Protein AF-A0A517L0E8-F1 (afdb_monomer_lite)

Sequence (664 aa):
MRLINTHTIELHEFDASRIPKYAILSHSWNENDREVSFKEFQPGQMNDKIKQFCAQARQDGLKFGWVDTICINSPKQGKESDEAVKKEHEEAINSMYEWFANAEVCYAYLEDIDIDPALDVDERRNAVQQALLASHWFTSGWTLIELIAPPRVEFYQANWTKFGTKNNMRGIVSKITGIPQDVLTGSKDRNQYTIWERMGWARHRMTKGVEDQAYCLMGLFEVTMKLDYNEKSNAFLRLREEIKRVHGASCLDQPAAPLRLLRIDSLTVESHPRSGGRIPDYAILSHTWDGEEITFQDIQSGGTLAERKRFLMGRKRLSYDKIIGCCELAEKNGFEYVWVDTCCIDRTSSSELQEAICSMWRWYKNAKVCYAYLVDYTAEQDDSLWACKWFGRGWTLQELIAPEIVEFYDVEWNKIGTKASLCKEIALITQIDTHILLGADPRKRSIAERMSWAASRATSRLEDVAYCLMGLFDVNMPMLYGEGTRAFIRLQEEIIRRTEDYTIFAWTADPLNNMPRGLFASFPADFKLSGRSFHAPDGFQKPKHGDAGSRYVRVNDQHEQPPSLTSRGLLINLPRMSMVKKTELGPDKYLAWICSIESDPTLSGVTEELMVCIKVQQLQDSKPEKFVRLRPRHLFIRPRKLFEEKFSPKTMYCLSAGKPENSQ

Foldseek 3Di:
DWWAFLVQRDIDDDDPVDDDAEEEEAEDDDPPDPQQALVNDDRPPDDVVVNLVSVVCVVVVGRIYDYCRNRQQADDPPDDDDPVSLVRNQVCLLCVLVVQQRHQEYEYEFAQDDQDPPDDPVRSVVSVLVSCLPTLLLQALLNLSNQQRHQWYWYAYNVRDTDDILLVCLVSSCLSQVDDSCSSNVVDDLVVDFPQSLLVSLQRHDYPAQLVSLSSCCSVLVFRDRDDSVFRPVSNVVSLVRSCVVVNVCSNPDPAQFFWWQFLVWRDTDGHHPPPDDDFAEEEEAEDDPDQAQALVLSPPDDGSVRSLVSCCVRRVLNSLSVNLRSVVCVVVPDRTYHYPRRNFDPSNLSRVQSCLLCVLVVLQRHQEYEYEFAQADPPDPCRPLPTLLLQALLSLSNQQSHQKYWYAYSVRDTPGILLVCVVVSCVNQLDDSVSSNPPQLVLDAPLQLLLSCQRHDYPAQLVLLSSCCSSLVFRDDRRGPPHLVSNVVSLVRSQVPDPRPCQQVFADDPVDADADDSGDSGSNRSNVVSDDDDDDDDDADDDDDDDDDDDPPPDPPDDDRWDQGPLGIDHDFDFDDDPDPPPDPPFKGKTKRWDDRDDPPDDGDDFTKIWIFIDGHDDDDDPPDDDPGDLVRIDIDGPVCSVDDDDDDHGDHDHDDDDPDDD

Structure (mmCIF, N/CA/C/O backbone):
data_AF-A0A517L0E8-F1
#
_entry.id   AF-A0A517L0E8-F1
#
loop_
_atom_site.group_PDB
_atom_site.id
_atom_site.type_symbol
_atom_site.label_atom_id
_atom_site.label_alt_id
_atom_site.label_comp_id
_atom_site.label_asym_id
_atom_site.label_entity_id
_atom_site.label_seq_id
_atom_site.pdbx_PDB_ins_code
_atom_site.Cartn_x
_atom_site.Cartn_y
_atom_site.Cartn_z
_atom_site.occupancy
_atom_site.B_iso_or_equiv
_atom_site.auth_seq_id
_atom_site.auth_comp_id
_atom_site.auth_asym_id
_atom_site.auth_atom_id
_atom_site.pdbx_PDB_model_num
ATOM 1 N N . MET A 1 1 ? -25.840 -4.552 29.096 1.00 90.25 1 MET A N 1
ATOM 2 C CA . MET A 1 1 ? -25.333 -3.203 28.732 1.00 90.25 1 MET A CA 1
ATOM 3 C C . MET A 1 1 ? -25.713 -2.229 29.835 1.00 90.25 1 MET A C 1
ATOM 5 O O . MET A 1 1 ? -26.844 -2.291 30.303 1.00 90.25 1 MET A O 1
ATOM 9 N N . ARG A 1 2 ? -24.805 -1.343 30.259 1.00 93.62 2 ARG A N 1
ATOM 10 C CA . ARG A 1 2 ? -25.109 -0.288 31.240 1.00 93.62 2 ARG A CA 1
ATOM 11 C C . ARG A 1 2 ? -25.316 1.051 30.538 1.00 93.62 2 ARG A C 1
ATOM 13 O O . ARG A 1 2 ? -24.565 1.367 29.624 1.00 93.62 2 ARG A O 1
ATOM 20 N N . LEU A 1 3 ? -26.326 1.810 30.953 1.00 95.19 3 LEU A N 1
ATOM 21 C CA . LEU A 1 3 ? -26.668 3.129 30.415 1.00 95.19 3 LEU A CA 1
ATOM 22 C C . LEU A 1 3 ? -26.856 4.130 31.552 1.00 95.19 3 LEU A C 1
ATOM 24 O O . LEU A 1 3 ? -27.415 3.789 32.592 1.00 95.19 3 LEU A O 1
ATOM 28 N N . ILE A 1 4 ? -26.460 5.380 31.335 1.00 94.50 4 ILE A N 1
ATOM 29 C CA . ILE A 1 4 ? -26.767 6.485 32.242 1.00 94.50 4 ILE A CA 1
ATOM 30 C C . ILE A 1 4 ? -28.159 7.045 31.941 1.00 94.50 4 ILE A C 1
ATOM 32 O O . ILE A 1 4 ? -28.501 7.315 30.791 1.00 94.50 4 ILE A O 1
ATOM 36 N N . ASN A 1 5 ? -28.975 7.243 32.971 1.00 95.00 5 ASN A N 1
ATOM 37 C CA . ASN A 1 5 ? -30.225 7.982 32.865 1.00 95.00 5 ASN A CA 1
ATOM 38 C C . ASN A 1 5 ? -29.916 9.482 32.807 1.00 95.00 5 ASN A C 1
ATOM 40 O O . ASN A 1 5 ? -29.371 10.055 33.745 1.00 95.00 5 ASN A O 1
ATOM 44 N N . THR A 1 6 ? -30.289 10.140 31.716 1.00 94.50 6 THR A N 1
ATOM 45 C CA . THR A 1 6 ? -29.926 11.538 31.438 1.00 94.50 6 THR A CA 1
ATOM 46 C C . THR A 1 6 ? -30.608 12.536 32.379 1.00 94.50 6 THR A C 1
ATOM 48 O O . THR A 1 6 ? -30.211 13.700 32.447 1.00 94.50 6 THR A O 1
ATOM 51 N N . HIS A 1 7 ? -31.630 12.107 33.128 1.00 91.50 7 HIS A N 1
ATOM 52 C CA . HIS A 1 7 ? -32.344 12.928 34.107 1.00 91.50 7 HIS A CA 1
ATOM 53 C C . HIS A 1 7 ? -31.821 12.706 35.524 1.00 91.50 7 HIS A C 1
ATOM 55 O O . HIS A 1 7 ? -31.516 13.679 36.209 1.00 91.50 7 HIS A O 1
ATOM 61 N N . THR A 1 8 ? -31.719 11.445 35.953 1.00 91.06 8 THR A N 1
ATOM 62 C CA . THR A 1 8 ? -31.324 11.101 37.330 1.00 91.06 8 THR A CA 1
ATOM 63 C C . THR A 1 8 ? -29.820 10.956 37.505 1.00 91.06 8 THR A C 1
ATOM 65 O O . THR A 1 8 ? -29.355 10.989 38.637 1.00 91.06 8 THR A O 1
ATOM 68 N N . ILE A 1 9 ? -29.062 10.826 36.408 1.00 89.19 9 ILE A N 1
ATOM 69 C CA . ILE A 1 9 ? -27.610 10.596 36.404 1.00 89.19 9 ILE A CA 1
ATOM 70 C C . ILE A 1 9 ? -27.219 9.221 36.989 1.00 89.19 9 ILE A C 1
ATOM 72 O O . ILE A 1 9 ? -26.052 8.912 37.204 1.00 89.19 9 ILE A O 1
ATOM 76 N N . GLU A 1 10 ? -28.187 8.330 37.177 1.00 90.12 10 GLU A N 1
ATOM 77 C CA . GLU A 1 10 ? -27.945 6.979 37.679 1.00 90.12 10 GLU A CA 1
ATOM 78 C C . GLU A 1 10 ? -27.632 6.006 36.538 1.00 90.12 10 GLU A C 1
ATOM 80 O O . GLU A 1 10 ? -28.173 6.123 35.434 1.00 90.12 10 GLU A O 1
ATOM 85 N N . LEU A 1 11 ? -26.766 5.027 36.808 1.00 91.94 11 LEU A N 1
ATOM 86 C CA . LEU A 1 11 ? -26.502 3.925 35.887 1.00 91.94 11 LEU A CA 1
ATOM 87 C C . LEU A 1 11 ? -27.574 2.844 36.044 1.00 91.94 11 LEU A C 1
ATOM 89 O O . LEU A 1 11 ? -27.876 2.407 37.151 1.00 91.94 11 LEU A O 1
ATOM 93 N N . HIS A 1 12 ? -28.104 2.380 34.919 1.00 93.12 12 HIS A N 1
ATOM 94 C CA . HIS A 1 12 ? -29.057 1.283 34.829 1.00 93.12 12 HIS A CA 1
ATOM 95 C C . HIS A 1 12 ? -28.493 0.178 33.942 1.00 93.12 12 HIS A C 1
ATOM 97 O O . HIS A 1 12 ? -27.868 0.453 32.917 1.00 93.12 12 HIS A O 1
ATOM 103 N N . GLU A 1 13 ? -28.740 -1.069 34.320 1.00 93.12 13 GLU A N 1
ATOM 104 C CA . GLU A 1 13 ? -28.339 -2.237 33.546 1.00 93.12 13 GLU A CA 1
ATOM 105 C C . GLU A 1 13 ? -29.526 -2.810 32.769 1.00 93.12 13 GLU A C 1
ATOM 107 O O . GLU A 1 13 ? -30.645 -2.891 33.279 1.00 93.12 13 GLU A O 1
ATOM 112 N N . PHE A 1 14 ? -29.267 -3.182 31.518 1.00 92.69 14 PHE A N 1
ATOM 113 C CA . PHE A 1 14 ? -30.254 -3.713 30.589 1.00 92.69 14 PHE A CA 1
ATOM 114 C C . PHE A 1 14 ? -29.744 -4.986 29.920 1.00 92.69 14 PHE A C 1
ATOM 116 O O . PHE A 1 14 ? -28.596 -5.048 29.457 1.00 92.69 14 PHE A O 1
ATOM 123 N N . ASP A 1 15 ? -30.639 -5.964 29.804 1.00 87.19 15 ASP A N 1
ATOM 124 C CA . ASP A 1 15 ? -30.453 -7.150 28.972 1.00 87.19 15 ASP A CA 1
ATOM 125 C C . ASP A 1 15 ? -30.511 -6.789 27.483 1.00 87.19 15 ASP A C 1
ATOM 127 O O . ASP A 1 15 ? -31.237 -5.875 27.082 1.00 87.19 15 ASP A O 1
ATOM 131 N N . ALA A 1 16 ? -29.825 -7.570 26.644 1.00 77.88 16 ALA A N 1
ATOM 132 C CA . ALA A 1 16 ? -29.758 -7.350 25.195 1.00 77.88 16 ALA A CA 1
ATOM 133 C C . ALA A 1 16 ? -31.139 -7.270 24.508 1.00 77.88 16 ALA A C 1
ATOM 135 O O . ALA A 1 16 ? -31.309 -6.545 23.536 1.00 77.88 16 ALA A O 1
ATOM 136 N N . SER A 1 17 ? -32.153 -7.964 25.039 1.00 81.56 17 SER A N 1
ATOM 137 C CA . SER A 1 17 ? -33.514 -7.975 24.478 1.00 81.56 17 SER A CA 1
ATOM 138 C C . SER A 1 17 ? -34.383 -6.773 24.876 1.00 81.56 17 SER A C 1
ATOM 140 O O . SER A 1 17 ? -35.511 -6.654 24.397 1.00 81.56 17 SER A O 1
ATOM 142 N N . ARG A 1 18 ? -33.909 -5.901 25.780 1.00 88.00 18 ARG A N 1
ATOM 143 C CA . ARG A 1 18 ? -34.705 -4.818 26.390 1.00 88.00 18 ARG A CA 1
ATOM 144 C C . ARG A 1 18 ? -33.949 -3.491 26.483 1.00 88.00 18 ARG A C 1
ATOM 146 O O . ARG A 1 18 ? -34.215 -2.692 27.381 1.00 88.00 18 ARG A O 1
ATOM 153 N N . ILE A 1 19 ? -33.013 -3.250 25.569 1.00 91.56 19 ILE A N 1
ATOM 154 C CA . ILE A 1 19 ? -32.256 -1.998 25.540 1.00 91.56 19 ILE A CA 1
ATOM 155 C C . ILE A 1 19 ? -33.194 -0.863 25.070 1.00 91.56 19 ILE A C 1
ATOM 157 O O . ILE A 1 19 ? -33.805 -0.981 24.006 1.00 91.56 19 ILE A O 1
ATOM 161 N N . PRO A 1 20 ? -33.376 0.217 25.858 1.00 95.19 20 PRO A N 1
ATOM 162 C CA . PRO A 1 20 ? -34.195 1.363 25.456 1.00 95.19 20 PRO A CA 1
ATOM 163 C C . PRO A 1 20 ? -33.505 2.166 24.346 1.00 95.19 20 PRO A C 1
ATOM 165 O O . PRO A 1 20 ? -32.361 1.905 24.019 1.00 95.19 20 PRO A O 1
ATOM 168 N N . LYS A 1 21 ? -34.151 3.198 23.796 1.00 96.25 21 LYS A N 1
ATOM 169 C CA . LYS A 1 21 ? -33.465 4.174 22.930 1.00 96.25 21 LYS A CA 1
ATOM 170 C C . LYS A 1 21 ? -32.419 4.965 23.730 1.00 96.25 21 LYS A C 1
ATOM 172 O O . LYS A 1 21 ? -32.733 5.444 24.824 1.00 96.25 21 LYS A O 1
ATOM 177 N N . TYR A 1 22 ? -31.216 5.142 23.181 1.00 97.62 22 TYR A N 1
ATOM 178 C CA . TYR A 1 22 ? -30.123 5.877 23.831 1.00 97.62 22 TYR A CA 1
ATOM 179 C C . TYR A 1 22 ? -29.258 6.683 22.852 1.00 97.62 22 TYR A C 1
ATOM 181 O O . TYR A 1 22 ? -29.219 6.404 21.651 1.00 97.62 22 TYR A O 1
ATOM 189 N N . ALA A 1 23 ? -28.557 7.680 23.397 1.00 97.62 23 ALA A N 1
ATOM 190 C CA . ALA A 1 23 ? -27.464 8.394 22.735 1.00 97.62 23 ALA A CA 1
ATOM 191 C C . ALA A 1 23 ? -26.100 7.822 23.143 1.00 97.62 23 ALA A C 1
ATOM 193 O O . ALA A 1 23 ? -25.962 7.274 24.235 1.00 97.62 23 ALA A O 1
ATOM 194 N N . ILE A 1 24 ? -25.074 8.022 22.322 1.00 97.44 24 ILE A N 1
ATOM 195 C CA . ILE A 1 24 ? -23.677 7.744 22.677 1.00 97.44 24 ILE A CA 1
ATOM 196 C C . ILE A 1 24 ? -22.878 9.044 22.729 1.00 97.44 24 ILE A C 1
ATOM 198 O O . ILE A 1 24 ? -23.026 9.893 21.850 1.00 97.44 24 ILE A O 1
ATOM 202 N N . LEU A 1 25 ? -22.015 9.177 23.738 1.00 95.06 25 LEU A N 1
ATOM 203 C CA . LEU A 1 25 ? -20.901 10.120 23.721 1.00 95.06 25 LEU A CA 1
ATOM 204 C C . LEU A 1 25 ? -19.658 9.429 23.158 1.00 95.06 25 LEU A C 1
ATOM 206 O O . LEU A 1 25 ? -19.232 8.402 23.679 1.00 95.06 25 LEU A O 1
ATOM 210 N N . SER A 1 26 ? -19.083 10.017 22.117 1.00 93.44 26 SER A N 1
ATOM 211 C CA . SER A 1 26 ? -17.795 9.635 21.547 1.00 93.44 26 SER A CA 1
ATOM 212 C C . SER A 1 26 ? -16.814 10.786 21.767 1.00 93.44 26 SER A C 1
ATOM 214 O O . SER A 1 26 ? -17.141 11.937 21.474 1.00 93.44 26 SER A O 1
ATOM 216 N N . HIS A 1 27 ? -15.627 10.504 22.300 1.00 86.94 27 HIS A N 1
ATOM 217 C CA . HIS A 1 27 ? -14.628 11.522 22.640 1.00 86.94 27 HIS A CA 1
ATOM 218 C C . HIS A 1 27 ? -13.200 10.972 22.538 1.00 86.94 27 HIS A C 1
ATOM 220 O O . HIS A 1 27 ? -12.972 9.763 22.563 1.00 86.94 27 HIS A O 1
ATOM 226 N N . SER A 1 28 ? -12.219 11.866 22.417 1.00 76.00 28 SER A N 1
ATOM 227 C CA . SER A 1 28 ? -10.796 11.525 22.500 1.00 76.00 28 SER A CA 1
ATOM 228 C C . SER A 1 28 ? -10.307 11.501 23.946 1.00 76.00 28 SER A C 1
ATOM 230 O O . SER A 1 28 ? -10.741 12.283 24.785 1.00 76.00 28 SER A O 1
ATOM 232 N N . TRP A 1 29 ? -9.370 10.601 24.238 1.00 64.31 29 TRP A N 1
ATOM 233 C CA . TRP A 1 29 ? -8.761 10.493 25.560 1.00 64.31 29 TRP A CA 1
ATOM 234 C C . TRP A 1 29 ? -7.497 11.362 25.660 1.00 64.31 29 TRP A C 1
ATOM 236 O O . TRP A 1 29 ? -6.399 10.858 25.386 1.00 64.31 29 TRP A O 1
ATOM 246 N N . ASN A 1 30 ? -7.622 12.613 26.099 1.00 57.53 30 ASN A N 1
ATOM 247 C CA . ASN A 1 30 ? -6.481 13.501 26.343 1.00 57.53 30 ASN A CA 1
ATOM 248 C C . ASN A 1 30 ? -5.818 13.284 27.717 1.00 57.53 30 ASN A C 1
ATOM 250 O O . ASN A 1 30 ? -6.486 13.038 28.715 1.00 57.53 30 ASN A O 1
ATOM 254 N N . GLU A 1 31 ? -4.486 13.420 27.792 1.00 49.47 31 GLU A N 1
ATOM 255 C CA . GLU A 1 31 ? -3.707 13.264 29.043 1.00 49.47 31 GLU A CA 1
ATOM 256 C C . GLU A 1 31 ? -4.048 14.316 30.113 1.00 49.47 31 GLU A C 1
ATOM 258 O O . GLU A 1 31 ? -3.841 14.087 31.305 1.00 49.47 31 GLU A O 1
ATOM 263 N N . ASN A 1 32 ? -4.597 15.456 29.688 1.00 50.09 32 ASN A N 1
ATOM 264 C CA . ASN A 1 32 ? -4.984 16.560 30.563 1.00 50.09 32 ASN A CA 1
ATOM 265 C C . ASN A 1 32 ? -6.427 16.452 31.076 1.00 50.09 32 ASN A C 1
ATOM 267 O O . ASN A 1 32 ? -6.794 17.196 31.989 1.00 50.09 32 ASN A O 1
ATOM 271 N N . ASP A 1 33 ? -7.242 15.554 30.513 1.00 56.47 33 ASP A N 1
ATOM 272 C CA . ASP A 1 33 ? -8.638 15.407 30.906 1.00 56.47 33 ASP A CA 1
ATOM 273 C C . ASP A 1 33 ? -8.769 14.349 32.008 1.00 56.47 33 ASP A C 1
ATOM 275 O O . ASP A 1 33 ? -8.415 13.179 31.847 1.00 56.47 33 ASP A O 1
ATOM 279 N N . ARG A 1 34 ? -9.263 14.767 33.177 1.00 61.94 34 ARG A N 1
ATOM 280 C CA . ARG A 1 34 ? -9.584 13.845 34.272 1.00 61.94 34 ARG A CA 1
ATOM 281 C C . ARG A 1 34 ? -10.927 13.195 33.967 1.00 61.94 34 ARG A C 1
ATOM 283 O O . ARG A 1 34 ? -11.965 13.608 34.486 1.00 61.94 34 ARG A O 1
ATOM 290 N N . GLU A 1 35 ? -10.899 12.188 33.105 1.00 73.31 35 GLU A N 1
ATOM 291 C CA . GLU A 1 35 ? -12.081 11.385 32.810 1.00 73.31 35 GLU A CA 1
ATOM 292 C C . GLU A 1 35 ? -12.542 10.641 34.067 1.00 73.31 35 GLU A C 1
ATOM 294 O O . GLU A 1 35 ? -11.733 10.099 34.823 1.00 73.31 35 GLU A O 1
ATOM 299 N N . VAL A 1 36 ? -13.854 10.624 34.304 1.00 77.31 36 VAL A N 1
ATOM 300 C CA . VAL A 1 36 ? -14.436 9.898 35.436 1.00 77.31 36 VAL A CA 1
ATOM 301 C C . VAL A 1 36 ? -14.537 8.431 35.042 1.00 77.31 36 VAL A C 1
ATOM 303 O O . VAL A 1 36 ? -15.312 8.087 34.155 1.00 77.31 36 VAL A O 1
ATOM 306 N N . SER A 1 37 ? -13.765 7.557 35.688 1.00 82.31 37 SER A N 1
ATOM 307 C CA . SER A 1 37 ? -13.899 6.116 35.457 1.00 82.31 37 SER A CA 1
ATOM 308 C C . SER A 1 37 ? -15.143 5.547 36.144 1.00 82.31 37 SER A C 1
ATOM 310 O O . SER A 1 37 ? -15.625 6.101 37.130 1.00 82.31 37 SER A O 1
ATOM 312 N N . PHE A 1 38 ? -15.615 4.377 35.707 1.00 82.69 38 PHE A N 1
ATOM 313 C CA . PHE A 1 38 ? -16.719 3.656 36.355 1.00 82.69 38 PHE A CA 1
ATOM 314 C C . PHE A 1 38 ? -16.567 3.530 37.882 1.00 82.69 38 PHE A C 1
ATOM 316 O O . PHE A 1 38 ? -17.546 3.650 38.609 1.00 82.69 38 PHE A O 1
ATOM 323 N N . LYS A 1 39 ? -15.340 3.333 38.389 1.00 80.25 39 LYS A N 1
ATOM 324 C CA . LYS A 1 39 ? -15.076 3.206 39.836 1.00 80.25 39 LYS A CA 1
ATOM 325 C C . LYS A 1 39 ? -15.108 4.538 40.586 1.00 80.25 39 LYS A C 1
ATOM 327 O O . LYS A 1 39 ? -15.320 4.548 41.793 1.00 80.25 39 LYS A O 1
ATOM 332 N N . GLU A 1 40 ? -14.835 5.635 39.891 1.00 79.81 40 GLU A N 1
ATOM 333 C CA . GLU A 1 40 ? -14.860 6.998 40.435 1.00 79.81 40 GLU A CA 1
ATOM 334 C C . GLU A 1 40 ? -16.233 7.656 40.247 1.00 79.81 40 GLU A C 1
ATOM 336 O O . GLU A 1 40 ? -16.513 8.689 40.851 1.00 79.81 40 GLU A O 1
ATOM 341 N N . PHE A 1 41 ? -17.103 7.051 39.437 1.00 80.94 41 PHE A N 1
ATOM 342 C CA . PHE A 1 41 ? -18.432 7.560 39.163 1.00 80.94 41 PHE A CA 1
ATOM 343 C C . PHE A 1 41 ? -19.320 7.498 40.411 1.00 80.94 41 PHE A C 1
ATOM 345 O O . PHE A 1 41 ? -19.710 6.425 40.871 1.00 80.94 41 PHE A O 1
ATOM 352 N N . GLN A 1 42 ? -19.681 8.671 40.931 1.00 73.75 42 GLN A N 1
ATOM 353 C CA . GLN A 1 42 ? -20.716 8.830 41.949 1.00 73.75 42 GLN A CA 1
ATOM 354 C C . GLN A 1 42 ? -21.792 9.811 41.463 1.00 73.75 42 GLN A C 1
ATOM 356 O O . GLN A 1 42 ? -21.440 10.839 40.868 1.00 73.75 42 GLN A O 1
ATOM 361 N N . PRO A 1 43 ? -23.087 9.555 41.744 1.00 64.94 43 PRO A N 1
ATOM 362 C CA . PRO A 1 43 ? -24.153 10.517 41.477 1.00 64.94 43 PRO A CA 1
ATOM 363 C C . PRO A 1 43 ? -23.828 11.872 42.131 1.00 64.94 43 PRO A C 1
ATOM 365 O O . PRO A 1 43 ? -23.805 11.992 43.353 1.00 64.94 43 PRO A O 1
ATOM 368 N N . GLY A 1 44 ? -23.513 12.886 41.313 1.00 60.72 44 GLY A N 1
ATOM 369 C CA . GLY A 1 44 ? -23.162 14.243 41.763 1.00 60.72 44 GLY A CA 1
ATOM 370 C C . GLY A 1 44 ? -21.697 14.681 41.578 1.00 60.72 44 GLY A C 1
ATOM 371 O O . GLY A 1 44 ? -21.436 15.880 41.636 1.00 60.72 44 GLY A O 1
ATOM 372 N N . GLN A 1 45 ? -20.753 13.777 41.281 1.00 64.94 45 GLN A N 1
ATOM 373 C CA . GLN A 1 45 ? -19.334 14.102 41.013 1.00 64.94 45 GLN A CA 1
ATOM 374 C C . GLN A 1 45 ? -18.967 13.969 39.524 1.00 64.94 45 GLN A C 1
ATOM 376 O O . GLN A 1 45 ? -17.978 13.343 39.153 1.00 64.94 45 GLN A O 1
ATOM 381 N N . MET A 1 46 ? -19.788 14.542 38.643 1.00 68.44 46 MET A N 1
ATOM 382 C CA . MET A 1 46 ? -19.553 14.478 37.198 1.00 68.44 46 MET A CA 1
ATOM 383 C C . MET A 1 46 ? -18.689 15.636 36.703 1.00 68.44 46 MET A C 1
ATOM 385 O O . MET A 1 46 ? -18.886 16.782 37.123 1.00 68.44 46 MET A O 1
ATOM 389 N N . ASN A 1 47 ? -17.822 15.355 35.729 1.00 77.50 47 ASN A N 1
ATOM 390 C CA . ASN A 1 47 ? -17.209 16.403 34.920 1.00 77.50 47 ASN A CA 1
ATOM 391 C C . ASN A 1 47 ? -18.270 17.094 34.038 1.00 77.50 47 ASN A C 1
ATOM 393 O O . ASN A 1 47 ? -19.355 16.560 33.780 1.00 77.50 47 ASN A O 1
ATOM 397 N N . ASP A 1 48 ? -17.977 18.313 33.590 1.00 83.81 48 ASP A N 1
ATOM 398 C CA . ASP A 1 48 ? -18.947 19.107 32.831 1.00 83.81 48 ASP A CA 1
ATOM 399 C C . ASP A 1 48 ? -19.260 18.496 31.459 1.00 83.81 48 ASP A C 1
ATOM 401 O O . ASP A 1 48 ? -20.388 18.619 30.983 1.00 83.81 48 ASP A O 1
ATOM 405 N N . LYS A 1 49 ? -18.323 17.729 30.885 1.00 87.19 49 LYS A N 1
ATOM 406 C CA . LYS A 1 49 ? -18.505 16.972 29.639 1.00 87.19 49 LYS A CA 1
ATOM 407 C C . LYS A 1 49 ? -19.731 16.053 29.698 1.00 87.19 49 LYS A C 1
ATOM 409 O O . LYS A 1 49 ? -20.610 16.149 28.845 1.00 87.19 49 LYS A O 1
ATOM 414 N N . ILE A 1 50 ? -19.839 15.198 30.722 1.00 88.69 50 ILE A N 1
ATOM 415 C CA . ILE A 1 50 ? -20.960 14.245 30.814 1.00 88.69 50 ILE A CA 1
ATOM 416 C C . ILE A 1 50 ? -22.275 14.968 31.164 1.00 88.69 50 ILE A C 1
ATOM 418 O O . ILE A 1 50 ? -23.344 14.565 30.698 1.00 88.69 50 ILE A O 1
ATOM 422 N N . LYS A 1 51 ? -22.227 16.068 31.932 1.00 89.56 51 LYS A N 1
ATOM 423 C CA . LYS A 1 51 ? -23.426 16.886 32.208 1.00 89.56 51 LYS A CA 1
ATOM 424 C C . LYS A 1 51 ? -23.999 17.490 30.928 1.00 89.56 51 LYS A C 1
ATOM 426 O O . LYS A 1 51 ? -25.209 17.415 30.717 1.00 89.56 51 LYS A O 1
ATOM 431 N N . GLN A 1 52 ? -23.139 18.060 30.084 1.00 92.81 52 GLN A N 1
ATOM 432 C CA . GLN A 1 52 ? -23.528 18.634 28.797 1.00 92.81 52 GLN A CA 1
ATOM 433 C C . GLN A 1 52 ? -24.048 17.555 27.842 1.00 92.81 52 GLN A C 1
ATOM 435 O O . GLN A 1 52 ? -25.111 17.730 27.251 1.00 92.81 52 GLN A O 1
ATOM 440 N N . PHE A 1 53 ? -23.399 16.387 27.800 1.00 94.94 53 PHE A N 1
ATOM 441 C CA . PHE A 1 53 ? -23.912 15.217 27.083 1.00 94.94 53 PHE A CA 1
ATOM 442 C C . PHE A 1 53 ? -25.333 14.838 27.517 1.00 94.94 53 PHE A C 1
ATOM 444 O O . PHE A 1 53 ? -26.223 14.702 26.678 1.00 94.94 53 PHE A O 1
ATOM 451 N N . CYS A 1 54 ? -25.581 14.714 28.825 1.00 94.69 54 CYS A N 1
ATOM 452 C CA . CYS A 1 54 ? -26.914 14.392 29.335 1.00 94.69 54 CYS A CA 1
ATOM 453 C C . CYS A 1 54 ? -27.928 15.495 29.001 1.00 94.69 54 CYS A C 1
ATOM 455 O O . CYS A 1 54 ? -29.075 15.194 28.680 1.00 94.69 54 CYS A O 1
ATOM 457 N N . ALA A 1 55 ? -27.524 16.768 29.053 1.00 94.81 55 ALA A N 1
ATOM 458 C CA . ALA A 1 55 ? -28.379 17.886 28.668 1.00 94.81 55 ALA A CA 1
ATOM 459 C C . ALA A 1 55 ? -28.764 17.832 27.181 1.00 94.81 55 ALA A C 1
ATOM 461 O O . ALA A 1 55 ? -29.951 17.940 26.873 1.00 94.81 55 ALA A O 1
ATOM 462 N N . GLN A 1 56 ? -27.800 17.582 26.290 1.00 96.62 56 GLN A N 1
ATOM 463 C CA . GLN A 1 56 ? -28.045 17.443 24.855 1.00 96.62 56 GLN A CA 1
ATOM 464 C C . GLN A 1 56 ? -28.933 16.231 24.545 1.00 96.62 56 GLN A C 1
ATOM 466 O O . GLN A 1 56 ? -29.911 16.354 23.811 1.00 96.62 56 GLN A O 1
ATOM 471 N N . ALA A 1 57 ? -28.669 15.078 25.164 1.00 96.44 57 ALA A N 1
ATOM 472 C CA . ALA A 1 57 ? -29.495 13.885 24.993 1.00 96.44 57 ALA A CA 1
ATOM 473 C C . ALA A 1 57 ? -30.950 14.117 25.447 1.00 96.44 57 ALA A C 1
ATOM 475 O O . ALA A 1 57 ? -31.884 13.678 24.777 1.00 96.44 57 ALA A O 1
ATOM 476 N N . ARG A 1 58 ? -31.169 14.859 26.545 1.00 96.31 58 ARG A N 1
ATOM 477 C CA . ARG A 1 58 ? -32.521 15.260 26.982 1.00 96.31 58 ARG A CA 1
ATOM 478 C C . ARG A 1 58 ? -33.211 16.170 25.975 1.00 96.31 58 ARG A C 1
ATOM 480 O O . ARG A 1 58 ? -34.407 16.001 25.749 1.00 96.31 58 ARG A O 1
ATOM 487 N N . GLN A 1 59 ? -32.479 17.113 25.384 1.00 95.88 59 GLN A N 1
ATOM 488 C CA . GLN A 1 59 ? -33.014 17.994 24.345 1.00 95.88 59 GLN A CA 1
ATOM 489 C C . GLN A 1 59 ? -33.495 17.195 23.126 1.00 95.88 59 GLN A C 1
ATOM 491 O O . GLN A 1 59 ? -34.540 17.510 22.561 1.00 95.88 59 GLN A O 1
ATOM 496 N N . ASP A 1 60 ? -32.791 16.115 22.791 1.00 95.69 60 ASP A N 1
ATOM 497 C CA . ASP A 1 60 ? -33.156 15.185 21.719 1.00 95.69 60 ASP A CA 1
ATOM 498 C C . ASP A 1 60 ? -34.225 14.151 22.138 1.00 95.69 60 ASP A C 1
ATOM 500 O O . ASP A 1 60 ? -34.584 13.273 21.353 1.00 95.69 60 ASP A O 1
ATOM 504 N N . GLY A 1 61 ? -34.758 14.233 23.364 1.00 96.38 61 GLY A N 1
ATOM 505 C CA . GLY A 1 61 ? -35.806 13.340 23.870 1.00 96.38 61 GLY A CA 1
ATOM 506 C C . GLY A 1 61 ? -35.311 11.960 24.320 1.00 96.38 61 GLY A C 1
ATOM 507 O O . GLY A 1 61 ? -36.115 11.044 24.505 1.00 96.38 61 GLY A O 1
ATOM 508 N N . LEU A 1 62 ? -34.002 11.788 24.517 1.00 97.25 62 LEU A N 1
ATOM 509 C CA . LEU A 1 62 ? -33.387 10.522 24.907 1.00 97.25 62 LEU A CA 1
ATOM 510 C C . LEU A 1 62 ? -33.201 10.453 26.428 1.00 97.25 62 LEU A C 1
ATOM 512 O O . LEU A 1 62 ? -32.449 11.212 27.046 1.00 97.25 62 LEU A O 1
ATOM 516 N N . LYS A 1 63 ? -33.905 9.500 27.050 1.00 97.06 63 LYS A N 1
ATOM 517 C CA . LYS A 1 63 ? -33.842 9.254 28.500 1.00 97.06 63 LYS A CA 1
ATOM 518 C C . LYS A 1 63 ? -32.533 8.589 28.930 1.00 97.06 63 LYS A C 1
ATOM 520 O O . LYS A 1 63 ? -32.143 8.726 30.087 1.00 97.06 63 LYS A O 1
ATOM 525 N N . PHE A 1 64 ? -31.874 7.872 28.027 1.00 97.88 64 PHE A N 1
ATOM 526 C CA . PHE A 1 64 ? -30.666 7.116 28.327 1.00 97.88 64 PHE A CA 1
ATOM 527 C C . PHE A 1 64 ? -29.506 7.520 27.419 1.00 97.88 64 PHE A C 1
ATOM 529 O O . PHE A 1 64 ? -29.702 7.926 26.273 1.00 97.88 64 PHE A O 1
ATOM 536 N N . GLY A 1 65 ? -28.296 7.398 27.950 1.00 96.56 65 GLY A N 1
ATOM 537 C CA . GLY A 1 65 ? -27.051 7.620 27.234 1.00 96.56 65 GLY A CA 1
ATOM 538 C C . GLY A 1 65 ? -26.023 6.541 27.554 1.00 96.56 65 GLY A C 1
ATOM 539 O O . GLY A 1 65 ? -26.123 5.857 28.572 1.00 96.56 65 GLY A O 1
ATOM 540 N N . TRP A 1 66 ? -25.021 6.401 26.699 1.00 96.19 66 TRP A N 1
ATOM 541 C CA . TRP A 1 66 ? -23.880 5.521 26.900 1.00 96.19 66 TRP A CA 1
ATOM 542 C C . TRP A 1 66 ? -22.582 6.306 26.731 1.00 96.19 66 TRP A C 1
ATOM 544 O O . TRP A 1 66 ? -22.442 7.107 25.807 1.00 96.19 66 TRP A O 1
ATOM 554 N N . VAL A 1 67 ? -21.652 6.076 27.652 1.00 92.38 67 VAL A N 1
ATOM 555 C CA . VAL A 1 67 ? -20.324 6.691 27.686 1.00 92.38 67 VAL A CA 1
ATOM 556 C C . VAL A 1 67 ? -19.354 5.617 28.170 1.00 92.38 67 VAL A C 1
ATOM 558 O O . VAL A 1 67 ? -19.539 5.087 29.267 1.00 92.38 67 VAL A O 1
ATOM 561 N N . ASP A 1 68 ? -18.351 5.279 27.366 1.00 88.75 68 ASP A N 1
ATOM 562 C CA . ASP A 1 68 ? -17.409 4.174 27.600 1.00 88.75 68 ASP A CA 1
ATOM 563 C C . ASP A 1 68 ? -16.754 4.213 28.995 1.00 88.75 68 ASP A C 1
ATOM 565 O O . ASP A 1 68 ? -16.778 3.218 29.721 1.00 88.75 68 ASP A O 1
ATOM 569 N N . THR A 1 69 ? -16.262 5.381 29.410 1.00 86.62 69 THR A N 1
ATOM 570 C CA . THR A 1 69 ? -15.533 5.621 30.669 1.00 86.62 69 THR A CA 1
ATOM 571 C C . THR A 1 69 ? -16.308 5.234 31.927 1.00 86.62 69 THR A C 1
ATOM 573 O O . THR A 1 69 ? -15.705 4.772 32.899 1.00 86.62 69 THR A O 1
ATOM 576 N N . ILE A 1 70 ? -17.638 5.382 31.911 1.00 88.88 70 ILE A N 1
ATOM 577 C CA . ILE A 1 70 ? -18.521 5.107 33.058 1.00 88.88 70 ILE A CA 1
ATOM 578 C C . ILE A 1 70 ? -19.431 3.892 32.836 1.00 88.88 70 ILE A C 1
ATOM 580 O O . ILE A 1 70 ? -19.876 3.272 33.800 1.00 88.88 70 ILE A O 1
ATOM 584 N N . CYS A 1 71 ? -19.714 3.512 31.590 1.00 90.31 71 CYS A N 1
ATOM 585 C CA . CYS A 1 71 ? -20.596 2.386 31.276 1.00 90.31 71 CYS A CA 1
ATOM 586 C C . CYS A 1 71 ? -19.840 1.058 31.137 1.00 90.31 71 CYS A C 1
ATOM 588 O O . CYS A 1 71 ? -20.482 0.010 31.168 1.00 90.31 71 CYS A O 1
ATOM 590 N N . ILE A 1 72 ? -18.505 1.081 31.038 1.00 87.69 72 ILE A N 1
ATOM 591 C CA . ILE A 1 72 ? -17.654 -0.114 31.027 1.00 87.69 72 ILE A CA 1
ATOM 592 C C . ILE A 1 72 ? -16.775 -0.118 32.279 1.00 87.69 72 ILE A C 1
ATOM 594 O O . ILE A 1 72 ? -16.135 0.869 32.636 1.00 87.69 72 ILE A O 1
ATOM 598 N N . ASN A 1 73 ? -16.728 -1.255 32.965 1.00 85.75 73 ASN A N 1
ATOM 599 C CA . ASN A 1 73 ? -15.790 -1.474 34.057 1.00 85.75 73 ASN A CA 1
ATOM 600 C C . ASN A 1 73 ? -14.473 -1.994 33.475 1.00 85.75 73 ASN A C 1
ATOM 602 O O . ASN A 1 73 ? -14.280 -3.194 33.312 1.00 85.75 73 ASN A O 1
ATOM 606 N N . SER A 1 74 ? -13.580 -1.077 33.113 1.00 76.69 74 SER A N 1
ATOM 607 C CA . SER A 1 74 ? -12.297 -1.427 32.498 1.00 76.69 74 SER A CA 1
ATOM 608 C C . SER A 1 74 ? -11.190 -1.611 33.552 1.00 76.69 74 SER A C 1
ATOM 610 O O . SER A 1 74 ? -11.148 -0.882 34.554 1.00 76.69 74 SER A O 1
ATOM 612 N N . PRO A 1 75 ? -10.251 -2.556 33.361 1.00 71.31 75 PRO A N 1
ATOM 613 C CA . PRO A 1 75 ? -9.101 -2.709 34.248 1.00 71.31 75 PRO A CA 1
ATOM 614 C C . PRO A 1 75 ? -8.167 -1.485 34.168 1.00 71.31 75 PRO A C 1
ATOM 616 O O . PRO A 1 75 ? -7.912 -0.953 33.090 1.00 71.31 75 PRO A O 1
ATOM 619 N N . LYS A 1 76 ? -7.615 -1.029 35.308 1.00 63.81 76 LYS A N 1
ATOM 620 C CA . LYS A 1 76 ? -6.582 0.028 35.303 1.00 63.81 76 LYS A CA 1
ATOM 621 C C . LYS A 1 76 ? -5.286 -0.557 34.723 1.00 63.81 76 LYS A C 1
ATOM 623 O O . LYS A 1 76 ? -4.809 -1.577 35.223 1.00 63.81 76 LYS A O 1
ATOM 628 N N . GLN A 1 77 ? -4.718 0.087 33.698 1.00 51.03 77 GLN A N 1
ATOM 629 C CA . GLN A 1 77 ? -3.464 -0.347 33.067 1.00 51.03 77 GLN A CA 1
ATOM 630 C C . GLN A 1 77 ? -2.360 -0.548 34.124 1.00 51.03 77 GLN A C 1
ATOM 632 O O . GLN A 1 77 ? -2.113 0.328 34.953 1.00 51.03 77 GLN A O 1
ATOM 637 N N . GLY A 1 78 ? -1.714 -1.719 34.108 1.00 46.66 78 GLY A N 1
ATOM 638 C CA . GLY A 1 78 ? -0.570 -2.032 34.973 1.00 46.66 78 GLY A CA 1
ATOM 639 C C . GLY A 1 78 ? -0.885 -2.513 36.398 1.00 46.66 78 GLY A C 1
ATOM 640 O O . GLY A 1 78 ? 0.041 -2.614 37.200 1.00 46.66 78 GLY A O 1
ATOM 641 N N . LYS A 1 79 ? -2.145 -2.827 36.742 1.00 53.09 79 LYS A N 1
ATOM 642 C CA . LYS A 1 79 ? -2.510 -3.457 38.029 1.00 53.09 79 LYS A CA 1
ATOM 643 C C . LYS A 1 79 ? -3.170 -4.821 37.823 1.00 53.09 79 LYS A C 1
ATOM 645 O O . LYS A 1 79 ? -3.911 -5.004 36.858 1.00 53.09 79 LYS A O 1
ATOM 650 N N . GLU A 1 80 ? -2.936 -5.758 38.748 1.00 51.31 80 GLU A N 1
ATOM 651 C CA . GLU A 1 80 ? -3.726 -6.993 38.829 1.00 51.31 80 GLU A CA 1
ATOM 652 C C . GLU A 1 80 ? -5.211 -6.624 38.905 1.00 51.31 80 GLU A C 1
ATOM 654 O O . GLU A 1 80 ? -5.652 -5.868 39.773 1.00 51.31 80 GLU A O 1
ATOM 659 N N . SER A 1 81 ? -5.962 -7.103 37.921 1.00 62.09 81 SER A N 1
ATOM 660 C CA . SER A 1 81 ? -7.399 -6.900 37.800 1.00 62.09 81 SER A CA 1
ATOM 661 C C . SER A 1 81 ? -8.098 -8.239 37.960 1.00 62.09 81 SER A C 1
ATOM 663 O O . SER A 1 81 ? -7.605 -9.262 37.482 1.00 62.09 81 SER A O 1
ATOM 665 N N . ASP A 1 82 ? -9.237 -8.204 38.647 1.00 74.81 82 ASP A N 1
ATOM 666 C CA . ASP A 1 82 ? -10.136 -9.341 38.812 1.00 74.81 82 ASP A CA 1
ATOM 667 C C . ASP A 1 82 ? -10.527 -9.910 37.437 1.00 74.81 82 ASP A C 1
ATOM 669 O O . ASP A 1 82 ? -10.801 -9.165 36.491 1.00 74.81 82 ASP A O 1
ATOM 673 N N . GLU A 1 83 ? -10.538 -11.235 37.327 1.00 78.88 83 GLU A N 1
ATOM 674 C CA . GLU A 1 83 ? -10.874 -11.957 36.103 1.00 78.88 83 GLU A CA 1
ATOM 675 C C . GLU A 1 83 ? -12.298 -11.631 35.623 1.00 78.88 83 GLU A C 1
ATOM 677 O O . GLU A 1 83 ? -12.541 -11.557 34.419 1.00 78.88 83 GLU A O 1
ATOM 682 N N . ALA A 1 84 ? -13.219 -11.328 36.547 1.00 81.69 84 ALA A N 1
ATOM 683 C CA . ALA A 1 84 ? -14.566 -10.868 36.211 1.00 81.69 84 ALA A CA 1
ATOM 684 C C . ALA A 1 84 ? -14.559 -9.520 35.463 1.00 81.69 84 ALA A C 1
ATOM 686 O O . ALA A 1 84 ? -15.294 -9.348 34.495 1.00 81.69 84 ALA A O 1
ATOM 687 N N . VAL A 1 85 ? -13.682 -8.589 35.859 1.00 83.50 85 VAL A N 1
ATOM 688 C CA . VAL A 1 85 ? -13.547 -7.261 35.230 1.00 83.50 85 VAL A CA 1
ATOM 689 C C . VAL A 1 85 ? -12.935 -7.381 33.836 1.00 83.50 85 VAL A C 1
ATOM 691 O O . VAL A 1 85 ? -13.367 -6.704 32.907 1.00 83.50 85 VAL A O 1
ATOM 694 N N . LYS A 1 86 ? -11.944 -8.264 33.660 1.00 82.50 86 LYS A N 1
ATOM 695 C CA . LYS A 1 86 ? -11.368 -8.531 32.332 1.00 82.50 86 LYS A CA 1
ATOM 696 C C . LYS A 1 86 ? -12.401 -9.131 31.385 1.00 82.50 86 LYS A C 1
ATOM 698 O O . LYS A 1 86 ? -12.472 -8.710 30.236 1.00 82.50 86 LYS A O 1
ATOM 703 N N . LYS A 1 87 ? -13.201 -10.081 31.877 1.00 86.31 87 LYS A N 1
ATOM 704 C CA . LYS A 1 87 ? -14.271 -10.712 31.103 1.00 86.31 87 LYS A CA 1
ATOM 705 C C . LYS A 1 87 ? -15.327 -9.692 30.675 1.00 86.31 87 LYS A C 1
ATOM 707 O O . LYS A 1 87 ? -15.682 -9.649 29.505 1.00 86.31 87 LYS A O 1
ATOM 712 N N . GLU A 1 88 ? -15.767 -8.836 31.593 1.00 87.62 88 GLU A N 1
ATOM 713 C CA . GLU A 1 88 ? -16.716 -7.764 31.284 1.00 87.62 88 GLU A CA 1
ATOM 714 C C . GLU A 1 88 ? -16.157 -6.786 30.235 1.00 87.62 88 GLU A C 1
ATOM 716 O O . GLU A 1 88 ? -16.853 -6.415 29.290 1.00 87.62 88 GLU A O 1
ATOM 721 N N . HIS A 1 89 ? -14.887 -6.392 30.367 1.00 88.00 89 HIS A N 1
ATOM 722 C CA . HIS A 1 89 ? -14.227 -5.525 29.394 1.00 88.00 89 HIS A CA 1
ATOM 723 C C . HIS A 1 89 ? -14.129 -6.186 28.008 1.00 88.00 89 HIS A C 1
ATOM 725 O O . HIS A 1 89 ? -14.440 -5.552 27.003 1.00 88.00 89 HIS A O 1
ATOM 731 N N . GLU A 1 90 ? -13.767 -7.469 27.942 1.00 89.75 90 GLU A N 1
ATOM 732 C CA . GLU A 1 90 ? -13.734 -8.245 26.696 1.00 89.75 90 GLU A CA 1
ATOM 733 C C . GLU A 1 90 ? -15.111 -8.347 26.027 1.00 89.75 90 GLU A C 1
ATOM 735 O O . GLU A 1 90 ? -15.227 -8.126 24.819 1.00 89.75 90 GLU A O 1
ATOM 740 N N . GLU A 1 91 ? -16.163 -8.638 26.793 1.00 89.00 91 GLU A N 1
ATOM 741 C CA . GLU A 1 91 ? -17.540 -8.681 26.289 1.00 89.00 91 GLU A CA 1
ATOM 742 C C . GLU A 1 91 ? -17.987 -7.310 25.761 1.00 89.00 91 GLU A C 1
ATOM 744 O O . GLU A 1 91 ? -18.623 -7.226 24.705 1.00 89.00 91 GLU A O 1
ATOM 749 N N . ALA A 1 92 ? -17.604 -6.227 26.444 1.00 89.25 92 ALA A N 1
ATOM 750 C CA . ALA A 1 92 ? -17.913 -4.868 26.020 1.00 89.25 92 ALA A CA 1
ATOM 751 C C . ALA A 1 92 ? -17.229 -4.495 24.698 1.00 89.25 92 ALA A C 1
ATOM 753 O O . ALA A 1 92 ? -17.887 -3.978 23.798 1.00 89.25 92 ALA A O 1
ATOM 754 N N . ILE A 1 93 ? -15.935 -4.792 24.545 1.00 88.44 93 ILE A N 1
ATOM 755 C CA . ILE A 1 93 ? -15.190 -4.509 23.309 1.00 88.44 93 ILE A CA 1
ATOM 756 C C . ILE A 1 93 ? -15.759 -5.309 22.129 1.00 88.44 93 ILE A C 1
ATOM 758 O O . ILE A 1 93 ? -15.961 -4.750 21.050 1.00 88.44 93 ILE A O 1
ATOM 762 N N . ASN A 1 94 ? -16.088 -6.588 22.333 1.00 90.44 94 ASN A N 1
ATOM 763 C CA . ASN A 1 94 ? -16.699 -7.421 21.292 1.00 90.44 94 ASN A CA 1
ATOM 764 C C . ASN A 1 94 ? -18.123 -6.965 20.909 1.00 90.44 94 ASN A C 1
ATOM 766 O O . ASN A 1 94 ? -18.536 -7.168 19.770 1.00 90.44 94 ASN A O 1
ATOM 770 N N . SER A 1 95 ? -18.853 -6.310 21.820 1.00 91.25 95 SER A N 1
ATOM 771 C CA . SER A 1 95 ? -20.221 -5.808 21.583 1.00 91.25 95 SER A CA 1
ATOM 772 C C . SER A 1 95 ? -20.275 -4.349 21.110 1.00 91.25 95 SER A C 1
ATOM 774 O O . SER A 1 95 ? -21.336 -3.854 20.728 1.00 91.25 95 SER A O 1
ATOM 776 N N . MET A 1 96 ? -19.145 -3.638 21.132 1.00 90.81 96 MET A N 1
ATOM 777 C CA . MET A 1 96 ? -19.098 -2.185 20.957 1.00 90.81 96 MET A CA 1
ATOM 778 C C . MET A 1 96 ? -19.712 -1.735 19.628 1.00 90.81 96 MET A C 1
ATOM 780 O O . MET A 1 96 ? -20.501 -0.796 19.599 1.00 90.81 96 MET A O 1
ATOM 784 N N . TYR A 1 97 ? -19.414 -2.434 18.530 1.00 92.62 97 TYR A N 1
ATOM 785 C CA . TYR A 1 97 ? -19.963 -2.094 17.214 1.00 92.62 97 TYR A CA 1
ATOM 786 C C . TYR A 1 97 ? -21.493 -2.141 17.185 1.00 92.62 97 TYR A C 1
ATOM 788 O O . TYR A 1 97 ? -22.128 -1.229 16.658 1.00 92.62 97 TYR A O 1
ATOM 796 N N . GLU A 1 98 ? -22.086 -3.180 17.774 1.00 91.56 98 GLU A N 1
ATOM 797 C CA . GLU A 1 98 ? -23.538 -3.333 17.859 1.00 91.56 98 GLU A CA 1
ATOM 798 C C . GLU A 1 98 ? -24.161 -2.223 18.713 1.00 91.56 98 GLU A C 1
ATOM 800 O O . GLU A 1 98 ? -25.195 -1.663 18.349 1.00 91.56 98 GLU A O 1
ATOM 805 N N . TRP A 1 99 ? -23.502 -1.833 19.807 1.00 93.75 99 TRP A N 1
ATOM 806 C CA . TRP A 1 99 ? -23.956 -0.712 20.628 1.00 93.75 99 TRP A CA 1
ATOM 807 C C . TRP A 1 99 ? -23.938 0.609 19.857 1.00 93.75 99 TRP A C 1
ATOM 809 O O . TRP A 1 99 ? -24.882 1.387 19.976 1.00 93.75 99 TRP A O 1
ATOM 819 N N . PHE A 1 100 ? -22.926 0.863 19.027 1.00 94.75 100 PHE A N 1
ATOM 820 C CA . PHE A 1 100 ? -22.928 2.038 18.152 1.00 94.75 100 PHE A CA 1
ATOM 821 C C . PHE A 1 100 ? -23.999 1.954 17.058 1.00 94.75 100 PHE A C 1
ATOM 823 O O . PHE A 1 100 ? -24.662 2.954 16.789 1.00 94.75 100 PHE A O 1
ATOM 830 N N . ALA A 1 101 ? -24.213 0.778 16.465 1.00 92.38 101 ALA A N 1
ATOM 831 C CA . ALA A 1 101 ? -25.208 0.575 15.411 1.00 92.38 101 ALA A CA 1
ATOM 832 C C . ALA A 1 101 ? -26.656 0.761 15.897 1.00 92.38 101 ALA A C 1
ATOM 834 O O . ALA A 1 101 ? -27.487 1.287 15.159 1.00 92.38 101 ALA A O 1
ATOM 835 N N . ASN A 1 102 ? -26.947 0.368 17.140 1.00 93.88 102 ASN A N 1
ATOM 836 C CA . ASN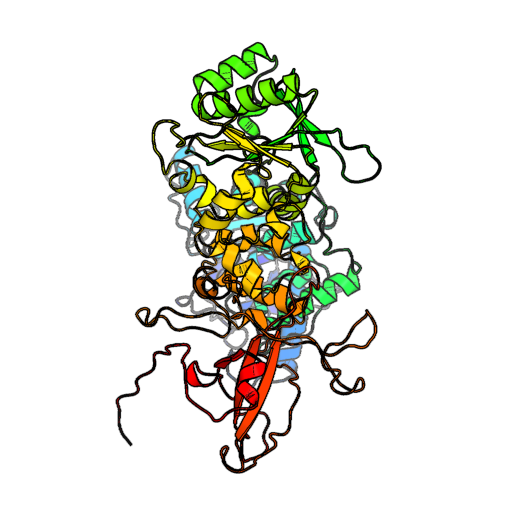 A 1 102 ? -28.283 0.459 17.740 1.00 93.88 102 ASN A CA 1
ATOM 837 C C . ASN A 1 102 ? -28.569 1.805 18.439 1.00 93.88 102 ASN A C 1
ATOM 839 O O . ASN A 1 102 ? -29.681 2.020 18.924 1.00 93.88 102 ASN A O 1
ATOM 843 N N . ALA A 1 103 ? -27.594 2.717 18.505 1.00 95.94 103 ALA A N 1
ATOM 844 C CA . ALA A 1 103 ? -27.799 4.044 19.075 1.00 95.94 103 ALA A CA 1
ATOM 845 C C . ALA A 1 103 ? -28.630 4.940 18.142 1.00 95.94 103 ALA A C 1
ATOM 847 O O . ALA A 1 103 ? -28.458 4.932 16.924 1.00 95.94 103 ALA A O 1
ATOM 848 N N . GLU A 1 104 ? -29.476 5.800 18.711 1.00 96.56 104 GLU A N 1
ATOM 849 C CA . GLU A 1 104 ? -30.243 6.782 17.923 1.00 96.56 104 GLU A CA 1
ATOM 850 C C . GLU A 1 104 ? -29.337 7.898 17.380 1.00 96.56 104 GLU A C 1
ATOM 852 O O . GLU A 1 104 ? -29.587 8.479 16.320 1.00 96.56 104 GLU A O 1
ATOM 857 N N . VAL A 1 105 ? -28.274 8.223 18.122 1.00 96.94 105 VAL A N 1
ATOM 858 C CA . VAL A 1 105 ? -27.297 9.248 17.759 1.00 96.94 105 VAL A CA 1
ATOM 859 C C . VAL A 1 105 ? -25.979 9.040 18.495 1.00 96.94 105 VAL A C 1
ATOM 861 O O . VAL A 1 105 ? -25.960 8.699 19.677 1.00 96.94 105 VAL A O 1
ATOM 864 N N . CYS A 1 106 ? -24.879 9.292 17.795 1.00 97.56 106 CYS A N 1
ATOM 865 C CA . CYS A 1 106 ? -23.553 9.442 18.373 1.00 97.56 106 CYS A CA 1
ATOM 866 C C . CYS A 1 106 ? -23.160 10.924 18.355 1.00 97.56 106 CYS A C 1
ATOM 868 O O . CYS A 1 106 ? -23.044 11.531 17.286 1.00 97.56 106 CYS A O 1
ATOM 870 N N . TYR A 1 107 ? -22.955 11.509 19.531 1.00 97.56 107 TYR A N 1
ATOM 871 C CA . TYR A 1 107 ? -22.392 12.846 19.677 1.00 97.56 107 TYR A CA 1
ATOM 872 C C . TYR A 1 107 ? -20.870 12.722 19.744 1.00 97.56 107 TYR A C 1
ATOM 874 O O . TYR A 1 107 ? -20.324 12.275 20.752 1.00 97.56 107 TYR A O 1
ATOM 882 N N . ALA A 1 108 ? -20.195 13.085 18.656 1.00 95.12 108 ALA A N 1
ATOM 883 C CA . ALA A 1 108 ? -18.744 13.162 18.600 1.00 95.12 108 ALA A CA 1
ATOM 884 C C . ALA A 1 108 ? -18.307 14.506 19.196 1.00 95.12 108 ALA A C 1
ATOM 886 O O . ALA A 1 108 ? -18.531 15.563 18.600 1.00 95.12 108 ALA A O 1
ATOM 887 N N . TYR A 1 109 ? -17.718 14.456 20.385 1.00 93.25 109 TYR A N 1
ATOM 888 C CA . TYR A 1 109 ? -17.185 15.599 21.113 1.00 93.25 109 TYR A CA 1
ATOM 889 C C . TYR A 1 109 ? -15.688 15.753 20.823 1.00 93.25 109 TYR A C 1
ATOM 891 O O . TYR A 1 109 ? -14.874 14.917 21.220 1.00 93.25 109 TYR A O 1
ATOM 899 N N . LEU A 1 110 ? -15.342 16.821 20.102 1.00 91.25 110 LEU A N 1
ATOM 900 C CA . LEU A 1 110 ? -13.994 17.138 19.644 1.00 91.25 110 LEU A CA 1
ATOM 901 C C . LEU A 1 110 ? -13.463 18.317 20.458 1.00 91.25 110 LEU A C 1
ATOM 903 O O . LEU A 1 110 ? -13.721 19.483 20.162 1.00 91.25 110 LEU A O 1
ATOM 907 N N . GLU A 1 111 ? -12.746 17.986 21.526 1.00 86.38 111 GLU A N 1
ATOM 908 C CA . GLU A 1 111 ? -12.167 18.945 22.473 1.00 86.38 111 GLU A CA 1
ATOM 909 C C . GLU A 1 111 ? -11.048 19.809 21.873 1.00 86.38 111 GLU A C 1
ATOM 911 O O . GLU A 1 111 ? -10.752 20.883 22.386 1.00 86.38 111 GLU A O 1
ATOM 916 N N . ASP A 1 112 ? -10.427 19.338 20.794 1.00 86.50 112 ASP A N 1
ATOM 917 C CA . ASP A 1 112 ? -9.318 19.983 20.093 1.00 86.50 112 ASP A CA 1
ATOM 918 C C . ASP A 1 112 ? -9.777 20.918 18.965 1.00 86.50 112 ASP A C 1
ATOM 920 O O . ASP A 1 112 ? -8.956 21.489 18.247 1.00 86.50 112 ASP A O 1
ATOM 924 N N . ILE A 1 113 ? -11.091 21.096 18.823 1.00 87.94 113 ILE A N 1
ATOM 925 C CA . ILE A 1 113 ? -11.696 22.004 17.858 1.00 87.94 113 ILE A CA 1
ATOM 926 C C . ILE A 1 113 ? -12.279 23.215 18.585 1.00 87.94 113 ILE A C 1
ATOM 928 O O . ILE A 1 113 ? -13.051 23.082 19.536 1.00 87.94 113 ILE A O 1
ATOM 932 N N . ASP A 1 114 ? -11.948 24.395 18.067 1.00 86.81 114 ASP A N 1
ATOM 933 C CA . ASP A 1 114 ? -12.553 25.674 18.429 1.00 86.81 114 ASP A CA 1
ATOM 934 C C . ASP A 1 114 ? -12.728 26.511 17.155 1.00 86.81 114 ASP A C 1
ATOM 936 O O . ASP A 1 114 ? -11.779 27.098 16.634 1.00 86.81 114 ASP A O 1
ATOM 940 N N . ILE A 1 115 ? -13.930 26.469 16.575 1.00 87.31 115 ILE A N 1
ATOM 941 C CA . ILE A 1 115 ? -14.262 27.211 15.357 1.00 87.31 115 ILE A CA 1
ATOM 942 C C . ILE A 1 115 ? -15.054 28.448 15.758 1.00 87.31 115 ILE A C 1
ATOM 944 O O . ILE A 1 115 ? -16.128 28.340 16.359 1.00 87.31 115 ILE A O 1
ATOM 948 N N . ASP A 1 116 ? -14.556 29.616 15.352 1.00 83.31 116 ASP A N 1
ATOM 949 C CA . ASP A 1 116 ? -15.236 30.884 15.582 1.00 83.31 116 ASP A CA 1
ATOM 950 C C . ASP A 1 116 ? -16.584 30.916 14.824 1.00 83.31 116 ASP A C 1
ATOM 952 O O . ASP A 1 116 ? -16.618 30.801 13.591 1.00 83.31 116 ASP A O 1
ATOM 956 N N . PRO A 1 117 ? -17.722 31.043 15.535 1.00 78.06 117 PRO A N 1
ATOM 957 C CA . PRO A 1 117 ? -19.038 31.099 14.911 1.00 78.06 117 PRO A CA 1
ATOM 958 C C . PRO A 1 117 ? -19.282 32.380 14.098 1.00 78.06 117 PRO A C 1
ATOM 960 O O . PRO A 1 117 ? -20.250 32.403 13.337 1.00 78.06 117 PRO A O 1
ATOM 963 N N . ALA A 1 118 ? -18.457 33.422 14.257 1.00 83.06 118 ALA A N 1
ATOM 964 C CA . ALA A 1 118 ? -18.573 34.694 13.546 1.00 83.06 118 ALA A CA 1
ATOM 965 C C . ALA A 1 118 ? -17.941 34.689 12.141 1.00 83.06 118 ALA A C 1
ATOM 967 O O . ALA A 1 118 ? -18.161 35.639 11.389 1.00 83.06 118 ALA A O 1
ATOM 968 N N . LEU A 1 119 ? -17.191 33.639 11.781 1.00 85.56 119 LEU A N 1
ATOM 969 C CA . LEU A 1 119 ? -16.607 33.482 10.445 1.00 85.56 119 LEU A CA 1
ATOM 970 C C . LEU A 1 119 ? -17.686 33.411 9.361 1.00 85.56 119 LEU A C 1
ATOM 972 O O . LEU A 1 119 ? -18.766 32.843 9.571 1.00 85.56 119 LEU A O 1
ATOM 976 N N . ASP A 1 120 ? -17.366 33.930 8.174 1.00 89.38 120 ASP A N 1
ATOM 977 C CA . ASP A 1 120 ? -18.241 33.776 7.016 1.00 89.38 120 ASP A CA 1
ATOM 978 C C . ASP A 1 120 ? -18.320 32.311 6.540 1.00 89.38 120 ASP A C 1
ATOM 980 O O . ASP A 1 120 ? -17.627 31.419 7.034 1.00 89.38 120 ASP A O 1
ATOM 984 N N . VAL A 1 121 ? -19.213 32.025 5.589 1.00 81.25 121 VAL A N 1
ATOM 985 C CA . VAL A 1 121 ? -19.505 30.648 5.157 1.00 81.25 121 VAL A CA 1
ATOM 986 C C . VAL A 1 121 ? -18.279 29.940 4.563 1.00 81.25 121 VAL A C 1
ATOM 988 O O . VAL A 1 121 ? -18.079 28.750 4.836 1.00 81.25 121 VAL A O 1
ATOM 991 N N . ASP A 1 122 ? -17.465 30.636 3.771 1.00 79.81 122 ASP A N 1
ATOM 992 C CA . ASP A 1 122 ? -16.320 30.043 3.076 1.00 79.81 122 ASP A CA 1
ATOM 993 C C . ASP A 1 122 ? -15.111 29.922 4.012 1.00 79.81 122 ASP A C 1
ATOM 995 O O . ASP A 1 122 ? -14.456 28.873 4.056 1.00 79.81 122 ASP A O 1
ATOM 999 N N . GLU A 1 123 ? -14.863 30.943 4.833 1.00 82.56 123 GLU A N 1
ATOM 1000 C CA . GLU A 1 123 ? -13.852 30.919 5.890 1.00 82.56 123 GLU A CA 1
ATOM 1001 C C . GLU A 1 123 ? -14.136 29.808 6.899 1.00 82.56 123 GLU A C 1
ATOM 1003 O O . GLU A 1 123 ? -13.255 29.004 7.218 1.00 82.56 123 GLU A O 1
ATOM 1008 N N . ARG A 1 124 ? -15.395 29.680 7.333 1.00 81.44 124 ARG A N 1
ATOM 1009 C CA . ARG A 1 124 ? -15.822 28.633 8.260 1.00 81.44 124 ARG A CA 1
ATOM 1010 C C . ARG A 1 124 ? -15.669 27.245 7.655 1.00 81.44 124 ARG A C 1
ATOM 1012 O O . ARG A 1 124 ? -15.238 26.325 8.348 1.00 81.44 124 ARG A O 1
ATOM 1019 N N . ARG A 1 125 ? -15.982 27.063 6.367 1.00 79.88 125 ARG A N 1
ATOM 1020 C CA . ARG A 1 125 ? -15.791 25.776 5.677 1.00 79.88 125 ARG A CA 1
ATOM 1021 C C . ARG A 1 125 ? -14.318 25.364 5.649 1.00 79.88 125 ARG A C 1
ATOM 1023 O O . ARG A 1 125 ? -14.010 24.197 5.899 1.00 79.88 125 ARG A O 1
ATOM 1030 N N . ASN A 1 126 ? -13.421 26.309 5.376 1.00 80.44 126 ASN A N 1
ATOM 1031 C CA . ASN A 1 126 ? -11.980 26.069 5.400 1.00 80.44 126 ASN A CA 1
ATOM 1032 C C . ASN A 1 126 ? -11.477 25.780 6.820 1.00 80.44 126 ASN A C 1
ATOM 1034 O O . ASN A 1 126 ? -10.735 24.816 7.009 1.00 80.44 126 ASN A O 1
ATOM 1038 N N . ALA A 1 127 ? -11.928 26.547 7.816 1.00 83.38 127 ALA A N 1
ATOM 1039 C CA . ALA A 1 127 ? -11.589 26.336 9.221 1.00 83.38 127 ALA A CA 1
ATOM 1040 C C . ALA A 1 127 ? -12.024 24.946 9.708 1.00 83.38 127 ALA A C 1
ATOM 1042 O O . ALA A 1 127 ? -11.215 24.222 10.282 1.00 83.38 127 ALA A O 1
ATOM 1043 N N . VAL A 1 128 ? -13.254 24.521 9.389 1.00 83.31 128 VAL A N 1
ATOM 1044 C CA . VAL A 1 128 ? -13.749 23.163 9.675 1.00 83.31 128 VAL A CA 1
ATOM 1045 C C . VAL A 1 128 ? -12.839 22.117 9.038 1.00 83.31 128 VAL A C 1
ATOM 1047 O O . VAL A 1 128 ? -12.417 21.183 9.710 1.00 83.31 128 VAL A O 1
ATOM 1050 N N . GLN A 1 129 ? -12.502 22.256 7.754 1.00 81.88 129 GLN A N 1
ATOM 1051 C CA . GLN A 1 129 ? -11.651 21.274 7.081 1.00 81.88 129 GLN A CA 1
ATOM 1052 C C . GLN A 1 129 ? -10.268 21.154 7.742 1.00 81.88 129 GLN A C 1
ATOM 1054 O O . GLN A 1 129 ? -9.782 20.037 7.913 1.00 81.88 129 GLN A O 1
ATOM 1059 N N . GLN A 1 130 ? -9.644 22.273 8.119 1.00 80.25 130 GLN A N 1
ATOM 1060 C CA . GLN A 1 130 ? -8.348 22.266 8.807 1.00 80.25 130 GLN A CA 1
ATOM 1061 C C . GLN A 1 130 ? -8.451 21.678 10.217 1.00 80.25 130 GLN A C 1
ATOM 1063 O O . GLN A 1 130 ? -7.618 20.859 10.598 1.00 80.25 130 GLN A O 1
ATOM 1068 N N . ALA A 1 131 ? -9.503 22.023 10.961 1.00 84.12 131 ALA A N 1
ATOM 1069 C CA . ALA A 1 131 ? -9.736 21.507 12.304 1.00 84.12 131 ALA A CA 1
ATOM 1070 C C . ALA A 1 131 ? -9.942 19.984 12.307 1.00 84.12 131 ALA A C 1
ATOM 1072 O O . ALA A 1 131 ? -9.330 19.275 13.100 1.00 84.12 131 ALA A O 1
ATOM 1073 N N . LEU A 1 132 ? -10.733 19.451 11.368 1.00 84.75 132 LEU A N 1
ATOM 1074 C CA . LEU A 1 132 ? -10.941 18.004 11.248 1.00 84.75 132 LEU A CA 1
ATOM 1075 C C . LEU A 1 132 ? -9.660 17.259 10.840 1.00 84.75 132 LEU A C 1
ATOM 1077 O O . LEU A 1 132 ? -9.463 16.126 11.266 1.00 84.75 132 LEU A O 1
ATOM 1081 N N . LEU A 1 133 ? -8.792 17.877 10.027 1.00 79.75 133 LEU A N 1
ATOM 1082 C CA . LEU A 1 133 ? -7.489 17.308 9.658 1.00 79.75 133 LEU A CA 1
ATOM 1083 C C . LEU A 1 133 ? -6.512 17.267 10.839 1.00 79.75 133 LEU A C 1
ATOM 1085 O O . LEU A 1 133 ? -5.713 16.337 10.929 1.00 79.75 133 LEU A O 1
ATOM 1089 N N . ALA A 1 134 ? -6.562 18.272 11.713 1.00 81.06 134 ALA A N 1
ATOM 1090 C CA . ALA A 1 134 ? -5.711 18.357 12.895 1.00 81.06 134 ALA A CA 1
ATOM 1091 C C . ALA A 1 134 ? -6.234 17.521 14.075 1.00 81.06 134 ALA A C 1
ATOM 1093 O O . ALA A 1 134 ? -5.456 17.198 14.970 1.00 81.06 134 ALA A O 1
ATOM 1094 N N . SER A 1 135 ? -7.524 17.168 14.078 1.00 86.31 135 SER A N 1
ATOM 1095 C CA . SER A 1 135 ? -8.155 16.550 15.240 1.00 86.31 135 SER A CA 1
ATOM 1096 C C . SER A 1 135 ? -7.686 15.114 15.497 1.00 86.31 135 SER A C 1
ATOM 1098 O O . SER A 1 135 ? -7.702 14.238 14.622 1.00 86.31 135 SER A O 1
ATOM 1100 N N . HIS A 1 136 ? -7.350 14.837 16.754 1.00 83.94 136 HIS A N 1
ATOM 1101 C CA . HIS A 1 136 ? -6.997 13.515 17.257 1.00 83.94 136 HIS A CA 1
ATOM 1102 C C . HIS A 1 136 ? -8.138 12.510 17.100 1.00 83.94 136 HIS A C 1
ATOM 1104 O O . HIS A 1 136 ? -7.891 11.324 16.874 1.00 83.94 136 HIS A O 1
ATOM 1110 N N . TRP A 1 137 ? -9.389 12.970 17.143 1.00 89.44 137 TRP A N 1
ATOM 1111 C CA . TRP A 1 137 ? -10.546 12.106 16.940 1.00 89.44 137 TRP A CA 1
ATOM 1112 C C . TRP A 1 137 ? -10.502 11.435 15.558 1.00 89.44 137 TRP A C 1
ATOM 1114 O O . TRP A 1 137 ? -10.640 10.218 15.440 1.00 89.44 137 TRP A O 1
ATOM 1124 N N . PHE A 1 138 ? -10.187 12.184 14.498 1.00 86.06 138 PHE A N 1
ATOM 1125 C CA . PHE A 1 138 ? -10.108 11.637 13.137 1.00 86.06 138 PHE A CA 1
ATOM 1126 C C . PHE A 1 138 ? -8.903 10.726 12.894 1.00 86.06 138 PHE A C 1
ATOM 1128 O O . PHE A 1 138 ? -8.915 9.943 11.941 1.00 86.06 138 PHE A O 1
ATOM 1135 N N . THR A 1 139 ? -7.896 10.782 13.765 1.00 80.62 139 THR A N 1
ATOM 1136 C CA . THR A 1 139 ? -6.714 9.916 13.697 1.00 80.62 139 THR A CA 1
ATOM 1137 C C . THR A 1 139 ? -6.800 8.711 14.629 1.00 80.62 139 THR A C 1
ATOM 1139 O O . THR A 1 139 ? -5.943 7.845 14.548 1.00 80.62 139 THR A O 1
ATOM 1142 N N . SER A 1 140 ? -7.823 8.586 15.477 1.00 85.44 140 SER A N 1
ATOM 1143 C CA . SER A 1 140 ? -7.982 7.439 16.381 1.00 85.44 140 SER A CA 1
ATOM 1144 C C . SER A 1 140 ? -8.512 6.180 15.668 1.00 85.44 140 SER A C 1
ATOM 1146 O O . SER A 1 140 ? -9.317 6.247 14.734 1.00 85.44 140 SER A O 1
ATOM 1148 N N . GLY A 1 141 ? -8.053 5.000 16.103 1.00 82.94 141 GLY A N 1
ATOM 1149 C CA . GLY A 1 141 ? -8.513 3.689 15.619 1.00 82.94 141 GLY A CA 1
ATOM 1150 C C . GLY A 1 141 ? -9.982 3.424 15.923 1.00 82.94 141 GLY A C 1
ATOM 1151 O O . GLY A 1 141 ? -10.739 3.039 15.033 1.00 82.94 141 GLY A O 1
ATOM 1152 N N . TRP A 1 142 ? -10.396 3.708 17.158 1.00 85.94 142 TRP A N 1
ATOM 1153 C CA . TRP A 1 142 ? -11.753 3.450 17.643 1.00 85.94 142 TRP A CA 1
ATOM 1154 C C . TRP A 1 142 ? -12.808 4.290 16.918 1.00 85.94 142 TRP A C 1
ATOM 1156 O O . TRP A 1 142 ? -13.881 3.787 16.598 1.00 85.94 142 TRP A O 1
ATOM 1166 N N . THR A 1 143 ? -12.460 5.499 16.476 1.00 85.75 143 THR A N 1
ATOM 1167 C CA . THR A 1 143 ? -13.418 6.397 15.810 1.00 85.75 143 THR A CA 1
ATOM 1168 C C . THR A 1 143 ? -13.889 5.893 14.448 1.00 85.75 143 THR A C 1
ATOM 1170 O O . THR A 1 143 ? -14.873 6.394 13.906 1.00 85.75 143 THR A O 1
ATOM 1173 N N . LEU A 1 144 ? -13.239 4.866 13.885 1.00 87.25 144 LEU A N 1
ATOM 1174 C CA . LEU A 1 144 ? -13.705 4.203 12.669 1.00 87.25 144 LEU A CA 1
ATOM 1175 C C . LEU A 1 144 ? -15.102 3.604 12.865 1.00 87.25 144 LEU A C 1
ATOM 1177 O O . LEU A 1 144 ? -16.000 3.853 12.059 1.00 87.25 144 LEU A O 1
ATOM 1181 N N . ILE A 1 145 ? -15.293 2.839 13.941 1.00 89.81 145 ILE A N 1
ATOM 1182 C CA . ILE A 1 145 ? -16.583 2.207 14.233 1.00 89.81 145 ILE A CA 1
ATOM 1183 C C . ILE A 1 145 ? -17.596 3.234 14.741 1.00 89.81 145 ILE A C 1
ATOM 1185 O O . ILE A 1 145 ? -18.760 3.163 14.363 1.00 89.81 145 ILE A O 1
ATOM 1189 N N . GLU A 1 146 ? -17.141 4.245 15.482 1.00 92.31 146 GLU A N 1
ATOM 1190 C CA . GLU A 1 146 ? -17.973 5.338 16.009 1.00 92.31 146 GLU A CA 1
ATOM 1191 C C . GLU A 1 146 ? -18.538 6.227 14.891 1.00 92.31 146 GLU A C 1
ATOM 1193 O O . GLU A 1 146 ? -19.595 6.837 15.034 1.00 92.31 146 GLU A O 1
ATOM 1198 N N . LEU A 1 147 ? -17.855 6.277 13.744 1.00 92.06 147 LEU A N 1
ATOM 1199 C CA . LEU A 1 147 ? -18.304 7.005 12.564 1.00 92.06 147 LEU A CA 1
ATOM 1200 C C . LEU A 1 147 ? -19.189 6.152 11.641 1.00 92.06 147 LEU A C 1
ATOM 1202 O O . LEU A 1 147 ? -20.187 6.651 11.107 1.00 92.06 147 LEU A O 1
ATOM 1206 N N . ILE A 1 148 ? -18.813 4.888 11.416 1.00 92.06 148 ILE A N 1
ATOM 1207 C CA . ILE A 1 148 ? -19.486 3.997 10.457 1.00 92.06 148 ILE A CA 1
ATOM 1208 C C . ILE A 1 148 ? -20.771 3.412 11.041 1.00 92.06 148 ILE A C 1
ATOM 1210 O O . ILE A 1 148 ? -21.788 3.423 10.353 1.00 92.06 148 ILE A O 1
ATOM 1214 N N . ALA A 1 149 ? -20.728 2.886 12.266 1.00 92.94 149 ALA A N 1
ATOM 1215 C CA . ALA A 1 149 ? -21.821 2.088 12.814 1.00 92.94 149 ALA A CA 1
ATOM 1216 C C . ALA A 1 149 ? -23.093 2.906 13.107 1.00 92.94 149 ALA A C 1
ATOM 1218 O O . ALA A 1 149 ? -24.164 2.455 12.701 1.00 92.94 149 ALA A O 1
ATOM 1219 N N . PRO A 1 150 ? -23.035 4.103 13.731 1.00 93.81 150 PRO A N 1
ATOM 1220 C CA . PRO A 1 150 ? -24.252 4.831 14.071 1.00 93.81 150 PRO A CA 1
ATOM 1221 C C . PRO A 1 150 ? -24.986 5.364 12.839 1.00 93.81 150 PRO A C 1
ATOM 1223 O O . PRO A 1 150 ? -24.352 5.933 11.937 1.00 93.81 150 PRO A O 1
ATOM 1226 N N . PRO A 1 151 ? -26.329 5.322 12.826 1.00 90.25 151 PRO A N 1
ATOM 1227 C CA . PRO A 1 151 ? -27.121 5.908 11.746 1.00 90.25 151 PRO A CA 1
ATOM 1228 C C . PRO A 1 151 ? -26.962 7.436 11.684 1.00 90.25 151 PRO A C 1
ATOM 1230 O O . PRO A 1 151 ? -27.002 8.031 10.606 1.00 90.25 151 PRO A O 1
ATOM 1233 N N . ARG A 1 152 ? -26.727 8.085 12.833 1.00 94.56 152 ARG A N 1
ATOM 1234 C CA . ARG A 1 152 ? -26.564 9.537 12.953 1.00 94.56 152 ARG A CA 1
ATOM 1235 C C . ARG A 1 152 ? -25.343 9.873 13.802 1.00 94.56 152 ARG A C 1
ATOM 1237 O O . ARG A 1 152 ? -25.233 9.419 14.935 1.00 94.56 152 ARG A O 1
ATOM 1244 N N . VAL A 1 153 ? -24.458 10.708 13.257 1.00 96.56 153 VAL A N 1
ATOM 1245 C CA . VAL A 1 153 ? -23.300 11.260 13.976 1.00 96.56 153 VAL A CA 1
ATOM 1246 C C . VAL A 1 153 ? -23.332 12.778 13.869 1.00 96.56 153 VAL A C 1
ATOM 1248 O O . VAL A 1 153 ? -23.469 13.331 12.768 1.00 96.56 153 VAL A O 1
ATOM 1251 N N . GLU A 1 154 ? -23.213 13.438 15.012 1.00 96.50 154 GLU A N 1
ATOM 1252 C CA . GLU A 1 154 ? -23.213 14.892 15.138 1.00 96.50 154 GLU A CA 1
ATOM 1253 C C . GLU A 1 154 ? -21.921 15.353 15.795 1.00 96.50 154 GLU A C 1
ATOM 1255 O O . GLU A 1 154 ? -21.480 14.750 16.770 1.00 96.50 154 GLU A O 1
ATOM 1260 N N . PHE A 1 155 ? -21.315 16.407 15.253 1.00 95.00 155 PHE A N 1
ATOM 1261 C CA . PHE A 1 155 ? -20.010 16.875 15.696 1.00 95.00 155 PHE A CA 1
ATOM 1262 C C . PHE A 1 155 ? -20.143 18.149 16.524 1.00 95.00 155 PHE A C 1
ATOM 1264 O O . PHE A 1 155 ? -20.749 19.136 16.085 1.00 95.00 155 PHE A O 1
ATOM 1271 N N . TYR A 1 156 ? -19.548 18.100 17.709 1.00 93.62 156 TYR A N 1
ATOM 1272 C CA . TYR A 1 156 ? -19.542 19.146 18.717 1.00 93.62 156 TYR A CA 1
ATOM 1273 C C . TYR A 1 156 ? -18.103 19.541 19.019 1.00 93.62 156 TYR A C 1
ATOM 1275 O O . TYR A 1 156 ? -17.236 18.679 19.134 1.00 93.62 156 TYR A O 1
ATOM 1283 N N . GLN A 1 157 ? -17.855 20.839 19.135 1.00 91.81 157 GLN A N 1
ATOM 1284 C CA . GLN A 1 157 ? -16.554 21.370 19.543 1.00 91.81 157 GLN A CA 1
ATOM 1285 C C . GLN A 1 157 ? -16.469 21.487 21.078 1.00 91.81 157 GLN A C 1
ATOM 1287 O O . GLN A 1 157 ? -17.460 21.221 21.767 1.00 91.81 157 GLN A O 1
ATOM 1292 N N . ALA A 1 158 ? -15.331 21.918 21.632 1.00 88.06 158 ALA A N 1
ATOM 1293 C CA . ALA A 1 158 ? -15.085 21.927 23.083 1.00 88.06 158 ALA A CA 1
ATOM 1294 C C . ALA A 1 158 ? -16.172 22.643 23.918 1.00 88.06 158 ALA A C 1
ATOM 1296 O O . ALA A 1 158 ? -16.503 22.233 25.030 1.00 88.06 158 ALA A O 1
ATOM 1297 N N . ASN A 1 159 ? -16.787 23.693 23.369 1.00 89.06 159 ASN A N 1
ATOM 1298 C CA . ASN A 1 159 ? -17.848 24.453 24.036 1.00 89.06 159 ASN A CA 1
ATOM 1299 C C . ASN A 1 159 ? -19.268 23.872 23.849 1.00 89.06 159 ASN A C 1
ATOM 1301 O O . ASN A 1 159 ? -20.244 24.572 24.112 1.00 89.06 159 ASN A O 1
ATOM 1305 N N . TRP A 1 160 ? -19.401 22.629 23.368 1.00 91.69 160 TRP A N 1
ATOM 1306 C CA . TRP A 1 160 ? -20.681 21.975 23.058 1.00 91.69 160 TRP A CA 1
ATOM 1307 C C . TRP A 1 160 ? -21.534 22.689 21.996 1.00 91.69 160 TRP A C 1
ATOM 1309 O O . TRP A 1 160 ? -22.735 22.449 21.874 1.00 91.69 160 TRP A O 1
ATOM 1319 N N . THR A 1 161 ? -20.913 23.506 21.142 1.00 91.25 161 THR A N 1
ATOM 1320 C CA . THR A 1 161 ? -21.574 24.021 19.938 1.00 91.25 161 THR A CA 1
ATOM 1321 C C . THR A 1 161 ? -21.496 22.991 18.816 1.00 91.25 161 THR A C 1
ATOM 1323 O O . THR A 1 161 ? -20.413 22.549 18.424 1.00 91.25 161 THR A O 1
ATOM 1326 N N . LYS A 1 162 ? -22.655 22.632 18.258 1.00 92.44 162 LYS A N 1
ATOM 1327 C CA . LYS A 1 162 ? -22.747 21.776 17.072 1.00 92.44 162 LYS A CA 1
ATOM 1328 C C . LYS A 1 162 ? -22.259 22.528 15.837 1.00 92.44 162 LYS A C 1
ATOM 1330 O O . LYS A 1 162 ? -22.798 23.583 15.502 1.00 92.44 162 LYS A O 1
ATOM 1335 N N . PHE A 1 163 ? -21.295 21.960 15.118 1.00 90.94 163 PHE A N 1
ATOM 1336 C CA . PHE A 1 163 ? -20.762 22.563 13.889 1.00 90.94 163 PHE A CA 1
ATOM 1337 C C . PHE A 1 163 ? -21.039 21.738 12.625 1.00 90.94 163 PHE A C 1
ATOM 1339 O O . PHE A 1 163 ? -20.868 22.242 11.517 1.00 90.94 163 PHE A O 1
ATOM 1346 N N . GLY A 1 164 ? -21.523 20.498 12.754 1.00 91.12 164 GLY A N 1
ATOM 1347 C CA . GLY A 1 164 ? -21.913 19.707 11.591 1.00 91.12 164 GLY A CA 1
ATOM 1348 C C . GLY A 1 164 ? -22.450 18.315 11.909 1.00 91.12 164 GLY A C 1
ATOM 1349 O O . GLY A 1 164 ? -22.557 17.902 13.061 1.00 91.12 164 GLY A O 1
ATOM 1350 N N . THR A 1 165 ? -22.795 17.576 10.854 1.00 93.75 165 THR A N 1
ATOM 1351 C CA . THR A 1 165 ? -23.233 16.171 10.919 1.00 93.75 165 THR A CA 1
ATOM 1352 C C . THR A 1 165 ? -22.476 15.335 9.894 1.00 93.75 165 THR A C 1
ATOM 1354 O O . THR A 1 165 ? -21.986 15.873 8.894 1.00 93.75 165 THR A O 1
ATOM 1357 N N . LYS A 1 166 ? -22.418 14.011 10.096 1.00 93.31 166 LYS A N 1
ATOM 1358 C CA . LYS A 1 166 ? -21.799 13.072 9.139 1.00 93.31 166 LYS A CA 1
ATOM 1359 C C . LYS A 1 166 ? -22.361 13.230 7.726 1.00 93.31 166 LYS A C 1
ATOM 1361 O O . LYS A 1 166 ? -21.594 13.280 6.770 1.00 93.31 166 LYS A O 1
ATOM 1366 N N . ASN A 1 167 ? -23.676 13.407 7.591 1.00 91.19 167 ASN A N 1
ATOM 1367 C CA . ASN A 1 167 ? -24.325 13.548 6.284 1.00 91.19 167 ASN A CA 1
ATOM 1368 C C . ASN A 1 167 ? -24.005 14.879 5.592 1.00 91.19 167 ASN A C 1
ATOM 1370 O O . ASN A 1 167 ? -23.745 14.889 4.384 1.00 91.19 167 ASN A O 1
ATOM 1374 N N . ASN A 1 168 ? -23.986 15.986 6.341 1.00 90.75 168 ASN A N 1
ATOM 1375 C CA . ASN A 1 168 ? -23.691 17.310 5.785 1.00 90.75 168 ASN A CA 1
ATOM 1376 C C . ASN A 1 168 ? -22.208 17.451 5.421 1.00 90.75 168 ASN A C 1
ATOM 1378 O O . ASN A 1 168 ? -21.873 18.144 4.466 1.00 90.75 168 ASN A O 1
ATOM 1382 N N . MET A 1 169 ? -21.324 16.757 6.143 1.00 90.69 169 MET A N 1
ATOM 1383 C CA . MET A 1 169 ? -19.872 16.834 5.957 1.00 90.69 169 MET A CA 1
ATOM 1384 C C . MET A 1 169 ? -19.270 15.620 5.240 1.00 90.69 169 MET A C 1
ATOM 1386 O O . MET A 1 169 ? -18.049 15.512 5.161 1.00 90.69 169 MET A O 1
ATOM 1390 N N . ARG A 1 170 ? -20.093 14.731 4.664 1.00 89.94 170 ARG A N 1
ATOM 1391 C CA . ARG A 1 170 ? -19.662 13.455 4.057 1.00 89.94 170 ARG A CA 1
ATOM 1392 C C . ARG A 1 170 ? -18.483 13.578 3.092 1.00 89.94 170 ARG A C 1
ATOM 1394 O O . ARG A 1 170 ? -17.610 12.723 3.106 1.00 89.94 170 ARG A O 1
ATOM 1401 N N . GLY A 1 171 ? -18.419 14.645 2.291 1.00 83.06 171 GLY A N 1
ATOM 1402 C CA . GLY A 1 171 ? -17.320 14.863 1.346 1.00 83.06 171 GLY A CA 1
ATOM 1403 C C . GLY A 1 171 ? -15.985 15.140 2.044 1.00 83.06 171 GLY A C 1
ATOM 1404 O O . GLY A 1 171 ? -14.972 14.544 1.690 1.00 83.06 171 GLY A O 1
ATOM 1405 N N . ILE A 1 172 ? -15.991 15.999 3.069 1.00 84.12 172 ILE A N 1
ATOM 1406 C CA . ILE A 1 172 ? -14.792 16.324 3.856 1.00 84.12 172 ILE A CA 1
ATOM 1407 C C . ILE A 1 172 ? -14.396 15.116 4.712 1.00 84.12 172 ILE A C 1
ATOM 1409 O O . ILE A 1 172 ? -13.244 14.699 4.684 1.00 84.12 172 ILE A O 1
ATOM 1413 N N . VAL A 1 173 ? -15.362 14.500 5.398 1.00 88.38 173 VAL A N 1
ATOM 1414 C CA . VAL A 1 173 ? -15.137 13.311 6.232 1.00 88.38 173 VAL A CA 1
ATOM 1415 C C . VAL A 1 173 ? -14.580 12.150 5.403 1.00 88.38 173 VAL A C 1
ATOM 1417 O O . VAL A 1 173 ? -13.610 11.523 5.819 1.00 88.38 173 VAL A O 1
ATOM 1420 N N . SER A 1 174 ? -15.126 11.891 4.212 1.00 86.81 174 SER A N 1
ATOM 1421 C CA . SER A 1 174 ? -14.624 10.862 3.291 1.00 86.81 174 SER A CA 1
ATOM 1422 C C . SER A 1 174 ? -13.188 11.147 2.850 1.00 86.81 174 SER A C 1
ATOM 1424 O O . SER A 1 174 ? -12.342 10.260 2.905 1.00 86.81 174 SER A O 1
ATOM 1426 N N . LYS A 1 175 ? -12.877 12.404 2.507 1.00 78.88 175 LYS A N 1
ATOM 1427 C CA . LYS A 1 175 ? -11.526 12.820 2.107 1.00 78.88 175 LYS A CA 1
ATOM 1428 C C . LYS A 1 175 ? -10.491 12.656 3.225 1.00 78.88 175 LYS A C 1
ATOM 1430 O O . LYS A 1 175 ? -9.355 12.299 2.939 1.00 78.88 175 LYS A O 1
ATOM 1435 N N . ILE A 1 176 ? -10.873 12.922 4.475 1.00 78.25 176 ILE A N 1
ATOM 1436 C CA . ILE A 1 176 ? -9.986 12.800 5.643 1.00 78.25 176 ILE A CA 1
ATOM 1437 C C . ILE A 1 176 ? -9.797 11.332 6.037 1.00 78.25 176 ILE A C 1
ATOM 1439 O O . ILE A 1 176 ? -8.682 10.895 6.300 1.00 78.25 176 ILE A O 1
ATOM 1443 N N . THR A 1 177 ? -10.885 10.562 6.074 1.00 81.06 177 THR A N 1
ATOM 1444 C CA . THR A 1 177 ? -10.879 9.195 6.624 1.00 81.06 177 THR A CA 1
ATOM 1445 C C . THR A 1 177 ? -10.580 8.107 5.596 1.00 81.06 177 THR A C 1
ATOM 1447 O O . THR A 1 177 ? -10.272 6.981 5.979 1.00 81.06 177 THR A O 1
ATOM 1450 N N . GLY A 1 178 ? -10.719 8.403 4.301 1.00 79.50 178 GLY A N 1
ATOM 1451 C CA . GLY A 1 178 ? -10.675 7.413 3.225 1.00 79.50 178 GLY A CA 1
ATOM 1452 C C . GLY A 1 178 ? -11.910 6.507 3.147 1.00 79.50 178 GLY A C 1
ATOM 1453 O O . GLY A 1 178 ? -11.926 5.583 2.338 1.00 79.50 178 GLY A O 1
ATOM 1454 N N . ILE A 1 179 ? -12.943 6.744 3.967 1.00 85.31 179 ILE A N 1
ATOM 1455 C CA . ILE A 1 179 ? -14.181 5.955 3.950 1.00 85.31 179 ILE A CA 1
ATOM 1456 C C . ILE A 1 179 ? -15.082 6.460 2.810 1.00 85.31 179 ILE A C 1
ATOM 1458 O O . ILE A 1 179 ? -15.305 7.672 2.714 1.00 85.31 179 ILE A O 1
ATOM 1462 N N . PRO A 1 180 ? -15.641 5.580 1.962 1.00 84.94 180 PRO A N 1
ATOM 1463 C CA . PRO A 1 180 ? -16.565 5.971 0.898 1.00 84.94 180 PRO A CA 1
ATOM 1464 C C . PRO A 1 180 ? -17.804 6.730 1.408 1.00 84.94 180 PRO A C 1
ATOM 1466 O O . PRO A 1 180 ? -18.355 6.431 2.469 1.00 84.94 180 PRO A O 1
ATOM 1469 N N . GLN A 1 181 ? -18.264 7.735 0.653 1.00 87.75 181 GLN A N 1
ATOM 1470 C CA . GLN A 1 181 ? -19.410 8.570 1.055 1.00 87.75 181 GLN A CA 1
ATOM 1471 C C . GLN A 1 181 ? -20.720 7.779 1.166 1.00 87.75 181 GLN A C 1
ATOM 1473 O O . GLN A 1 181 ? -21.576 8.102 1.990 1.00 87.75 181 GLN A O 1
ATOM 1478 N N . ASP A 1 182 ? -20.891 6.756 0.340 1.00 86.81 182 ASP A N 1
ATOM 1479 C CA . ASP A 1 182 ? -22.044 5.860 0.348 1.00 86.81 182 ASP A CA 1
ATOM 1480 C C . ASP A 1 182 ? -22.084 4.965 1.596 1.00 86.81 182 ASP A C 1
ATOM 1482 O O . ASP A 1 182 ? -23.158 4.764 2.164 1.00 86.81 182 ASP A O 1
ATOM 1486 N N . VAL A 1 183 ? -20.920 4.554 2.110 1.00 90.38 183 VAL A N 1
ATOM 1487 C CA . VAL A 1 183 ? -20.795 3.906 3.429 1.00 90.38 183 VAL A CA 1
ATOM 1488 C C . VAL A 1 183 ? -21.132 4.889 4.552 1.00 90.38 183 VAL A C 1
ATOM 1490 O O . VAL A 1 183 ? -21.922 4.570 5.437 1.00 90.38 183 VAL A O 1
ATOM 1493 N N . LEU A 1 184 ? -20.590 6.114 4.515 1.00 89.19 184 LEU A N 1
ATOM 1494 C CA . LEU A 1 184 ? -20.848 7.127 5.553 1.00 89.19 184 LEU A CA 1
ATOM 1495 C C . LEU A 1 184 ? -22.329 7.517 5.652 1.00 89.19 184 LEU A C 1
ATOM 1497 O O . LEU A 1 184 ? -22.821 7.794 6.745 1.00 89.19 184 LEU A O 1
ATOM 1501 N N . THR A 1 185 ? -23.026 7.552 4.517 1.00 86.50 185 THR A N 1
ATOM 1502 C CA . THR A 1 185 ? -24.456 7.894 4.436 1.00 86.50 185 THR A CA 1
ATOM 1503 C C . THR A 1 185 ? -25.381 6.703 4.685 1.00 86.50 185 THR A C 1
ATOM 1505 O O . THR A 1 185 ? -26.590 6.900 4.776 1.00 86.50 185 THR A O 1
ATOM 1508 N N . GLY A 1 186 ? -24.840 5.483 4.777 1.00 83.81 186 GLY A N 1
ATOM 1509 C CA . GLY A 1 186 ? -25.625 4.252 4.878 1.00 83.81 186 GLY A CA 1
ATOM 1510 C C . GLY A 1 186 ? -26.390 3.892 3.599 1.00 83.81 186 GLY A C 1
ATOM 1511 O O . GLY A 1 186 ? -27.272 3.041 3.641 1.00 83.81 186 GLY A O 1
ATOM 1512 N N . SER A 1 187 ? -26.082 4.532 2.463 1.00 82.81 187 SER A N 1
ATOM 1513 C CA . SER A 1 187 ? -26.721 4.225 1.171 1.00 82.81 187 SER A CA 1
ATOM 1514 C C . SER A 1 187 ? -26.200 2.929 0.550 1.00 82.81 187 SER A C 1
ATOM 1516 O O . SER A 1 187 ? -26.910 2.294 -0.230 1.00 82.81 187 SER A O 1
ATOM 1518 N N . LYS A 1 188 ? -24.989 2.508 0.928 1.00 82.94 188 LYS A N 1
ATOM 1519 C CA . LYS A 1 188 ? -24.412 1.214 0.576 1.00 82.94 188 LYS A CA 1
ATOM 1520 C C . LYS A 1 188 ? -23.944 0.494 1.835 1.00 82.94 188 LYS A C 1
ATOM 1522 O O . LYS A 1 188 ? -23.292 1.087 2.692 1.00 82.94 188 LYS A O 1
ATOM 1527 N N . ASP A 1 189 ? -24.264 -0.793 1.932 1.00 83.88 189 ASP A N 1
ATOM 1528 C CA . ASP A 1 189 ? -23.818 -1.625 3.049 1.00 83.88 189 ASP A CA 1
ATOM 1529 C C . ASP A 1 189 ? -22.297 -1.849 2.974 1.00 83.88 189 ASP A C 1
ATOM 1531 O O . ASP A 1 189 ? -21.749 -2.120 1.900 1.00 83.88 189 ASP A O 1
ATOM 1535 N N . ARG A 1 190 ? -21.603 -1.759 4.116 1.00 85.31 190 ARG A N 1
ATOM 1536 C CA . ARG A 1 190 ? -20.145 -1.957 4.204 1.00 85.31 190 ARG A CA 1
ATOM 1537 C C . ARG A 1 190 ? -19.695 -3.326 3.684 1.00 85.31 190 ARG A C 1
ATOM 1539 O O . ARG A 1 190 ? -18.590 -3.437 3.166 1.00 85.31 190 ARG A O 1
ATOM 1546 N N . ASN A 1 191 ? -20.528 -4.357 3.806 1.00 85.12 191 ASN A N 1
ATOM 1547 C CA . ASN A 1 191 ? -20.233 -5.722 3.376 1.00 85.12 191 ASN A CA 1
ATOM 1548 C C . ASN A 1 191 ? -20.240 -5.867 1.848 1.00 85.12 191 ASN A C 1
ATOM 1550 O O . ASN A 1 191 ? -19.756 -6.868 1.329 1.00 85.12 191 ASN A O 1
ATOM 1554 N N . GLN A 1 192 ? -20.716 -4.853 1.118 1.00 81.31 192 GLN A N 1
ATOM 1555 C CA . GLN A 1 192 ? -20.553 -4.767 -0.334 1.00 81.31 192 GLN A CA 1
ATOM 1556 C C . GLN A 1 192 ? -19.140 -4.330 -0.755 1.00 81.31 192 GLN A C 1
ATOM 1558 O O . GLN A 1 192 ? -18.846 -4.307 -1.949 1.00 81.31 192 GLN A O 1
ATOM 1563 N N . TYR A 1 193 ? -18.283 -3.965 0.203 1.00 80.88 193 TYR A N 1
ATOM 1564 C CA . TYR A 1 193 ? -16.852 -3.771 0.001 1.00 80.88 193 TYR A CA 1
ATOM 1565 C C . TYR A 1 193 ? -16.101 -5.021 0.430 1.00 80.88 193 TYR A C 1
ATOM 1567 O O . TYR A 1 193 ? -16.426 -5.673 1.434 1.00 80.88 193 TYR A O 1
ATOM 1575 N N . THR A 1 194 ? -15.046 -5.329 -0.312 1.00 79.31 194 THR A N 1
ATOM 1576 C CA . THR A 1 194 ? -14.148 -6.423 0.035 1.00 79.31 194 THR A CA 1
ATOM 1577 C C . THR A 1 194 ? -13.536 -6.192 1.417 1.00 79.31 194 THR A C 1
ATOM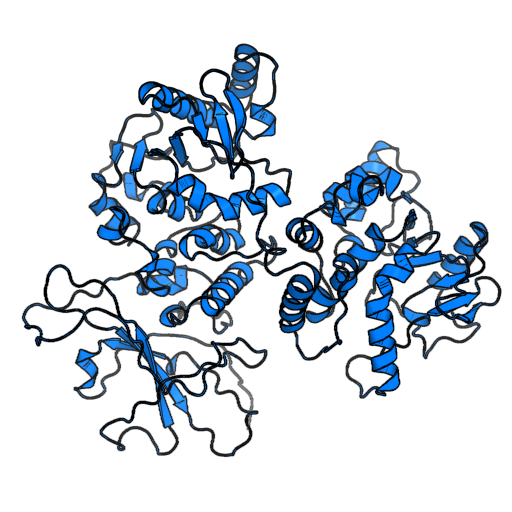 1579 O O . THR A 1 194 ? -13.395 -5.063 1.898 1.00 79.31 194 THR A O 1
ATOM 1582 N N . ILE A 1 195 ? -13.154 -7.281 2.085 1.00 81.94 195 ILE A N 1
ATOM 1583 C CA . ILE A 1 195 ? -12.438 -7.199 3.365 1.00 81.94 195 ILE A CA 1
ATOM 1584 C C . ILE A 1 195 ? -11.163 -6.357 3.204 1.00 81.94 195 ILE A C 1
ATOM 1586 O O . ILE A 1 195 ? -10.831 -5.571 4.088 1.00 81.94 195 ILE A O 1
ATOM 1590 N N . TRP A 1 196 ? -10.488 -6.474 2.057 1.00 69.75 196 TRP A N 1
ATOM 1591 C CA . TRP A 1 196 ? -9.301 -5.691 1.726 1.00 69.75 196 TRP A CA 1
ATOM 1592 C C . TRP A 1 196 ? -9.567 -4.178 1.693 1.00 69.75 196 TRP A C 1
ATOM 1594 O O . TRP A 1 196 ? -8.857 -3.421 2.356 1.00 69.75 196 TRP A O 1
ATOM 1604 N N . GLU A 1 197 ? -10.611 -3.729 0.989 1.00 74.69 197 GLU A N 1
ATOM 1605 C CA . GLU A 1 197 ? -10.995 -2.308 0.947 1.00 74.69 197 GLU A CA 1
ATOM 1606 C C . GLU A 1 197 ? -11.335 -1.776 2.342 1.00 74.69 197 GLU A C 1
ATOM 1608 O O . GLU A 1 197 ? -10.865 -0.707 2.732 1.00 74.69 197 GLU A O 1
ATOM 1613 N N . ARG A 1 198 ? -12.084 -2.559 3.130 1.00 85.56 198 ARG A N 1
ATOM 1614 C CA . ARG A 1 198 ? -12.435 -2.218 4.515 1.00 85.56 198 ARG A CA 1
ATOM 1615 C C . ARG A 1 198 ? -11.216 -2.120 5.431 1.00 85.56 198 ARG A C 1
ATOM 1617 O O . ARG A 1 198 ? -11.160 -1.220 6.265 1.00 85.56 198 ARG A O 1
ATOM 1624 N N . MET A 1 199 ? -10.213 -2.987 5.260 1.00 78.12 199 MET A N 1
ATOM 1625 C CA . MET A 1 199 ? -8.933 -2.873 5.979 1.00 78.12 199 MET A CA 1
ATOM 1626 C C . MET A 1 199 ? -8.211 -1.562 5.647 1.00 78.12 199 MET A C 1
ATOM 1628 O O . MET A 1 199 ? -7.561 -0.979 6.516 1.00 78.12 199 MET A O 1
ATOM 1632 N N . GLY A 1 200 ? -8.360 -1.061 4.418 1.00 72.62 200 GLY A N 1
ATOM 1633 C CA . GLY A 1 200 ? -7.826 0.232 3.997 1.00 72.62 200 GLY A CA 1
ATOM 1634 C C . GLY A 1 200 ? -8.366 1.421 4.802 1.00 72.62 200 GLY A C 1
ATOM 1635 O O . GLY A 1 200 ? -7.637 2.388 5.013 1.00 72.62 200 GLY A O 1
ATOM 1636 N N . TRP A 1 201 ? -9.592 1.349 5.331 1.00 83.75 201 TRP A N 1
ATOM 1637 C CA . TRP A 1 201 ? -10.205 2.436 6.118 1.00 83.75 201 TRP A CA 1
ATOM 1638 C C . TRP A 1 201 ? -9.541 2.654 7.490 1.00 83.75 201 TRP A C 1
ATOM 1640 O O . TRP A 1 201 ? -9.730 3.694 8.128 1.00 83.75 201 TRP A O 1
ATOM 1650 N N . ALA A 1 202 ? -8.746 1.682 7.947 1.00 78.75 202 ALA A N 1
ATOM 1651 C CA . ALA A 1 202 ? -8.009 1.729 9.208 1.00 78.75 202 ALA A CA 1
ATOM 1652 C C . ALA A 1 202 ? -6.564 2.255 9.070 1.00 78.75 202 ALA A C 1
ATOM 1654 O O . ALA A 1 202 ? -5.887 2.492 10.067 1.00 78.75 202 ALA A O 1
ATOM 1655 N N . ARG A 1 203 ? -6.087 2.451 7.834 1.00 61.31 203 ARG A N 1
ATOM 1656 C CA . ARG A 1 203 ? -4.672 2.603 7.445 1.00 61.31 203 ARG A CA 1
ATOM 1657 C C . ARG A 1 203 ? -3.910 3.772 8.086 1.00 61.31 203 ARG A C 1
ATOM 1659 O O . ARG A 1 203 ? -2.695 3.686 8.232 1.00 61.31 203 ARG A O 1
ATOM 1666 N N . HIS A 1 204 ? -4.594 4.853 8.449 1.00 64.81 204 HIS A N 1
ATOM 1667 C CA . HIS A 1 204 ? -3.978 6.068 9.008 1.00 64.81 204 HIS A CA 1
ATOM 1668 C C . HIS A 1 204 ? -4.371 6.324 10.461 1.00 64.81 204 HIS A C 1
ATOM 1670 O O . HIS A 1 204 ? -4.235 7.440 10.959 1.00 64.81 204 HIS A O 1
ATOM 1676 N N . ARG A 1 205 ? -4.886 5.291 11.132 1.00 76.00 205 ARG A N 1
ATOM 1677 C CA . ARG A 1 205 ? -5.420 5.417 12.477 1.00 76.00 205 ARG A CA 1
ATOM 1678 C C . ARG A 1 205 ? -4.427 4.921 13.520 1.00 76.00 205 ARG A C 1
ATOM 1680 O O . ARG A 1 205 ? -3.725 3.933 13.322 1.00 76.00 205 ARG A O 1
ATOM 1687 N N . MET A 1 206 ? -4.384 5.625 14.638 1.00 74.62 206 MET A N 1
ATOM 1688 C CA . MET A 1 206 ? -3.516 5.396 15.778 1.00 74.62 206 MET A CA 1
ATOM 1689 C C . MET A 1 206 ? -4.339 4.940 16.977 1.00 74.62 206 MET A C 1
ATOM 1691 O O . MET A 1 206 ? -5.475 5.360 17.185 1.00 74.62 206 MET A O 1
ATOM 1695 N N . THR A 1 207 ? -3.745 4.095 17.802 1.00 79.25 207 THR A N 1
ATOM 1696 C CA . THR A 1 207 ? -4.330 3.616 19.054 1.00 79.25 207 THR A CA 1
ATOM 1697 C C . THR A 1 207 ? -3.290 3.720 20.161 1.00 79.25 207 THR A C 1
ATOM 1699 O O . THR A 1 207 ? -2.089 3.728 19.888 1.00 79.25 207 THR A O 1
ATOM 1702 N N . LYS A 1 208 ? -3.741 3.813 21.418 1.00 73.25 208 LYS A N 1
ATOM 1703 C CA . LYS A 1 208 ? -2.834 3.880 22.576 1.00 73.25 208 LYS A CA 1
ATOM 1704 C C . LYS A 1 208 ? -2.056 2.571 22.757 1.00 73.25 208 LYS A C 1
ATOM 1706 O O . LYS A 1 208 ? -0.848 2.612 22.973 1.00 73.25 208 LYS A O 1
ATOM 1711 N N . GLY A 1 209 ? -2.734 1.424 22.650 1.00 69.44 209 GLY A N 1
ATOM 1712 C CA . GLY A 1 209 ? -2.114 0.097 22.601 1.00 69.44 209 GLY A CA 1
ATOM 1713 C C . GLY A 1 209 ? -1.883 -0.372 21.166 1.00 69.44 209 GLY A C 1
ATOM 1714 O O . GLY A 1 209 ? -2.668 -0.057 20.273 1.00 69.44 209 GLY A O 1
ATOM 1715 N N . VAL A 1 210 ? -0.826 -1.150 20.926 1.00 65.06 210 VAL A N 1
ATOM 1716 C CA . VAL A 1 210 ? -0.577 -1.744 19.597 1.00 65.06 210 VAL A CA 1
ATOM 1717 C C . VAL A 1 210 ? -1.586 -2.853 19.281 1.00 65.06 210 VAL A C 1
ATOM 1719 O O . VAL A 1 210 ? -1.917 -3.074 18.123 1.00 65.06 210 VAL A O 1
ATOM 1722 N N . GLU A 1 211 ? -2.111 -3.513 20.311 1.00 80.00 211 GLU A N 1
ATOM 1723 C CA . GLU A 1 211 ? -3.143 -4.543 20.230 1.00 80.00 211 GLU A CA 1
ATOM 1724 C C . GLU A 1 211 ? -4.491 -3.956 19.788 1.00 80.00 211 GLU A C 1
ATOM 1726 O O . GLU A 1 211 ? -5.204 -4.552 18.980 1.00 80.00 211 GLU A O 1
ATOM 1731 N N . ASP A 1 212 ? -4.803 -2.738 20.242 1.00 82.00 212 ASP A N 1
ATOM 1732 C CA . ASP A 1 212 ? -6.041 -2.034 19.899 1.00 82.00 212 ASP A CA 1
ATOM 1733 C C . ASP A 1 212 ? -6.142 -1.714 18.403 1.00 82.00 212 ASP A C 1
ATOM 1735 O O . ASP A 1 212 ? -7.250 -1.524 17.908 1.00 82.00 212 ASP A O 1
ATOM 1739 N N . GLN A 1 213 ? -5.029 -1.724 17.654 1.00 79.94 213 GLN A N 1
ATOM 1740 C CA . GLN A 1 213 ? -5.053 -1.639 16.185 1.00 79.94 213 GLN A CA 1
ATOM 1741 C C . GLN A 1 213 ? -5.835 -2.799 15.559 1.00 79.94 213 GLN A C 1
ATOM 1743 O O . GLN A 1 213 ? -6.379 -2.660 14.467 1.00 79.94 213 GLN A O 1
ATOM 1748 N N . ALA A 1 214 ? -5.874 -3.949 16.236 1.00 82.25 214 ALA A N 1
ATOM 1749 C CA . ALA A 1 214 ? -6.657 -5.102 15.831 1.00 82.25 214 ALA A CA 1
ATOM 1750 C C . ALA A 1 214 ? -8.061 -5.068 16.447 1.00 82.25 214 ALA A C 1
ATOM 1752 O O . ALA A 1 214 ? -9.054 -5.256 15.742 1.00 82.25 214 ALA A O 1
ATOM 1753 N N . TYR A 1 215 ? -8.159 -4.795 17.751 1.00 88.44 215 TYR A N 1
ATOM 1754 C CA . TYR A 1 215 ? -9.431 -4.879 18.471 1.00 88.44 215 TYR A CA 1
ATOM 1755 C C . TYR A 1 215 ? -10.468 -3.862 17.987 1.00 88.44 215 TYR A C 1
ATOM 1757 O O . TYR A 1 215 ? -11.640 -4.215 17.863 1.00 88.44 215 TYR A O 1
ATOM 1765 N N . CYS A 1 216 ? -10.048 -2.652 17.594 1.00 88.44 216 CYS A N 1
ATOM 1766 C CA . CYS A 1 216 ? -10.970 -1.651 17.047 1.00 88.44 216 CYS A CA 1
ATOM 1767 C C . CYS A 1 216 ? -11.598 -2.056 15.698 1.00 88.44 216 CYS A C 1
ATOM 1769 O O . CYS A 1 216 ? -12.591 -1.464 15.275 1.00 88.44 216 CYS A O 1
ATOM 1771 N N . LEU A 1 217 ? -11.060 -3.081 15.026 1.00 90.19 217 LEU A N 1
ATOM 1772 C CA . LEU A 1 217 ? -11.540 -3.560 13.729 1.00 90.19 217 LEU A CA 1
ATOM 1773 C C . LEU A 1 217 ? -12.466 -4.771 13.822 1.00 90.19 217 LEU A C 1
ATOM 1775 O O . LEU A 1 217 ? -13.111 -5.107 12.830 1.00 90.19 217 LEU A O 1
ATOM 1779 N N . MET A 1 218 ? -12.563 -5.422 14.983 1.00 91.00 218 MET A N 1
ATOM 1780 C CA . MET A 1 218 ? -13.318 -6.671 15.133 1.00 91.00 218 MET A CA 1
ATOM 1781 C C . MET A 1 218 ? -14.773 -6.532 14.676 1.00 91.00 218 MET A C 1
ATOM 1783 O O . MET A 1 218 ? -15.244 -7.295 13.834 1.00 91.00 218 MET A O 1
ATOM 1787 N N . GLY A 1 219 ? -15.451 -5.481 15.140 1.00 87.31 219 GLY A N 1
ATOM 1788 C CA . GLY A 1 219 ? -16.836 -5.215 14.760 1.00 87.31 219 GLY A CA 1
ATOM 1789 C C . GLY A 1 219 ? -17.029 -4.846 13.287 1.00 87.31 219 GLY A C 1
ATOM 1790 O O . GLY A 1 219 ? -18.044 -5.200 12.696 1.00 87.31 219 GLY A O 1
ATOM 1791 N N . LEU A 1 220 ? -16.037 -4.206 12.653 1.00 89.31 220 LEU A N 1
ATOM 1792 C CA . LEU A 1 220 ? -16.090 -3.881 11.221 1.00 89.31 220 LEU A CA 1
ATOM 1793 C C . LEU A 1 220 ? -16.132 -5.144 10.344 1.00 89.31 220 LEU A C 1
ATOM 1795 O O . LEU A 1 220 ? -16.709 -5.123 9.249 1.00 89.31 220 LEU A O 1
ATOM 1799 N N . PHE A 1 221 ? -15.515 -6.222 10.833 1.00 90.44 221 PHE A N 1
ATOM 1800 C CA . PHE A 1 221 ? -15.392 -7.507 10.154 1.00 90.44 221 PHE A CA 1
ATOM 1801 C C . PHE A 1 221 ? -16.254 -8.614 10.761 1.00 90.44 221 PHE A C 1
ATOM 1803 O O . PHE A 1 221 ? -16.119 -9.754 10.333 1.00 90.44 221 PHE A O 1
ATOM 1810 N N . GLU A 1 222 ? -17.136 -8.310 11.717 1.00 90.38 222 GLU A N 1
ATOM 1811 C CA . GLU A 1 222 ? -18.034 -9.302 12.334 1.00 90.38 222 GLU A CA 1
ATOM 1812 C C . GLU A 1 222 ? -17.270 -10.504 12.921 1.00 90.38 222 GLU A C 1
ATOM 1814 O O . GLU A 1 222 ? -17.687 -11.658 12.818 1.00 90.38 222 GLU A O 1
ATOM 1819 N N . VAL A 1 223 ? -16.112 -10.227 13.525 1.00 91.00 223 VAL A N 1
ATOM 1820 C CA . VAL A 1 223 ? -15.285 -11.226 14.210 1.00 91.00 223 VAL A CA 1
ATOM 1821 C C . VAL A 1 223 ? -15.267 -10.966 15.710 1.00 91.00 223 VAL A C 1
ATOM 1823 O O . VAL A 1 223 ? -15.381 -9.830 16.161 1.00 91.00 223 VAL A O 1
ATOM 1826 N N . THR A 1 224 ? -15.089 -12.030 16.485 1.00 89.75 224 THR A N 1
ATOM 1827 C CA . THR A 1 224 ? -14.990 -11.983 17.947 1.00 89.75 224 THR A CA 1
ATOM 1828 C C . THR A 1 224 ? -13.688 -12.646 18.355 1.00 89.75 224 THR A C 1
ATOM 1830 O O . THR A 1 224 ? -13.359 -13.728 17.864 1.00 89.75 224 THR A O 1
ATOM 1833 N N . MET A 1 225 ? -12.937 -12.007 19.249 1.00 89.75 225 MET A N 1
ATOM 1834 C CA . MET A 1 225 ? -11.654 -12.519 19.722 1.00 89.75 225 MET A CA 1
ATOM 1835 C C . MET A 1 225 ? -11.514 -12.334 21.229 1.00 89.75 225 MET A C 1
ATOM 1837 O O . MET A 1 225 ? -11.992 -11.355 21.798 1.00 89.75 225 MET A O 1
ATOM 1841 N N . LYS A 1 226 ? -10.776 -13.255 21.856 1.00 89.75 226 LYS A N 1
ATOM 1842 C CA . LYS A 1 226 ? -10.283 -13.080 23.223 1.00 89.75 226 LYS A CA 1
ATOM 1843 C C . LYS A 1 226 ? -9.223 -11.977 23.264 1.00 89.75 226 LYS A C 1
ATOM 1845 O O . LYS A 1 226 ? -8.286 -12.053 22.462 1.00 89.75 226 LYS A O 1
ATOM 1850 N N . LEU A 1 227 ? -9.326 -11.028 24.190 1.00 86.38 227 LEU A N 1
ATOM 1851 C CA . LEU A 1 227 ? -8.359 -9.944 24.347 1.00 86.38 227 LEU A CA 1
ATOM 1852 C C . LEU A 1 227 ? -7.124 -10.433 25.115 1.00 86.38 227 LEU A C 1
ATOM 1854 O O . LEU A 1 227 ? -7.222 -10.959 26.224 1.00 86.38 227 LEU A O 1
ATOM 1858 N N . ASP A 1 228 ? -5.943 -10.222 24.540 1.00 82.88 228 ASP A N 1
ATOM 1859 C CA . ASP A 1 228 ? -4.657 -10.395 25.214 1.00 82.88 228 ASP A CA 1
ATOM 1860 C C . ASP A 1 228 ? -3.789 -9.144 25.022 1.00 82.88 228 ASP A C 1
ATOM 1862 O O . ASP A 1 228 ? -3.120 -8.964 24.012 1.00 82.88 228 ASP A O 1
ATOM 1866 N N . TYR A 1 229 ? -3.774 -8.257 26.016 1.00 80.56 229 TYR A N 1
ATOM 1867 C CA . TYR A 1 229 ? -2.963 -7.032 25.991 1.00 80.56 229 TYR A CA 1
ATOM 1868 C C . TYR A 1 229 ? -1.456 -7.263 26.230 1.00 80.56 229 TYR A C 1
ATOM 1870 O O . TYR A 1 229 ? -0.705 -6.308 26.407 1.00 80.56 229 TYR A O 1
ATOM 1878 N N . ASN A 1 230 ? -0.993 -8.519 26.263 1.00 75.06 230 ASN A N 1
ATOM 1879 C CA . ASN A 1 230 ? 0.433 -8.855 26.295 1.00 75.06 230 ASN A CA 1
ATOM 1880 C C . ASN A 1 230 ? 0.957 -9.336 24.933 1.00 75.06 230 ASN A C 1
ATOM 1882 O O . ASN A 1 230 ? 2.169 -9.533 24.774 1.00 75.06 230 ASN A O 1
ATOM 1886 N N . GLU A 1 231 ? 0.070 -9.545 23.954 1.00 63.59 231 GLU A N 1
ATOM 1887 C CA . GLU A 1 231 ? 0.415 -10.190 22.688 1.00 63.59 231 GLU A CA 1
ATOM 1888 C C . GLU A 1 231 ? 0.982 -9.228 21.630 1.00 63.59 231 GLU A C 1
ATOM 1890 O O . GLU A 1 231 ? 1.618 -9.664 20.664 1.00 63.59 231 GLU A O 1
ATOM 1895 N N . LYS A 1 232 ? 0.843 -7.913 21.832 1.00 73.12 232 LYS A N 1
ATOM 1896 C CA . LYS A 1 232 ? 1.352 -6.865 20.941 1.00 73.12 232 LYS A CA 1
ATOM 1897 C C . LYS A 1 232 ? 0.857 -7.042 19.501 1.00 73.12 232 LYS A C 1
ATOM 1899 O O . LYS A 1 232 ? -0.328 -7.230 19.249 1.00 73.12 232 LYS A O 1
ATOM 1904 N N . SER A 1 233 ? 1.771 -7.018 18.530 1.00 61.31 233 SER A N 1
ATOM 1905 C CA . SER A 1 233 ? 1.456 -7.158 17.105 1.00 61.31 233 SER A CA 1
ATOM 1906 C C . SER A 1 233 ? 0.786 -8.492 16.737 1.00 61.31 233 SER A C 1
ATOM 1908 O O . SER A 1 233 ? 0.221 -8.596 15.648 1.00 61.31 233 SER A O 1
ATOM 1910 N N . ASN A 1 234 ? 0.825 -9.508 17.611 1.00 63.06 234 ASN A N 1
ATOM 1911 C CA . ASN A 1 234 ? 0.161 -10.790 17.358 1.00 63.06 234 ASN A CA 1
ATOM 1912 C C . ASN A 1 234 ? -1.369 -10.666 17.332 1.00 63.06 234 ASN A C 1
ATOM 1914 O O . ASN A 1 234 ? -2.012 -11.432 16.613 1.00 63.06 234 ASN A O 1
ATOM 1918 N N . ALA A 1 235 ? -1.939 -9.660 18.004 1.00 65.75 235 ALA A N 1
ATOM 1919 C CA . ALA A 1 235 ? -3.376 -9.398 17.986 1.00 65.75 235 ALA A CA 1
ATOM 1920 C C . ALA A 1 235 ? -3.871 -9.184 16.547 1.00 65.75 235 ALA A C 1
ATOM 1922 O O . ALA A 1 235 ? -4.887 -9.737 16.131 1.00 65.75 235 ALA A O 1
ATOM 1923 N N . PHE A 1 236 ? -3.094 -8.461 15.733 1.00 70.31 236 PHE A N 1
ATOM 1924 C CA . PHE A 1 236 ? -3.435 -8.212 14.332 1.00 70.31 236 PHE A CA 1
ATOM 1925 C C . PHE A 1 236 ? -3.310 -9.471 13.463 1.00 70.31 236 PHE A C 1
ATOM 1927 O O . PHE A 1 236 ? -4.083 -9.661 12.525 1.00 70.31 236 PHE A O 1
ATOM 1934 N N . LEU A 1 237 ? -2.367 -10.366 13.775 1.00 61.41 237 LEU A N 1
ATOM 1935 C CA . LEU A 1 237 ? -2.264 -11.663 13.097 1.00 61.41 237 LEU A CA 1
ATOM 1936 C C . LEU A 1 237 ? -3.485 -12.532 13.398 1.00 61.41 237 LEU A C 1
ATOM 1938 O O . LEU A 1 237 ? -4.088 -13.071 12.472 1.00 61.41 237 LEU A O 1
ATOM 1942 N N . ARG A 1 238 ? -3.895 -12.609 14.667 1.00 80.31 238 ARG A N 1
ATOM 1943 C CA . ARG A 1 238 ? -5.107 -13.335 15.052 1.00 80.31 238 ARG A CA 1
ATOM 1944 C C . ARG A 1 238 ? -6.359 -12.751 14.417 1.00 80.31 238 ARG A C 1
ATOM 1946 O O . ARG A 1 238 ? -7.188 -13.516 13.946 1.00 80.31 238 ARG A O 1
ATOM 1953 N N . LEU A 1 239 ? -6.464 -11.425 14.342 1.00 82.12 239 LEU A N 1
ATOM 1954 C CA . LEU A 1 239 ? -7.560 -10.768 13.634 1.00 82.12 239 LEU A CA 1
ATOM 1955 C C . LEU A 1 239 ? -7.641 -11.246 12.185 1.00 82.12 239 LEU A C 1
ATOM 1957 O O . LEU A 1 239 ? -8.715 -11.604 11.716 1.00 82.12 239 LEU A O 1
ATOM 1961 N N . ARG A 1 240 ? -6.509 -11.307 11.477 1.00 75.00 240 ARG A N 1
ATOM 1962 C CA . ARG A 1 240 ? -6.482 -11.803 10.095 1.00 75.00 240 ARG A CA 1
ATOM 1963 C C . ARG A 1 240 ? -6.920 -13.259 9.991 1.00 75.00 240 ARG A C 1
ATOM 1965 O O . ARG A 1 240 ? -7.655 -13.585 9.064 1.00 75.00 240 ARG A O 1
ATOM 1972 N N . GLU A 1 241 ? -6.479 -14.118 10.902 1.00 74.88 241 GLU A N 1
ATOM 1973 C CA . GLU A 1 241 ? -6.889 -15.526 10.906 1.00 74.88 241 GLU A CA 1
ATOM 1974 C C . GLU A 1 241 ? -8.378 -15.690 11.225 1.00 74.88 241 GLU A C 1
ATOM 1976 O O . GLU A 1 241 ? -9.062 -16.459 10.555 1.00 74.88 241 GLU A O 1
ATOM 1981 N N . GLU A 1 242 ? -8.922 -14.907 12.156 1.00 84.31 242 GLU A N 1
ATOM 1982 C CA . GLU A 1 242 ? -10.356 -14.928 12.448 1.00 84.31 242 GLU A CA 1
ATOM 1983 C C . GLU A 1 242 ? -11.203 -14.403 11.293 1.00 84.31 242 GLU A C 1
ATOM 1985 O O . GLU A 1 242 ? -12.229 -14.990 10.951 1.00 84.31 242 GLU A O 1
ATOM 1990 N N . ILE A 1 243 ? -10.734 -13.358 10.613 1.00 83.50 243 ILE A N 1
ATOM 1991 C CA . ILE A 1 243 ? -11.369 -12.855 9.397 1.00 83.50 243 ILE A CA 1
ATOM 1992 C C . ILE A 1 243 ? -11.389 -13.939 8.315 1.00 83.50 243 ILE A C 1
ATOM 1994 O O . ILE A 1 243 ? -12.438 -14.174 7.723 1.00 83.50 243 ILE A O 1
ATOM 1998 N N . LYS A 1 244 ? -10.278 -14.652 8.092 1.00 79.50 244 LYS A N 1
ATOM 1999 C CA . LYS A 1 244 ? -10.241 -15.791 7.157 1.00 79.50 244 LYS A CA 1
ATOM 2000 C C . LYS A 1 244 ? -11.166 -16.926 7.589 1.00 79.50 244 LYS A C 1
ATOM 2002 O O . LYS A 1 244 ? -11.750 -17.587 6.735 1.00 79.50 244 LYS A O 1
ATOM 2007 N N . ARG A 1 245 ? -11.294 -17.180 8.894 1.00 85.69 245 ARG A N 1
ATOM 2008 C CA . ARG A 1 245 ? -12.184 -18.223 9.416 1.00 85.69 245 ARG A CA 1
ATOM 2009 C C . ARG A 1 245 ? -13.652 -17.888 9.153 1.00 85.69 245 ARG A C 1
ATOM 2011 O O . ARG A 1 245 ? -14.403 -18.782 8.777 1.00 85.69 245 ARG A O 1
ATOM 2018 N N . VAL A 1 246 ? -14.053 -16.630 9.347 1.00 87.25 246 VAL A N 1
ATOM 2019 C CA . VAL A 1 246 ? -15.443 -16.175 9.168 1.00 87.25 246 VAL A CA 1
ATOM 2020 C C . VAL A 1 246 ? -15.790 -15.942 7.694 1.00 87.25 246 VAL A C 1
ATOM 2022 O O . VAL A 1 246 ? -16.851 -16.366 7.246 1.00 87.25 246 VAL A O 1
ATOM 2025 N N . HIS A 1 247 ? -14.895 -15.317 6.925 1.00 81.38 247 HIS A N 1
ATOM 2026 C CA . HIS A 1 247 ? -15.160 -14.861 5.549 1.00 81.38 247 HIS A CA 1
ATOM 2027 C C . HIS A 1 247 ? -14.510 -15.731 4.460 1.00 81.38 247 HIS A C 1
ATOM 2029 O O . HIS A 1 247 ? -14.688 -15.470 3.272 1.00 81.38 247 HIS A O 1
ATOM 2035 N N . GLY A 1 248 ? -13.773 -16.777 4.844 1.00 75.75 248 GLY A N 1
ATOM 2036 C CA . GLY A 1 248 ? -13.057 -17.684 3.943 1.00 75.75 248 GLY A CA 1
ATOM 2037 C C . GLY A 1 248 ? -11.606 -17.262 3.674 1.00 75.75 248 GLY A C 1
ATOM 2038 O O . GLY A 1 248 ? -11.263 -16.085 3.689 1.00 75.75 248 GLY A O 1
ATOM 2039 N N . ALA A 1 249 ? -10.726 -18.229 3.389 1.00 67.19 249 ALA A N 1
ATOM 2040 C CA . ALA A 1 249 ? -9.283 -17.988 3.248 1.00 67.19 249 ALA A CA 1
ATOM 2041 C C . ALA A 1 249 ? -8.922 -16.945 2.173 1.00 67.19 249 ALA A C 1
ATOM 2043 O O . ALA A 1 249 ? -7.949 -16.210 2.344 1.00 67.19 249 ALA A O 1
ATOM 2044 N N . SER A 1 250 ? -9.731 -16.850 1.112 1.00 65.06 250 SER A N 1
ATOM 2045 C CA . SER A 1 250 ? -9.531 -15.915 0.005 1.00 65.06 250 SER A CA 1
ATOM 2046 C C . SER A 1 250 ? -10.093 -14.516 0.252 1.00 65.06 250 SER A C 1
ATOM 2048 O O . SER A 1 250 ? -10.003 -13.658 -0.616 1.00 65.06 250 SER A O 1
ATOM 2050 N N . CYS A 1 251 ? -10.704 -14.240 1.408 1.00 61.84 251 CYS A N 1
ATOM 2051 C CA . CYS A 1 251 ? -11.308 -12.932 1.671 1.00 61.84 251 CYS A CA 1
ATOM 2052 C C . CYS A 1 251 ? -10.259 -11.817 1.817 1.00 61.84 251 CYS A C 1
ATOM 2054 O O . CYS A 1 251 ? -10.552 -10.648 1.586 1.00 61.84 251 CYS A O 1
ATOM 2056 N N . LEU A 1 252 ? -9.036 -12.187 2.207 1.00 61.34 252 LEU A N 1
ATOM 2057 C CA . LEU A 1 252 ? -7.865 -11.311 2.236 1.00 61.34 252 LEU A CA 1
ATOM 2058 C C . LEU A 1 252 ? -7.053 -11.379 0.940 1.00 61.34 252 LEU A C 1
ATOM 2060 O O . LEU A 1 252 ? -6.057 -10.659 0.825 1.00 61.34 252 LEU A O 1
ATOM 2064 N N . ASP A 1 253 ? -7.454 -12.231 -0.009 1.00 55.22 253 ASP A N 1
ATOM 2065 C CA . ASP A 1 253 ? -6.897 -12.185 -1.351 1.00 55.22 253 ASP A CA 1
ATOM 2066 C C . ASP A 1 253 ? -7.383 -10.896 -2.000 1.00 55.22 253 ASP A C 1
ATOM 2068 O O . ASP A 1 253 ? -8.544 -10.498 -1.884 1.00 55.22 253 ASP A O 1
ATOM 2072 N N . GLN A 1 254 ? -6.470 -10.206 -2.667 1.00 52.56 254 GLN A N 1
ATOM 2073 C CA . GLN A 1 254 ? -6.796 -8.927 -3.270 1.00 52.56 254 GLN A CA 1
ATOM 2074 C C . GLN A 1 254 ? -7.857 -9.103 -4.368 1.00 52.56 254 GLN A C 1
ATOM 2076 O O . GLN A 1 254 ? -7.676 -9.956 -5.251 1.00 52.56 254 GLN A O 1
ATOM 2081 N N . PRO A 1 255 ? -8.898 -8.248 -4.425 1.00 52.28 255 PRO A N 1
ATOM 2082 C CA . PRO A 1 255 ? -9.444 -7.887 -5.721 1.00 52.28 255 PRO A CA 1
ATOM 2083 C C . PRO A 1 255 ? -8.287 -7.269 -6.514 1.00 52.28 255 PRO A C 1
ATOM 2085 O O . PRO A 1 255 ? -7.603 -6.353 -6.071 1.00 52.28 255 PRO A O 1
ATOM 2088 N N . ALA A 1 256 ? -7.970 -7.862 -7.655 1.00 54.16 256 ALA A N 1
ATOM 2089 C CA . ALA A 1 256 ? -6.954 -7.292 -8.516 1.00 54.16 256 ALA A CA 1
ATOM 2090 C C . ALA A 1 256 ? -7.535 -6.051 -9.191 1.00 54.16 256 ALA A C 1
ATOM 2092 O O . ALA A 1 256 ? -8.568 -6.181 -9.856 1.00 54.16 256 ALA A O 1
ATOM 2093 N N . ALA A 1 257 ? -6.847 -4.913 -9.076 1.00 60.47 257 ALA A N 1
ATOM 2094 C CA . ALA A 1 257 ? -7.200 -3.708 -9.815 1.00 60.47 257 ALA A CA 1
ATOM 2095 C C . ALA A 1 257 ? -7.465 -4.055 -11.291 1.00 60.47 257 ALA A C 1
ATOM 2097 O O . ALA A 1 257 ? -6.686 -4.820 -11.889 1.00 60.47 257 ALA A O 1
ATOM 2098 N N . PRO A 1 258 ? -8.540 -3.519 -11.897 1.00 71.38 258 PRO A N 1
ATOM 2099 C CA . PRO A 1 258 ? -8.722 -3.625 -13.335 1.00 71.38 258 PRO A CA 1
ATOM 2100 C C . PRO A 1 258 ? -7.504 -3.002 -14.023 1.00 71.38 258 PRO A C 1
ATOM 2102 O O . PRO A 1 258 ? -7.075 -1.902 -13.674 1.00 71.38 258 PRO A O 1
ATOM 2105 N N . LEU A 1 259 ? -6.924 -3.715 -14.991 1.00 86.25 259 LEU A N 1
ATOM 2106 C CA . LEU A 1 259 ? -5.827 -3.169 -15.782 1.00 86.25 259 LEU A CA 1
ATOM 2107 C C . LEU A 1 259 ? -6.415 -2.099 -16.698 1.00 86.25 259 LEU A C 1
ATOM 2109 O O . LEU A 1 259 ? -7.213 -2.411 -17.579 1.00 86.25 259 LEU A O 1
ATOM 2113 N N . ARG A 1 260 ? -6.032 -0.846 -16.476 1.00 91.69 260 ARG A N 1
ATOM 2114 C CA . ARG A 1 260 ? -6.407 0.271 -17.335 1.00 91.69 260 ARG A CA 1
ATOM 2115 C C . ARG A 1 260 ? -5.327 0.519 -18.374 1.00 91.69 260 ARG A C 1
ATOM 2117 O O . ARG A 1 260 ? -4.161 0.618 -18.010 1.00 91.69 260 ARG A O 1
ATOM 2124 N N . LEU A 1 261 ? -5.715 0.611 -19.638 1.00 94.62 261 LEU A N 1
ATOM 2125 C CA . LEU A 1 261 ? -4.811 0.859 -20.757 1.00 94.62 261 LEU A CA 1
ATOM 2126 C C . LEU A 1 261 ? -5.241 2.121 -21.498 1.00 94.62 261 LEU A C 1
ATOM 2128 O O . LEU A 1 261 ? -6.431 2.371 -21.672 1.00 94.62 261 LEU A O 1
ATOM 2132 N N . LEU A 1 262 ? -4.272 2.916 -21.933 1.00 96.19 262 LEU A N 1
ATOM 2133 C CA . LEU A 1 262 ? -4.487 4.072 -22.788 1.00 96.19 262 LEU A CA 1
ATOM 2134 C C . LEU A 1 262 ? -4.544 3.605 -24.243 1.00 96.19 262 LEU A C 1
ATOM 2136 O O . LEU A 1 262 ? -3.564 3.070 -24.764 1.00 96.19 262 LEU A O 1
ATOM 2140 N N . ARG A 1 263 ? -5.683 3.819 -24.899 1.00 95.19 263 ARG A N 1
ATOM 2141 C CA . ARG A 1 263 ? -5.848 3.557 -26.329 1.00 95.19 263 ARG A CA 1
ATOM 2142 C C . ARG A 1 263 ? -5.202 4.686 -27.136 1.00 95.19 263 ARG A C 1
ATOM 2144 O O . ARG A 1 263 ? -5.481 5.860 -26.886 1.00 95.19 263 ARG A O 1
ATOM 2151 N N . ILE A 1 264 ? -4.314 4.334 -28.065 1.00 94.69 264 ILE A N 1
ATOM 2152 C CA . ILE A 1 264 ? -3.394 5.283 -28.720 1.00 94.69 264 ILE A CA 1
ATOM 2153 C C . ILE A 1 264 ? -4.124 6.293 -29.620 1.00 94.69 264 ILE A C 1
ATOM 2155 O O . ILE A 1 264 ? -3.830 7.489 -29.578 1.00 94.69 264 ILE A O 1
ATOM 2159 N N . ASP A 1 265 ? -5.105 5.841 -30.401 1.00 91.12 265 ASP A N 1
ATOM 2160 C CA . ASP A 1 265 ? -5.806 6.669 -31.393 1.00 91.12 265 ASP A CA 1
ATOM 2161 C C . ASP A 1 265 ? -6.728 7.731 -30.762 1.00 91.12 265 ASP A C 1
ATOM 2163 O O . ASP A 1 265 ? -6.906 8.816 -31.314 1.00 91.12 265 ASP A O 1
ATOM 2167 N N . SER A 1 266 ? -7.303 7.443 -29.594 1.00 90.69 266 SER A N 1
ATOM 2168 C CA . SER A 1 266 ? -8.299 8.278 -28.913 1.00 90.69 266 SER A CA 1
ATOM 2169 C C . SER A 1 266 ? -7.781 8.951 -27.640 1.00 90.69 266 SER A C 1
ATOM 2171 O O . SER A 1 266 ? -8.441 9.861 -27.118 1.00 90.69 266 SER A O 1
ATOM 2173 N N . LEU A 1 267 ? -6.624 8.514 -27.127 1.00 91.75 267 LEU A N 1
ATOM 2174 C CA . LEU A 1 267 ? -6.101 8.870 -25.804 1.00 91.75 267 LEU A CA 1
ATOM 2175 C C . LEU A 1 267 ? -7.155 8.674 -24.703 1.00 91.75 267 LEU A C 1
ATOM 2177 O O . LEU A 1 267 ? -7.297 9.499 -23.800 1.00 91.75 267 LEU A O 1
ATOM 2181 N N . THR A 1 268 ? -7.944 7.602 -24.809 1.00 92.44 268 THR A N 1
ATOM 2182 C CA . THR A 1 268 ? -8.931 7.210 -23.794 1.00 92.44 268 THR A CA 1
ATOM 2183 C C . THR A 1 268 ? -8.400 6.065 -22.956 1.00 92.44 268 THR A C 1
ATOM 2185 O O . THR A 1 268 ? -7.800 5.132 -23.480 1.00 92.44 268 THR A O 1
ATOM 2188 N N . VAL A 1 269 ? -8.654 6.120 -21.651 1.00 92.94 269 VAL A N 1
ATOM 2189 C CA . VAL A 1 269 ? -8.294 5.038 -20.734 1.00 92.94 269 VAL A CA 1
ATOM 2190 C C . VAL A 1 269 ? -9.432 4.023 -20.670 1.00 92.94 269 VAL A C 1
ATOM 2192 O O . VAL A 1 269 ? -10.550 4.361 -20.280 1.00 92.94 269 VAL A O 1
ATOM 2195 N N . GLU A 1 270 ? -9.141 2.777 -21.026 1.00 91.06 270 GLU A N 1
ATOM 2196 C CA . GLU A 1 270 ? -10.080 1.656 -21.054 1.00 91.06 270 GLU A CA 1
ATOM 2197 C C . GLU A 1 270 ? -9.751 0.657 -19.948 1.00 91.06 270 GLU A C 1
ATOM 2199 O O . GLU A 1 270 ? -8.590 0.344 -19.701 1.00 91.06 270 GLU A O 1
ATOM 2204 N N . SER A 1 271 ? -10.775 0.163 -19.246 1.00 87.19 271 SER A N 1
ATOM 2205 C CA . SER A 1 271 ? -10.602 -0.827 -18.177 1.00 87.19 271 SER A CA 1
ATOM 2206 C C . SER A 1 271 ? -10.766 -2.241 -18.725 1.00 87.19 271 SER A C 1
ATOM 2208 O O . SER A 1 271 ? -11.813 -2.571 -19.279 1.00 87.19 271 SER A O 1
ATOM 2210 N N . HIS A 1 272 ? -9.773 -3.097 -18.499 1.00 81.69 272 HIS A N 1
ATOM 2211 C CA . HIS A 1 272 ? -9.794 -4.499 -18.904 1.00 81.69 272 HIS A CA 1
ATOM 2212 C C . HIS A 1 272 ? -9.905 -5.421 -17.674 1.00 81.69 272 HIS A C 1
ATOM 2214 O O . HIS A 1 272 ? -9.114 -5.301 -16.728 1.00 81.69 272 HIS A O 1
ATOM 2220 N N . PRO A 1 273 ? -10.881 -6.352 -17.650 1.00 66.69 273 PRO A N 1
ATOM 2221 C CA . PRO A 1 273 ? -11.061 -7.277 -16.537 1.00 66.69 273 PRO A CA 1
ATOM 2222 C C . PRO A 1 273 ? -9.944 -8.329 -16.487 1.00 66.69 273 PRO A C 1
ATOM 2224 O O . PRO A 1 273 ? -9.440 -8.782 -17.512 1.00 66.69 273 PRO A O 1
ATOM 2227 N N . ARG A 1 274 ? -9.588 -8.771 -15.273 1.00 58.34 274 ARG A N 1
ATOM 2228 C CA . ARG A 1 274 ? -8.524 -9.768 -15.044 1.00 58.34 274 ARG A CA 1
ATOM 2229 C C . ARG A 1 274 ? -8.887 -11.188 -15.489 1.00 58.34 274 ARG A C 1
ATOM 2231 O O . ARG A 1 274 ? -8.000 -11.978 -15.798 1.00 58.34 274 ARG A O 1
ATOM 2238 N N . SER A 1 275 ? -10.163 -11.550 -15.402 1.00 45.72 275 SER A N 1
ATOM 2239 C CA . SER A 1 275 ? -10.630 -12.936 -15.477 1.00 45.72 275 SER A CA 1
ATOM 2240 C C . SER A 1 275 ? -11.708 -13.072 -16.542 1.00 45.72 275 SER A C 1
ATOM 2242 O O . SER A 1 275 ? -12.640 -12.273 -16.571 1.00 45.72 275 SER A O 1
ATOM 2244 N N . GLY A 1 276 ? -11.575 -14.075 -17.412 1.00 42.84 276 GLY A N 1
ATOM 2245 C CA . GLY A 1 276 ? -12.572 -14.411 -18.434 1.00 42.84 276 GLY A CA 1
ATOM 2246 C C . GLY A 1 276 ? -12.551 -13.548 -19.703 1.00 42.84 276 GLY A C 1
ATOM 2247 O O . GLY A 1 276 ? -13.287 -13.858 -20.634 1.00 42.84 276 GLY A O 1
ATOM 2248 N N . GLY A 1 277 ? -11.703 -12.513 -19.774 1.00 54.81 277 GLY A N 1
ATOM 2249 C CA . GLY A 1 277 ? -11.490 -11.679 -20.964 1.00 54.81 277 GLY A CA 1
ATOM 2250 C C . GLY A 1 277 ? -10.043 -11.733 -21.465 1.00 54.81 277 GLY A C 1
ATOM 2251 O O . GLY A 1 277 ? -9.112 -11.917 -20.681 1.00 54.81 277 GLY A O 1
ATOM 2252 N N . ARG A 1 278 ? -9.840 -11.577 -22.779 1.00 65.31 278 ARG A N 1
ATOM 2253 C CA . ARG A 1 278 ? -8.506 -11.439 -23.385 1.00 65.31 278 ARG A CA 1
ATOM 2254 C C . ARG A 1 278 ? -7.995 -10.017 -23.126 1.00 65.31 278 ARG A C 1
ATOM 2256 O O . ARG A 1 278 ? -8.592 -9.066 -23.618 1.00 65.31 278 ARG A O 1
ATOM 2263 N N . ILE A 1 279 ? -6.914 -9.879 -22.357 1.00 82.56 279 ILE A N 1
ATOM 2264 C CA . ILE A 1 279 ? -6.180 -8.609 -22.234 1.00 82.56 279 ILE A CA 1
ATOM 2265 C C . ILE A 1 279 ? -5.487 -8.356 -23.587 1.00 82.56 279 ILE A C 1
ATOM 2267 O O . ILE A 1 279 ? -4.861 -9.292 -24.097 1.00 82.56 279 ILE A O 1
ATOM 2271 N N . PRO A 1 280 ? -5.633 -7.167 -24.203 1.00 90.25 280 PRO A N 1
ATOM 2272 C CA . PRO A 1 280 ? -4.947 -6.857 -25.454 1.00 90.25 280 PRO A CA 1
ATOM 2273 C C . PRO A 1 280 ? -3.433 -6.788 -25.233 1.00 90.25 280 PRO A C 1
ATOM 2275 O O . PRO A 1 280 ? -2.971 -6.557 -24.118 1.00 90.25 280 PRO A O 1
ATOM 2278 N N . ASP A 1 281 ? -2.655 -6.983 -26.293 1.00 94.25 281 ASP A N 1
ATOM 2279 C CA . ASP A 1 281 ? -1.214 -6.750 -26.225 1.00 94.25 281 ASP A CA 1
ATOM 2280 C C . ASP A 1 281 ? -0.954 -5.242 -26.073 1.00 94.25 281 ASP A C 1
ATOM 2282 O O . ASP A 1 281 ? -1.569 -4.426 -26.761 1.00 94.25 281 ASP A O 1
ATOM 2286 N N . TYR A 1 282 ? -0.055 -4.870 -25.161 1.00 96.88 282 TYR A N 1
ATOM 2287 C CA . TYR A 1 282 ? 0.262 -3.473 -24.866 1.00 96.88 282 TYR A CA 1
ATOM 2288 C C . TYR A 1 282 ? 1.762 -3.262 -24.652 1.00 96.88 282 TYR A C 1
ATOM 2290 O O . TYR A 1 282 ? 2.481 -4.163 -24.195 1.00 96.88 282 TYR A O 1
ATOM 2298 N N . ALA A 1 283 ? 2.212 -2.045 -24.954 1.00 98.06 283 ALA A N 1
ATOM 2299 C CA . ALA A 1 283 ? 3.510 -1.528 -24.532 1.00 98.06 283 ALA A CA 1
ATOM 2300 C C . ALA A 1 283 ? 3.381 -0.803 -23.182 1.00 98.06 283 ALA A C 1
ATOM 2302 O O . ALA A 1 283 ? 2.305 -0.328 -22.819 1.00 98.06 283 ALA A O 1
ATOM 2303 N N . ILE A 1 284 ? 4.463 -0.715 -22.415 1.00 98.12 284 ILE A N 1
ATOM 2304 C CA . ILE A 1 284 ? 4.470 -0.042 -21.111 1.00 98.12 284 ILE A CA 1
ATOM 2305 C C . ILE A 1 284 ? 5.544 1.042 -21.065 1.00 98.12 284 ILE A C 1
ATOM 2307 O O . ILE A 1 284 ? 6.666 0.818 -21.513 1.00 98.12 284 ILE A O 1
ATOM 2311 N N . LEU A 1 285 ? 5.207 2.218 -20.531 1.00 98.00 285 LEU A N 1
ATOM 2312 C CA . LEU A 1 285 ? 6.156 3.314 -20.346 1.00 98.00 285 LEU A CA 1
ATOM 2313 C C . LEU A 1 285 ? 6.816 3.227 -18.968 1.00 98.00 285 LEU A C 1
ATOM 2315 O O . LEU A 1 285 ? 6.142 3.167 -17.941 1.00 98.00 285 LEU A O 1
ATOM 2319 N N . SER A 1 286 ? 8.140 3.293 -18.952 1.00 97.12 286 SER A N 1
ATOM 2320 C CA . SER A 1 286 ? 8.966 3.473 -17.764 1.00 97.12 286 SER A CA 1
ATOM 2321 C C . SER A 1 286 ? 9.683 4.816 -17.869 1.00 97.12 286 SER A C 1
ATOM 2323 O O . SER A 1 286 ? 10.388 5.075 -18.842 1.00 97.12 286 SER A O 1
ATOM 2325 N N . HIS A 1 287 ? 9.491 5.701 -16.893 1.00 93.94 287 HIS A N 1
ATOM 2326 C CA . HIS A 1 287 ? 10.052 7.051 -16.940 1.00 93.94 287 HIS A CA 1
ATOM 2327 C C . HIS A 1 287 ? 10.283 7.620 -15.539 1.00 93.94 287 HIS A C 1
ATOM 2329 O O . HIS A 1 287 ? 9.745 7.144 -14.538 1.00 93.94 287 HIS A O 1
ATOM 2335 N N . THR A 1 288 ? 11.087 8.678 -15.454 1.00 90.56 288 THR A N 1
ATOM 2336 C CA . THR A 1 288 ? 11.252 9.446 -14.218 1.00 90.56 288 THR A CA 1
ATOM 2337 C C . THR A 1 288 ? 10.308 10.639 -14.196 1.00 90.56 288 THR A C 1
ATOM 2339 O O . THR A 1 288 ? 10.275 11.416 -15.153 1.00 90.56 288 THR A O 1
ATOM 2342 N N . TRP A 1 289 ? 9.586 10.813 -13.090 1.00 83.75 289 TRP A N 1
ATOM 2343 C CA . TRP A 1 289 ? 8.688 11.954 -12.925 1.00 83.75 289 TRP A CA 1
ATOM 2344 C C . TRP A 1 289 ? 9.480 13.250 -12.739 1.00 83.75 289 TRP A C 1
ATOM 2346 O O . TRP A 1 289 ? 10.419 13.288 -11.938 1.00 83.75 289 TRP A O 1
ATOM 2356 N N . ASP A 1 290 ? 9.067 14.312 -13.425 1.00 73.44 290 ASP A N 1
ATOM 2357 C CA . ASP A 1 290 ? 9.676 15.652 -13.366 1.00 73.44 290 ASP A CA 1
ATOM 2358 C C . ASP A 1 290 ? 8.761 16.717 -12.729 1.00 73.44 290 ASP A C 1
ATOM 2360 O O . ASP A 1 290 ? 9.040 17.911 -12.795 1.00 73.44 290 ASP A O 1
ATOM 2364 N N . GLY A 1 291 ? 7.707 16.279 -12.032 1.00 73.12 291 GLY A N 1
ATOM 2365 C CA . GLY A 1 291 ? 6.828 17.116 -11.210 1.00 73.12 291 GLY A CA 1
ATOM 2366 C C . GLY A 1 291 ? 5.434 17.286 -11.807 1.00 73.12 291 GLY A C 1
ATOM 2367 O O . GLY A 1 291 ? 4.451 16.894 -11.176 1.00 73.12 291 GLY A O 1
ATOM 2368 N N . GLU A 1 292 ? 5.333 17.818 -13.024 1.00 82.19 292 GLU A N 1
ATOM 2369 C CA . GLU A 1 292 ? 4.051 18.090 -13.690 1.00 82.19 292 GLU A CA 1
ATOM 2370 C C . GLU A 1 292 ? 3.630 16.959 -14.638 1.00 82.19 292 GLU A C 1
ATOM 2372 O O . GLU A 1 292 ? 3.583 17.112 -15.857 1.00 82.19 292 GLU A O 1
ATOM 2377 N N . GLU A 1 293 ? 3.269 15.812 -14.063 1.00 89.81 293 GLU A N 1
ATOM 2378 C CA . GLU A 1 293 ? 2.820 14.646 -14.832 1.00 89.81 293 GLU A CA 1
ATOM 2379 C C . GLU A 1 293 ? 1.313 14.681 -15.130 1.00 89.81 293 GLU A C 1
ATOM 2381 O O . GLU A 1 293 ? 0.510 15.064 -14.272 1.00 89.81 293 GLU A O 1
ATOM 2386 N N . ILE A 1 294 ? 0.910 14.283 -16.340 1.00 91.50 294 ILE A N 1
ATOM 2387 C CA . ILE A 1 294 ? -0.496 14.109 -16.734 1.00 91.50 294 ILE A CA 1
ATOM 2388 C C . ILE A 1 294 ? -1.120 13.027 -15.857 1.00 91.50 294 ILE A C 1
ATOM 2390 O O . ILE A 1 294 ? -0.641 11.896 -15.817 1.00 91.50 294 ILE A O 1
ATOM 2394 N N . THR A 1 295 ? -2.198 13.372 -15.153 1.00 91.75 295 THR A N 1
ATOM 2395 C CA . THR A 1 295 ? -2.899 12.429 -14.277 1.00 91.75 295 THR A CA 1
ATOM 2396 C C . THR A 1 295 ? -4.011 11.682 -15.010 1.00 91.75 295 THR A C 1
ATOM 2398 O O . THR A 1 295 ? -4.409 12.037 -16.123 1.00 91.75 295 THR A O 1
ATOM 2401 N N . PHE A 1 296 ? -4.580 10.674 -14.347 1.00 90.56 296 PHE A N 1
ATOM 2402 C CA . PHE A 1 296 ? -5.803 10.006 -14.795 1.00 90.56 296 PHE A CA 1
ATOM 2403 C C . PHE A 1 296 ? -6.969 10.993 -15.022 1.00 90.56 296 PHE A C 1
ATOM 2405 O O . PHE A 1 296 ? -7.715 10.873 -15.987 1.00 90.56 296 PHE A O 1
ATOM 2412 N N . GLN A 1 297 ? -7.105 12.024 -14.186 1.00 90.25 297 GLN A N 1
ATOM 2413 C CA . GLN A 1 297 ? -8.148 13.046 -14.344 1.00 90.25 297 GLN A CA 1
ATOM 2414 C C . GLN A 1 297 ? -7.878 13.960 -15.547 1.00 90.25 297 GLN A C 1
ATOM 2416 O O . GLN A 1 297 ? -8.802 14.333 -16.275 1.00 90.25 297 GLN A O 1
ATOM 2421 N N . ASP A 1 298 ? -6.611 14.311 -15.778 1.00 89.56 298 ASP A N 1
ATOM 2422 C CA . ASP A 1 298 ? -6.226 15.161 -16.903 1.00 89.56 298 ASP A CA 1
ATOM 2423 C C . ASP A 1 298 ? -6.492 14.461 -18.237 1.00 89.56 298 ASP A C 1
ATOM 2425 O O . ASP A 1 298 ? -7.096 15.056 -19.129 1.00 89.56 298 ASP A O 1
ATOM 2429 N N . ILE A 1 299 ? -6.095 13.187 -18.367 1.00 88.88 299 ILE A N 1
ATOM 2430 C CA . ILE A 1 299 ? -6.272 12.425 -19.613 1.00 88.88 299 ILE A CA 1
ATOM 2431 C C . ILE A 1 299 ? -7.755 12.179 -19.930 1.00 88.88 299 ILE A C 1
ATOM 2433 O O . ILE A 1 299 ? -8.133 12.071 -21.091 1.00 88.88 299 ILE A O 1
ATOM 2437 N N . GLN A 1 300 ? -8.629 12.155 -18.920 1.00 86.69 300 GLN A N 1
ATOM 2438 C CA . GLN A 1 300 ? -10.076 12.033 -19.119 1.00 86.69 300 GLN A CA 1
ATOM 2439 C C . GLN A 1 300 ? -10.765 13.350 -19.514 1.00 86.69 300 GLN A C 1
ATOM 2441 O O . GLN A 1 300 ? -11.927 13.335 -19.924 1.00 86.69 300 GLN A O 1
ATOM 2446 N N . SER A 1 301 ? -10.072 14.488 -19.435 1.00 82.81 301 SER A N 1
ATOM 2447 C CA . SER A 1 301 ? -10.649 15.801 -19.732 1.00 82.81 301 SER A CA 1
ATOM 2448 C C . SER A 1 301 ? -10.817 16.032 -21.243 1.00 82.81 301 SER A C 1
ATOM 2450 O O . SER A 1 301 ? -9.935 15.718 -22.037 1.00 82.81 301 SER A O 1
ATOM 2452 N N . GLY A 1 302 ? -11.948 16.614 -21.656 1.00 68.62 302 GLY A N 1
ATOM 2453 C CA . GLY A 1 302 ? -12.270 16.894 -23.065 1.00 68.62 302 GLY A CA 1
ATOM 2454 C C . GLY A 1 302 ? -13.096 15.791 -23.739 1.00 68.62 302 GLY A C 1
ATOM 2455 O O . GLY A 1 302 ? -12.969 14.614 -23.402 1.00 68.62 302 GLY A O 1
ATOM 2456 N N . GLY A 1 303 ? -13.980 16.180 -24.665 1.00 73.00 303 GLY A N 1
ATOM 2457 C CA . GLY A 1 303 ? -14.886 15.256 -25.355 1.00 73.00 303 GLY A CA 1
ATOM 2458 C C . GLY A 1 303 ? -14.248 14.612 -26.584 1.00 73.00 303 GLY A C 1
ATOM 2459 O O . GLY A 1 303 ? -14.335 13.400 -26.769 1.00 73.00 303 GLY A O 1
ATOM 2460 N N . THR A 1 304 ? -13.567 15.414 -27.404 1.00 84.25 304 THR A N 1
ATOM 2461 C CA . THR A 1 304 ? -12.890 14.962 -28.631 1.00 84.25 304 THR A CA 1
ATOM 2462 C C . THR A 1 304 ? -11.373 14.835 -28.449 1.00 84.25 304 THR A C 1
ATOM 2464 O O . THR A 1 304 ? -10.775 15.496 -27.598 1.00 84.25 304 THR A O 1
ATOM 2467 N N . LEU A 1 305 ? -10.712 14.035 -29.299 1.00 84.94 305 LEU A N 1
ATOM 2468 C CA . LEU A 1 305 ? -9.246 13.896 -29.307 1.00 84.94 305 LEU A CA 1
ATOM 2469 C C . LEU A 1 305 ? -8.531 15.248 -29.469 1.00 84.94 305 LEU A C 1
ATOM 2471 O O . LEU A 1 305 ? -7.539 15.508 -28.793 1.00 84.94 305 LEU A O 1
ATOM 2475 N N . ALA A 1 306 ? -9.028 16.117 -30.354 1.00 85.12 306 ALA A N 1
ATOM 2476 C CA . ALA A 1 306 ? -8.416 17.417 -30.628 1.00 85.12 306 ALA A CA 1
ATOM 2477 C C . ALA A 1 306 ? -8.480 18.358 -29.413 1.00 85.12 306 ALA A C 1
ATOM 2479 O O . ALA A 1 306 ? -7.506 19.048 -29.108 1.00 85.12 306 ALA A O 1
ATOM 2480 N N . GLU A 1 307 ? -9.607 18.364 -28.697 1.00 84.56 307 GLU A N 1
ATOM 2481 C CA . GLU A 1 307 ? -9.763 19.120 -27.450 1.00 84.56 307 GLU A CA 1
ATOM 2482 C C . GLU A 1 307 ? -8.855 18.573 -26.353 1.00 84.56 307 GLU A C 1
ATOM 2484 O O . GLU A 1 307 ? -8.175 19.347 -25.681 1.00 84.56 307 GLU A O 1
ATOM 2489 N N . ARG A 1 308 ? -8.796 17.244 -26.218 1.00 86.44 308 ARG A N 1
ATOM 2490 C CA . ARG A 1 308 ? -7.965 16.553 -25.231 1.00 86.44 308 ARG A CA 1
ATOM 2491 C C . ARG A 1 308 ? -6.477 16.835 -25.471 1.00 86.44 308 ARG A C 1
ATOM 2493 O O . ARG A 1 308 ? -5.794 17.297 -24.562 1.00 86.44 308 ARG A O 1
ATOM 2500 N N . LYS A 1 309 ? -5.987 16.708 -26.712 1.00 86.62 309 LYS A N 1
ATOM 2501 C CA . LYS A 1 309 ? -4.607 17.083 -27.088 1.00 86.62 309 LYS A CA 1
ATOM 2502 C C . LYS A 1 309 ? -4.299 18.551 -26.774 1.00 86.62 309 LYS A C 1
ATOM 2504 O O . LYS A 1 309 ? -3.271 18.843 -26.170 1.00 86.62 309 LYS A O 1
ATOM 2509 N N . ARG A 1 310 ? -5.199 19.478 -27.131 1.00 86.12 310 ARG A N 1
ATOM 2510 C CA . ARG A 1 310 ? -5.027 20.917 -26.853 1.00 86.12 310 ARG A CA 1
ATOM 2511 C C . ARG A 1 310 ? -4.961 21.207 -25.351 1.00 86.12 310 ARG A C 1
ATOM 2513 O O . ARG A 1 310 ? -4.126 21.999 -24.922 1.00 86.12 310 ARG A O 1
ATOM 2520 N N . PHE A 1 311 ? -5.829 20.571 -24.567 1.00 84.50 311 PHE A N 1
ATOM 2521 C CA . PHE A 1 311 ? -5.876 20.721 -23.115 1.00 84.50 311 PHE A CA 1
ATOM 2522 C C . PHE A 1 311 ? -4.583 20.238 -22.446 1.00 84.50 311 PHE A C 1
ATOM 2524 O O . PHE A 1 311 ? -4.004 20.965 -21.640 1.00 84.50 311 PHE A O 1
ATOM 2531 N N . LEU A 1 312 ? -4.107 19.044 -22.812 1.00 85.00 312 LEU A N 1
ATOM 2532 C CA . LEU A 1 312 ? -2.908 18.444 -22.223 1.00 85.00 312 LEU A CA 1
ATOM 2533 C C . LEU A 1 312 ? -1.641 19.231 -22.590 1.00 85.00 312 LEU A C 1
ATOM 2535 O O . LEU A 1 312 ? -0.849 19.575 -21.711 1.00 85.00 312 LEU A O 1
ATOM 2539 N N . MET A 1 313 ? -1.499 19.598 -23.869 1.00 84.88 313 MET A N 1
ATOM 2540 C CA . MET A 1 313 ? -0.360 20.370 -24.375 1.00 84.88 313 MET A CA 1
ATOM 2541 C C . MET A 1 313 ? -0.244 21.751 -23.710 1.00 84.88 313 MET A C 1
ATOM 2543 O O . MET A 1 313 ? 0.862 22.218 -23.453 1.00 84.88 313 MET A O 1
ATOM 2547 N N . GLY A 1 314 ? -1.373 22.401 -23.407 1.00 79.50 314 GLY A N 1
ATOM 2548 C CA . GLY A 1 314 ? -1.397 23.733 -22.796 1.00 79.50 314 GLY A CA 1
ATOM 2549 C C . GLY A 1 314 ? -1.043 23.776 -21.305 1.00 79.50 314 GLY A C 1
ATOM 2550 O O . GLY A 1 314 ? -0.797 24.863 -20.788 1.00 79.50 314 GLY A O 1
ATOM 2551 N N . ARG A 1 315 ? -1.029 22.631 -20.606 1.00 76.69 315 ARG A N 1
ATOM 2552 C CA . ARG A 1 315 ? -0.785 22.557 -19.152 1.00 76.69 315 ARG A CA 1
ATOM 2553 C C . ARG A 1 315 ? 0.474 21.797 -18.760 1.00 76.69 315 ARG A C 1
ATOM 2555 O O . ARG A 1 315 ? 1.136 22.227 -17.831 1.00 76.69 315 ARG A O 1
ATOM 2562 N N . LYS A 1 316 ? 0.769 20.666 -19.410 1.00 82.75 316 LYS A N 1
ATOM 2563 C CA . LYS A 1 316 ? 1.800 19.709 -18.963 1.00 82.75 316 LYS A CA 1
ATOM 2564 C C . LYS A 1 316 ? 2.617 19.189 -20.138 1.00 82.75 316 LYS A C 1
ATOM 2566 O O . LYS A 1 316 ? 2.625 17.997 -20.433 1.00 82.75 316 LYS A O 1
ATOM 2571 N N . ARG A 1 317 ? 3.271 20.109 -20.851 1.00 84.75 317 ARG A N 1
ATOM 2572 C CA . ARG A 1 317 ? 3.916 19.830 -22.142 1.00 84.75 317 ARG A CA 1
ATOM 2573 C C . ARG A 1 317 ? 4.945 18.696 -22.085 1.00 84.75 317 ARG A C 1
ATOM 2575 O O . ARG A 1 317 ? 4.880 17.807 -22.917 1.00 84.75 317 ARG A O 1
ATOM 2582 N N . LEU A 1 318 ? 5.835 18.680 -21.092 1.00 87.06 318 LEU A N 1
ATOM 2583 C CA . LEU A 1 318 ? 6.876 17.646 -20.998 1.00 87.06 318 LEU A CA 1
ATOM 2584 C C . LEU A 1 318 ? 6.283 16.245 -20.796 1.00 87.06 318 LEU A C 1
ATOM 2586 O O . LEU A 1 318 ? 6.665 15.303 -21.482 1.00 87.06 318 LEU A O 1
ATOM 2590 N N . SER A 1 319 ? 5.309 16.109 -19.894 1.00 90.06 319 SER A N 1
ATOM 2591 C CA . SER A 1 319 ? 4.593 14.846 -19.686 1.00 90.06 319 SER A CA 1
ATOM 2592 C C . SER A 1 319 ? 3.772 14.441 -20.916 1.00 90.06 319 SER A C 1
ATOM 2594 O O . SER A 1 319 ? 3.741 13.269 -21.287 1.00 90.06 319 SER A O 1
ATOM 2596 N N . TYR A 1 320 ? 3.162 15.414 -21.602 1.00 91.25 320 TYR A N 1
ATOM 2597 C CA . TYR A 1 320 ? 2.469 15.188 -22.870 1.00 91.25 320 TYR A CA 1
ATOM 2598 C C . TYR A 1 320 ? 3.413 14.615 -23.930 1.00 91.25 320 TYR A C 1
ATOM 2600 O O . TYR A 1 320 ? 3.097 13.583 -24.515 1.00 91.25 320 TYR A O 1
ATOM 2608 N N . ASP A 1 321 ? 4.583 15.224 -24.124 1.00 91.00 321 ASP A N 1
ATOM 2609 C CA . ASP A 1 321 ? 5.564 14.797 -25.124 1.00 91.00 321 ASP A CA 1
ATOM 2610 C C . ASP A 1 321 ? 6.071 13.363 -24.839 1.00 91.00 321 ASP A C 1
ATOM 2612 O O . ASP A 1 321 ? 6.190 12.557 -25.763 1.00 91.00 321 ASP A O 1
ATOM 2616 N N . LYS A 1 322 ? 6.249 12.981 -23.560 1.00 93.81 322 LYS A N 1
ATOM 2617 C CA . LYS A 1 322 ? 6.549 11.588 -23.156 1.00 93.81 322 LYS A CA 1
ATOM 2618 C C . LYS A 1 322 ? 5.429 10.619 -23.547 1.00 93.81 322 LYS A C 1
ATOM 2620 O O . LYS A 1 322 ? 5.682 9.571 -24.137 1.00 93.81 322 LYS A O 1
ATOM 2625 N N . ILE A 1 323 ? 4.182 10.933 -23.195 1.00 94.75 323 ILE A N 1
ATOM 2626 C CA . ILE A 1 323 ? 3.048 10.032 -23.450 1.00 94.75 323 ILE A CA 1
ATOM 2627 C C . ILE A 1 323 ? 2.813 9.882 -24.953 1.00 94.75 323 ILE A C 1
ATOM 2629 O O . ILE A 1 323 ? 2.606 8.765 -25.425 1.00 94.75 323 ILE A O 1
ATOM 2633 N N . ILE A 1 324 ? 2.869 10.979 -25.709 1.00 94.62 324 ILE A N 1
ATOM 2634 C CA . ILE A 1 324 ? 2.655 10.952 -27.156 1.00 94.62 324 ILE A CA 1
ATOM 2635 C C . ILE A 1 324 ? 3.784 10.225 -27.873 1.00 94.62 324 ILE A C 1
ATOM 2637 O O . ILE A 1 324 ? 3.482 9.348 -28.674 1.00 94.62 324 ILE A O 1
ATOM 2641 N N . GLY A 1 325 ? 5.052 10.495 -27.551 1.00 95.69 325 GLY A N 1
ATOM 2642 C CA . GLY A 1 325 ? 6.158 9.762 -28.171 1.00 95.69 325 GLY A CA 1
ATOM 2643 C C . GLY A 1 325 ? 6.102 8.258 -27.877 1.00 95.69 325 GLY A C 1
ATOM 2644 O O . GLY A 1 325 ? 6.319 7.444 -28.773 1.00 95.69 325 GLY A O 1
ATOM 2645 N N . CYS A 1 326 ? 5.680 7.869 -26.666 1.00 97.19 326 CYS A N 1
ATOM 2646 C CA . CYS A 1 326 ? 5.399 6.470 -26.334 1.00 97.19 326 CYS A CA 1
ATOM 2647 C C . CYS A 1 326 ? 4.274 5.887 -27.206 1.00 97.19 326 CYS A C 1
ATOM 2649 O O . CYS A 1 326 ? 4.411 4.781 -27.727 1.00 97.19 326 CYS A O 1
ATOM 2651 N N . CYS A 1 327 ? 3.177 6.629 -27.393 1.00 97.06 327 CYS A N 1
ATOM 2652 C CA . CYS A 1 327 ? 2.054 6.216 -28.235 1.00 97.06 327 CYS A CA 1
ATOM 2653 C C . CYS A 1 327 ? 2.463 6.052 -29.707 1.00 97.06 327 CYS A C 1
ATOM 2655 O O . CYS A 1 327 ? 2.142 5.034 -30.311 1.00 97.06 327 CYS A O 1
ATOM 2657 N N . GLU A 1 328 ? 3.197 7.012 -30.271 1.00 96.56 328 GLU A N 1
ATOM 2658 C CA . GLU A 1 328 ? 3.678 6.979 -31.660 1.00 96.56 328 GLU A CA 1
ATOM 2659 C C . GLU A 1 328 ? 4.644 5.808 -31.893 1.00 96.56 328 GLU A C 1
ATOM 2661 O O . GLU A 1 328 ? 4.558 5.091 -32.895 1.00 96.56 328 GLU A O 1
ATOM 2666 N N . LEU A 1 329 ? 5.545 5.561 -30.938 1.00 97.19 329 LEU A N 1
ATOM 2667 C CA . LEU A 1 329 ? 6.451 4.419 -30.986 1.00 97.19 329 LEU A CA 1
ATOM 2668 C C . LEU A 1 329 ? 5.697 3.086 -30.871 1.00 97.19 329 LEU A C 1
ATOM 2670 O O . LEU A 1 329 ? 6.011 2.134 -31.591 1.00 97.19 329 LEU A O 1
ATOM 2674 N N . ALA A 1 330 ? 4.711 3.007 -29.979 1.00 97.25 330 ALA A N 1
ATOM 2675 C CA . ALA A 1 330 ? 3.878 1.825 -29.801 1.00 97.25 330 ALA A CA 1
ATOM 2676 C C . ALA A 1 330 ? 3.050 1.526 -31.065 1.00 97.25 330 ALA A C 1
ATOM 2678 O O . ALA A 1 330 ? 3.032 0.384 -31.522 1.00 97.25 330 ALA A O 1
ATOM 2679 N N . GLU A 1 331 ? 2.454 2.551 -31.681 1.00 97.00 331 GLU A N 1
ATOM 2680 C CA . GLU A 1 331 ? 1.707 2.446 -32.941 1.00 97.00 331 GLU A CA 1
ATOM 2681 C C . GLU A 1 331 ? 2.596 1.915 -34.071 1.00 97.00 331 GLU A C 1
ATOM 2683 O O . GLU A 1 331 ? 2.235 0.955 -34.755 1.00 97.00 331 GLU A O 1
ATOM 2688 N N . LYS A 1 332 ? 3.812 2.460 -34.218 1.00 96.31 332 LYS A N 1
ATOM 2689 C CA . LYS A 1 332 ? 4.797 1.984 -35.205 1.00 96.31 332 LYS A CA 1
ATOM 2690 C C . LYS A 1 332 ? 5.159 0.507 -35.020 1.00 96.31 332 LYS A C 1
ATOM 2692 O O . LYS A 1 332 ? 5.471 -0.175 -35.996 1.00 96.31 332 LYS A O 1
ATOM 2697 N N . ASN A 1 333 ? 5.119 0.018 -33.784 1.00 95.06 333 ASN A N 1
ATOM 2698 C CA . ASN A 1 333 ? 5.402 -1.372 -33.435 1.00 95.06 333 ASN A CA 1
ATOM 2699 C C . ASN A 1 333 ? 4.144 -2.264 -33.410 1.00 95.06 333 ASN A C 1
ATOM 2701 O O . ASN A 1 333 ? 4.239 -3.433 -33.038 1.00 95.06 333 ASN A O 1
ATOM 2705 N N . GLY A 1 334 ? 2.989 -1.747 -33.845 1.00 95.69 334 GLY A N 1
ATOM 2706 C CA . GLY A 1 334 ? 1.752 -2.512 -34.010 1.00 95.69 334 GLY A CA 1
ATOM 2707 C C . GLY A 1 334 ? 0.923 -2.685 -32.737 1.00 95.69 334 GLY A C 1
ATOM 2708 O O . GLY A 1 334 ? 0.087 -3.586 -32.684 1.00 95.69 334 GLY A O 1
ATOM 2709 N N . PHE A 1 335 ? 1.143 -1.860 -31.712 1.00 97.00 335 PHE A N 1
ATOM 2710 C CA . PHE A 1 335 ? 0.304 -1.840 -30.515 1.00 97.00 335 PHE A CA 1
ATOM 2711 C C . PHE A 1 335 ? -0.859 -0.864 -30.678 1.00 97.00 335 PHE A C 1
ATOM 2713 O O . PHE A 1 335 ? -0.706 0.208 -31.253 1.00 97.00 335 PHE A O 1
ATOM 2720 N N . GLU A 1 336 ? -2.010 -1.219 -30.110 1.00 96.81 336 GLU A N 1
ATOM 2721 C CA . GLU A 1 336 ? -3.179 -0.329 -30.001 1.00 96.81 336 GLU A CA 1
ATOM 2722 C C . GLU A 1 336 ? -3.265 0.351 -28.624 1.00 96.81 336 GLU A C 1
ATOM 2724 O O . GLU A 1 336 ? -3.943 1.368 -28.453 1.00 96.81 336 GLU A O 1
ATOM 2729 N N . TYR A 1 337 ? -2.563 -0.215 -27.640 1.00 97.38 337 TYR A N 1
ATOM 2730 C CA . TYR A 1 337 ? -2.658 0.147 -26.236 1.00 97.38 337 TYR A CA 1
ATOM 2731 C C . TYR A 1 337 ? -1.279 0.370 -25.620 1.00 97.38 337 TYR A C 1
ATOM 2733 O O . TYR A 1 337 ? -0.339 -0.396 -25.853 1.00 97.38 337 TYR A O 1
ATOM 2741 N N . VAL A 1 338 ? -1.193 1.381 -24.757 1.00 97.88 338 VAL A N 1
ATOM 2742 C CA . VAL A 1 338 ? -0.048 1.600 -23.870 1.00 97.88 338 VAL A CA 1
ATOM 2743 C C . VAL A 1 338 ? -0.493 1.680 -22.415 1.00 97.88 338 VAL A C 1
ATOM 2745 O O . VAL A 1 338 ? -1.611 2.088 -22.110 1.00 97.88 338 VAL A O 1
ATOM 2748 N N . TRP A 1 339 ? 0.389 1.312 -21.494 1.00 97.12 339 TRP A N 1
ATOM 2749 C CA . TRP A 1 339 ? 0.207 1.566 -20.069 1.00 97.12 339 TRP A CA 1
ATOM 2750 C C . TRP A 1 339 ? 1.192 2.631 -19.593 1.00 97.12 339 TRP A C 1
ATOM 2752 O O . TRP A 1 339 ? 2.388 2.549 -19.879 1.00 97.12 339 TRP A O 1
ATOM 2762 N N . VAL A 1 340 ? 0.691 3.611 -18.840 1.00 95.62 340 VAL A N 1
ATOM 2763 C CA . VAL A 1 340 ? 1.488 4.680 -18.225 1.00 95.62 340 VAL A CA 1
ATOM 2764 C C . VAL A 1 340 ? 0.994 4.904 -16.795 1.00 95.62 340 VAL A C 1
ATOM 2766 O O . VAL A 1 340 ? -0.175 5.220 -16.585 1.00 95.62 340 VAL A O 1
ATOM 2769 N N . ASP A 1 341 ? 1.866 4.767 -15.799 1.00 92.38 341 ASP A N 1
ATOM 2770 C CA . ASP A 1 341 ? 1.524 4.816 -14.366 1.00 92.38 341 ASP A CA 1
ATOM 2771 C C . ASP A 1 341 ? 0.900 6.148 -13.908 1.00 92.38 341 ASP A C 1
ATOM 2773 O O . ASP A 1 341 ? 0.167 6.197 -12.915 1.00 92.38 341 ASP A O 1
ATOM 2777 N N . THR A 1 342 ? 1.211 7.249 -14.590 1.00 91.94 342 THR A N 1
ATOM 2778 C CA . THR A 1 342 ? 0.718 8.594 -14.260 1.00 91.94 342 THR A CA 1
ATOM 2779 C C . THR A 1 342 ? -0.734 8.798 -14.671 1.00 91.94 342 THR A C 1
ATOM 2781 O O . THR A 1 342 ? -1.497 9.396 -13.908 1.00 91.94 342 THR A O 1
ATOM 2784 N N . CYS A 1 343 ? -1.151 8.233 -15.809 1.00 92.56 343 CYS A N 1
ATOM 2785 C CA . CYS A 1 343 ? -2.486 8.441 -16.366 1.00 92.56 343 CYS A CA 1
ATOM 2786 C C . CYS A 1 343 ? -3.370 7.186 -16.431 1.00 92.56 343 CYS A C 1
ATOM 2788 O O . CYS A 1 343 ? -4.562 7.322 -16.680 1.00 92.56 343 CYS A O 1
ATOM 2790 N N . CYS A 1 344 ? -2.842 5.985 -16.169 1.00 93.44 344 CYS A N 1
ATOM 2791 C CA . CYS A 1 344 ? -3.620 4.738 -16.111 1.00 93.44 344 CYS A CA 1
ATOM 2792 C C . CYS A 1 344 ? -4.018 4.327 -14.682 1.00 93.44 344 CYS A C 1
ATOM 2794 O O . CYS A 1 344 ? -4.861 3.448 -14.526 1.00 93.44 344 CYS A O 1
ATOM 2796 N N . ILE A 1 345 ? -3.450 4.953 -13.644 1.00 88.69 345 ILE A N 1
ATOM 2797 C CA . ILE A 1 345 ? -3.794 4.698 -12.235 1.00 88.69 345 ILE A CA 1
ATOM 2798 C C . ILE A 1 345 ? -4.525 5.915 -11.668 1.00 88.69 345 ILE A C 1
ATOM 2800 O O . ILE A 1 345 ? -3.984 7.025 -11.676 1.00 88.69 345 ILE A O 1
ATOM 2804 N N . ASP A 1 346 ? -5.716 5.717 -11.102 1.00 83.25 346 ASP A N 1
ATOM 2805 C CA . ASP A 1 346 ? -6.383 6.761 -10.330 1.00 83.25 346 ASP A CA 1
ATOM 2806 C C . ASP A 1 346 ? -5.785 6.865 -8.923 1.00 83.25 346 ASP A C 1
ATOM 2808 O O . ASP A 1 346 ? -6.131 6.143 -7.988 1.00 83.25 346 ASP A O 1
ATOM 2812 N N . ARG A 1 347 ? -4.891 7.839 -8.760 1.00 77.12 347 ARG A N 1
ATOM 2813 C CA . ARG A 1 347 ? -4.221 8.131 -7.487 1.00 77.12 347 ARG A CA 1
ATOM 2814 C C . ARG A 1 347 ? -5.125 8.822 -6.462 1.00 77.12 347 ARG A C 1
ATOM 2816 O O . ARG A 1 347 ? -4.699 8.998 -5.322 1.00 77.12 347 ARG A O 1
ATOM 2823 N N . THR A 1 348 ? -6.339 9.237 -6.840 1.00 71.06 348 THR A N 1
ATOM 2824 C CA . THR A 1 348 ? -7.317 9.818 -5.902 1.00 71.06 348 THR A CA 1
ATOM 2825 C C . THR A 1 348 ? -8.063 8.748 -5.109 1.00 71.06 348 THR A C 1
ATOM 2827 O O . THR A 1 348 ? -8.549 9.030 -4.013 1.00 71.06 348 THR A O 1
ATOM 2830 N N . SER A 1 349 ? -8.078 7.512 -5.613 1.00 68.81 349 SER A N 1
ATOM 2831 C CA . SER A 1 349 ? -8.592 6.337 -4.920 1.00 68.81 349 SER A CA 1
ATOM 2832 C C . SER A 1 349 ? -7.456 5.610 -4.198 1.00 68.81 349 SER A C 1
ATOM 2834 O O . SER A 1 349 ? -6.572 5.010 -4.810 1.00 68.81 349 SER A O 1
ATOM 2836 N N . SER A 1 350 ? -7.458 5.661 -2.865 1.00 64.06 350 SER A N 1
ATOM 2837 C CA . SER A 1 350 ? -6.427 5.012 -2.046 1.00 64.06 350 SER A CA 1
ATOM 2838 C C . SER A 1 350 ? -6.454 3.482 -2.155 1.00 64.06 350 SER A C 1
ATOM 2840 O O . SER A 1 350 ? -5.391 2.858 -2.081 1.00 64.06 350 SER A O 1
ATOM 2842 N N . SER A 1 351 ? -7.636 2.887 -2.361 1.00 59.94 351 SER A N 1
ATOM 2843 C CA . SER A 1 351 ? -7.796 1.453 -2.623 1.00 59.94 351 SER A CA 1
ATOM 2844 C C . SER A 1 351 ? -7.209 1.077 -3.980 1.00 59.94 351 SER A C 1
ATOM 2846 O O . SER A 1 351 ? -6.381 0.170 -4.048 1.00 59.94 351 SER A O 1
ATOM 2848 N N . GLU A 1 352 ? -7.536 1.832 -5.031 1.00 71.62 352 GLU A N 1
ATOM 2849 C CA . GLU A 1 352 ? -7.017 1.573 -6.375 1.00 71.62 352 GLU A CA 1
ATOM 2850 C C . GLU A 1 352 ? -5.498 1.730 -6.429 1.00 71.62 352 GLU A C 1
ATOM 2852 O O . GLU A 1 352 ? -4.810 0.855 -6.946 1.00 71.62 352 GLU A O 1
ATOM 2857 N N . LEU A 1 353 ? -4.947 2.795 -5.839 1.00 73.81 353 LEU A N 1
ATOM 2858 C CA . LEU A 1 353 ? -3.500 3.000 -5.775 1.00 73.81 353 LEU A CA 1
ATOM 2859 C C . LEU A 1 353 ? -2.786 1.812 -5.110 1.00 73.81 353 LEU A C 1
ATOM 2861 O O . LEU A 1 353 ? -1.708 1.403 -5.541 1.00 73.81 353 LEU A O 1
ATOM 2865 N N . GLN A 1 354 ? -3.386 1.243 -4.064 1.00 69.19 354 GLN A N 1
ATOM 2866 C CA . GLN A 1 354 ? -2.844 0.078 -3.372 1.00 69.19 354 GLN A CA 1
ATOM 2867 C C . GLN A 1 354 ? -2.916 -1.193 -4.211 1.00 69.19 354 GLN A C 1
ATOM 2869 O O . GLN A 1 354 ? -1.925 -1.916 -4.307 1.00 69.19 354 GLN A O 1
ATOM 2874 N N . GLU A 1 355 ? -4.053 -1.455 -4.843 1.00 73.62 355 GLU A N 1
ATOM 2875 C CA . GLU A 1 355 ? -4.213 -2.599 -5.740 1.00 73.62 355 GLU A CA 1
ATOM 2876 C C . GLU A 1 355 ? -3.303 -2.498 -6.972 1.00 73.62 355 GLU A C 1
ATOM 2878 O O . GLU A 1 355 ? -2.740 -3.504 -7.415 1.00 73.62 355 GLU A O 1
ATOM 2883 N N . ALA A 1 356 ? -3.116 -1.285 -7.493 1.00 80.00 356 ALA A N 1
ATOM 2884 C CA . ALA A 1 356 ? -2.245 -0.994 -8.618 1.00 80.00 356 ALA A CA 1
ATOM 2885 C C . ALA A 1 356 ? -0.779 -1.265 -8.279 1.00 80.00 356 ALA A C 1
ATOM 2887 O O . ALA A 1 356 ? -0.103 -1.978 -9.016 1.00 80.00 356 ALA A O 1
ATOM 2888 N N . ILE A 1 357 ? -0.304 -0.786 -7.127 1.00 79.38 357 ILE A N 1
ATOM 2889 C CA . ILE A 1 357 ? 1.069 -1.031 -6.670 1.00 79.38 357 ILE A CA 1
ATOM 2890 C C . ILE A 1 357 ? 1.324 -2.528 -6.446 1.00 79.38 357 ILE A C 1
ATOM 2892 O O . ILE A 1 357 ? 2.353 -3.042 -6.883 1.00 79.38 357 ILE A O 1
ATOM 2896 N N . CYS A 1 358 ? 0.379 -3.258 -5.847 1.00 74.31 358 CYS A N 1
ATOM 2897 C CA . CYS A 1 358 ? 0.502 -4.713 -5.703 1.00 74.31 358 CYS A CA 1
ATOM 2898 C C . CYS A 1 358 ? 0.430 -5.462 -7.048 1.00 74.31 358 CYS A C 1
ATOM 2900 O O . CYS A 1 358 ? 0.971 -6.560 -7.172 1.00 74.31 358 CYS A O 1
ATOM 2902 N N . SER A 1 359 ? -0.195 -4.874 -8.071 1.00 82.94 359 SER A N 1
ATOM 2903 C CA . SER A 1 359 ? -0.311 -5.461 -9.413 1.00 82.94 359 SER A CA 1
ATOM 2904 C C . SER A 1 359 ? 0.812 -5.052 -10.372 1.00 82.94 359 SER A C 1
ATOM 2906 O O . SER A 1 359 ? 0.955 -5.674 -11.428 1.00 82.94 359 SER A O 1
ATOM 2908 N N . MET A 1 360 ? 1.618 -4.048 -10.021 1.00 88.44 360 MET A N 1
ATOM 2909 C CA . MET A 1 360 ? 2.520 -3.369 -10.952 1.00 88.44 360 MET A CA 1
ATOM 2910 C C . MET A 1 360 ? 3.567 -4.309 -11.551 1.00 88.44 360 MET A C 1
ATOM 2912 O O . MET A 1 360 ? 3.733 -4.344 -12.769 1.00 88.44 360 MET A O 1
ATOM 2916 N N . TRP A 1 361 ? 4.179 -5.169 -10.731 1.00 90.38 361 TRP A N 1
ATOM 2917 C CA . TRP A 1 361 ? 5.096 -6.209 -11.212 1.00 90.38 361 TRP A CA 1
ATOM 2918 C C . TRP A 1 361 ? 4.474 -7.073 -12.311 1.00 90.38 361 TRP A C 1
ATOM 2920 O O . TRP A 1 361 ? 5.108 -7.351 -13.327 1.00 90.38 361 TRP A O 1
ATOM 2930 N N . ARG A 1 362 ? 3.211 -7.484 -12.139 1.00 88.19 362 ARG A N 1
ATOM 2931 C CA . ARG A 1 362 ? 2.505 -8.296 -13.135 1.00 88.19 362 ARG A CA 1
ATOM 2932 C C . ARG A 1 362 ? 2.228 -7.507 -14.412 1.00 88.19 362 ARG A C 1
ATOM 2934 O O . ARG A 1 362 ? 2.309 -8.085 -15.490 1.00 88.19 362 ARG A O 1
ATOM 2941 N N . TRP A 1 363 ? 1.902 -6.223 -14.308 1.00 91.81 363 TRP A N 1
ATOM 2942 C CA . TRP A 1 363 ? 1.668 -5.374 -15.477 1.00 91.81 363 TRP A CA 1
ATOM 2943 C C . TRP A 1 363 ? 2.943 -5.142 -16.289 1.00 91.81 363 TRP A C 1
ATOM 2945 O O . TRP A 1 363 ? 2.900 -5.261 -17.509 1.00 91.81 363 TRP A O 1
ATOM 2955 N N . TYR A 1 364 ? 4.083 -4.925 -15.634 1.00 94.81 364 TYR A N 1
ATOM 2956 C CA . TYR A 1 364 ? 5.381 -4.869 -16.311 1.00 94.81 364 TYR A CA 1
ATOM 2957 C C . TYR A 1 364 ? 5.772 -6.217 -16.921 1.00 94.81 364 TYR A C 1
ATOM 2959 O O . TYR A 1 364 ? 6.182 -6.270 -18.075 1.00 94.81 364 TYR A O 1
ATOM 2967 N N . LYS A 1 365 ? 5.580 -7.318 -16.187 1.00 92.06 365 LYS A N 1
ATOM 2968 C CA . LYS A 1 365 ? 5.887 -8.668 -16.676 1.00 92.06 365 LYS A CA 1
ATOM 2969 C C . LYS A 1 365 ? 5.063 -9.081 -17.899 1.00 92.06 365 LYS A C 1
ATOM 2971 O O . LYS A 1 365 ? 5.572 -9.796 -18.754 1.00 92.06 365 LYS A O 1
ATOM 2976 N N . ASN A 1 366 ? 3.795 -8.677 -17.963 1.00 91.44 366 ASN A N 1
ATOM 2977 C CA . ASN A 1 366 ? 2.884 -9.063 -19.043 1.00 91.44 366 ASN A CA 1
ATOM 2978 C C . ASN A 1 366 ? 2.916 -8.112 -20.250 1.00 91.44 366 ASN A C 1
ATOM 2980 O O . ASN A 1 366 ? 2.349 -8.453 -21.288 1.00 91.44 366 ASN A O 1
ATOM 2984 N N . ALA A 1 367 ? 3.544 -6.940 -20.126 1.00 95.38 367 ALA A N 1
ATOM 2985 C CA . ALA A 1 367 ? 3.740 -6.035 -21.251 1.00 95.38 367 ALA A CA 1
ATOM 2986 C C . ALA A 1 367 ? 4.628 -6.695 -22.315 1.00 95.38 367 ALA A C 1
ATOM 2988 O O . ALA A 1 367 ? 5.575 -7.413 -21.988 1.00 95.38 367 ALA A O 1
ATOM 2989 N N . LYS A 1 368 ? 4.353 -6.436 -23.596 1.00 96.75 368 LYS A N 1
ATOM 2990 C CA . LYS A 1 368 ? 5.174 -6.983 -24.691 1.00 96.75 368 LYS A CA 1
ATOM 2991 C C . LYS A 1 368 ? 6.520 -6.286 -24.820 1.00 96.75 368 LYS A C 1
ATOM 2993 O O . LYS A 1 368 ? 7.491 -6.900 -25.247 1.00 96.75 368 LYS A O 1
ATOM 2998 N N . VAL A 1 369 ? 6.569 -5.014 -24.443 1.00 97.88 369 VAL A N 1
ATOM 2999 C CA . VAL A 1 369 ? 7.783 -4.206 -24.431 1.00 97.88 369 VAL A CA 1
ATOM 3000 C C . VAL A 1 369 ? 7.649 -3.091 -23.403 1.00 97.88 369 VAL A C 1
ATOM 3002 O O . VAL A 1 369 ? 6.589 -2.478 -23.278 1.00 97.88 369 VAL A O 1
ATOM 3005 N N . CYS A 1 370 ? 8.726 -2.846 -22.662 1.00 98.44 370 CYS A N 1
ATOM 3006 C CA . CYS A 1 370 ? 8.882 -1.701 -21.776 1.00 98.44 370 CYS A CA 1
ATOM 3007 C C . CYS A 1 370 ? 9.763 -0.649 -22.456 1.00 98.44 370 CYS A C 1
ATOM 3009 O O . CYS A 1 370 ? 10.933 -0.910 -22.735 1.00 98.44 370 CYS A O 1
ATOM 3011 N N . TYR A 1 371 ? 9.209 0.529 -22.730 1.00 98.50 371 TYR A N 1
ATOM 3012 C CA . TYR A 1 371 ? 9.963 1.674 -23.229 1.00 98.50 371 TYR A CA 1
ATOM 3013 C C . TYR A 1 371 ? 10.481 2.481 -22.040 1.00 98.50 371 TYR A C 1
ATOM 3015 O O . TYR A 1 371 ? 9.700 3.088 -21.310 1.00 98.50 371 TYR A O 1
ATOM 3023 N N . ALA A 1 372 ? 11.795 2.462 -21.827 1.00 97.75 372 ALA A N 1
ATOM 3024 C CA . ALA A 1 372 ? 12.476 3.232 -20.796 1.00 97.75 372 ALA A CA 1
ATOM 3025 C C . ALA A 1 372 ? 12.930 4.579 -21.373 1.00 97.75 372 ALA A C 1
ATOM 3027 O O . ALA A 1 372 ? 13.877 4.640 -22.157 1.00 97.75 372 ALA A O 1
ATOM 3028 N N . TYR A 1 373 ? 12.242 5.651 -20.984 1.00 96.38 373 TYR A N 1
ATOM 3029 C CA . TYR A 1 373 ? 12.518 7.014 -21.430 1.00 96.38 373 TYR A CA 1
ATOM 3030 C C . TYR A 1 373 ? 13.525 7.702 -20.498 1.00 96.38 373 TYR A C 1
ATOM 3032 O O . TYR A 1 373 ? 13.231 7.950 -19.320 1.00 96.38 373 TYR A O 1
ATOM 3040 N N . LEU A 1 374 ? 14.714 8.006 -21.022 1.00 93.88 374 LEU A N 1
ATOM 3041 C CA . LEU A 1 374 ? 15.841 8.587 -20.295 1.00 93.88 374 LEU A CA 1
ATOM 3042 C C . LEU A 1 374 ? 15.974 10.079 -20.625 1.00 93.88 374 LEU A C 1
ATOM 3044 O O . LEU A 1 374 ? 16.664 10.475 -21.560 1.00 93.88 374 LEU A O 1
ATOM 3048 N N . VAL A 1 375 ? 15.309 10.919 -19.829 1.00 89.38 375 VAL A N 1
ATOM 3049 C CA . VAL A 1 375 ? 15.253 12.380 -20.040 1.00 89.38 375 VAL A CA 1
ATOM 3050 C C . VAL A 1 375 ? 16.613 13.080 -19.912 1.00 89.38 375 VAL A C 1
ATOM 3052 O O . VAL A 1 375 ? 16.794 14.180 -20.420 1.00 89.38 375 VAL A O 1
ATOM 3055 N N . ASP A 1 376 ? 17.551 12.473 -19.190 1.00 87.62 376 ASP A N 1
ATOM 3056 C CA . ASP A 1 376 ? 18.868 13.016 -18.861 1.00 87.62 376 ASP A CA 1
ATOM 3057 C C . ASP A 1 376 ? 20.024 12.288 -19.565 1.00 87.62 376 ASP A C 1
ATOM 3059 O O . ASP A 1 376 ? 21.187 12.495 -19.217 1.00 87.62 376 ASP A O 1
ATOM 3063 N N . TYR A 1 377 ? 19.715 11.467 -20.572 1.00 87.19 377 TYR A N 1
ATOM 3064 C CA . TYR A 1 377 ? 20.719 10.834 -21.421 1.00 87.19 377 TYR A CA 1
ATOM 3065 C C . TYR A 1 377 ? 21.284 11.821 -22.451 1.00 87.19 377 TYR A C 1
ATOM 3067 O O . TYR A 1 377 ? 20.538 12.559 -23.090 1.00 87.19 377 TYR A O 1
ATOM 3075 N N . THR A 1 378 ? 22.606 11.803 -22.653 1.00 77.12 378 THR A N 1
ATOM 3076 C CA . THR A 1 378 ? 23.280 12.572 -23.713 1.00 77.12 378 THR A CA 1
ATOM 3077 C C . THR A 1 378 ? 24.283 11.680 -24.442 1.00 77.12 378 THR A C 1
ATOM 3079 O O . THR A 1 378 ? 25.144 11.069 -23.813 1.00 77.12 378 THR A O 1
ATOM 3082 N N . ALA A 1 379 ? 24.187 11.594 -25.772 1.00 69.62 379 ALA A N 1
ATOM 3083 C CA . ALA A 1 379 ? 25.028 10.699 -26.578 1.00 69.62 379 ALA A CA 1
ATOM 3084 C C . ALA A 1 379 ? 26.508 11.134 -26.663 1.00 69.62 379 ALA A C 1
ATOM 3086 O O . ALA A 1 379 ? 27.359 10.356 -27.082 1.00 69.62 379 ALA A O 1
ATOM 3087 N N . GLU A 1 380 ? 26.824 12.375 -26.279 1.00 66.62 380 GLU A N 1
ATOM 3088 C CA . GLU A 1 380 ? 28.157 12.980 -26.423 1.00 66.62 380 GLU A CA 1
ATOM 3089 C C . GLU A 1 380 ? 29.122 12.656 -25.261 1.00 66.62 380 GLU A C 1
ATOM 3091 O O . GLU A 1 380 ? 30.288 13.046 -25.313 1.00 66.62 380 GLU A O 1
ATOM 3096 N N . GLN A 1 381 ? 28.671 11.956 -24.210 1.00 59.03 381 GLN A N 1
ATOM 3097 C CA . GLN A 1 381 ? 29.473 11.632 -23.020 1.00 59.03 381 GLN A CA 1
ATOM 3098 C C . GLN A 1 381 ? 29.709 10.114 -22.874 1.00 59.03 381 GLN A C 1
ATOM 3100 O O . GLN A 1 381 ? 28.757 9.334 -22.844 1.00 59.03 381 GLN A O 1
ATOM 3105 N N . ASP A 1 382 ? 30.978 9.710 -22.707 1.00 51.31 382 ASP A N 1
ATOM 3106 C CA . ASP A 1 382 ? 31.438 8.306 -22.580 1.00 51.31 382 ASP A CA 1
ATOM 3107 C C . ASP A 1 382 ? 30.877 7.553 -21.341 1.00 51.31 382 ASP A C 1
ATOM 3109 O O . ASP A 1 382 ? 30.934 6.328 -21.303 1.00 51.31 382 ASP A O 1
ATOM 3113 N N . ASP A 1 383 ? 30.280 8.253 -20.361 1.00 52.81 383 ASP A N 1
ATOM 3114 C CA . ASP A 1 383 ? 29.686 7.698 -19.118 1.00 52.81 383 ASP A CA 1
ATOM 3115 C C . ASP A 1 383 ? 28.141 7.882 -19.030 1.00 52.81 383 ASP A C 1
ATOM 3117 O O . ASP A 1 383 ? 27.544 7.913 -17.946 1.00 52.81 383 ASP A O 1
ATOM 3121 N N . SER A 1 384 ? 27.463 8.054 -20.169 1.00 69.12 384 SER A N 1
ATOM 3122 C CA . SER A 1 384 ? 26.092 8.599 -20.258 1.00 69.12 384 SER A CA 1
ATOM 3123 C C . SER A 1 384 ? 24.981 7.808 -19.543 1.00 69.12 384 SER A C 1
ATOM 3125 O O . SER A 1 384 ? 24.094 8.427 -18.950 1.00 69.12 384 SER A O 1
ATOM 3127 N N . LEU A 1 385 ? 24.995 6.466 -19.533 1.00 80.75 385 LEU A N 1
ATOM 3128 C CA . LEU A 1 385 ? 23.921 5.687 -18.885 1.00 80.75 385 LEU A CA 1
ATOM 3129 C C . LEU A 1 385 ? 24.024 5.671 -17.358 1.00 80.75 385 LEU A C 1
ATOM 3131 O O . LEU A 1 385 ? 23.000 5.723 -16.677 1.00 80.75 385 LEU A O 1
ATOM 3135 N N . TRP A 1 386 ? 25.238 5.640 -16.803 1.00 80.69 386 TRP A N 1
ATOM 3136 C CA . TRP A 1 386 ? 25.458 5.676 -15.351 1.00 80.69 386 TRP A CA 1
ATOM 3137 C C . TRP A 1 386 ? 24.900 6.957 -14.713 1.00 80.69 386 TRP A C 1
ATOM 3139 O O . TRP A 1 386 ? 24.379 6.920 -13.596 1.00 80.69 386 TRP A O 1
ATOM 3149 N N . ALA A 1 387 ? 24.988 8.084 -15.425 1.00 82.75 387 ALA A N 1
ATOM 3150 C CA . ALA A 1 387 ? 24.515 9.381 -14.951 1.00 82.75 387 ALA A CA 1
ATOM 3151 C C . ALA A 1 387 ? 22.981 9.526 -14.977 1.00 82.75 387 ALA A C 1
ATOM 3153 O O . ALA A 1 387 ? 22.445 10.418 -14.317 1.00 82.75 387 ALA A O 1
ATOM 3154 N N . CYS A 1 388 ? 22.272 8.653 -15.702 1.00 89.12 388 CYS A N 1
ATOM 3155 C CA . CYS A 1 388 ? 20.824 8.734 -15.844 1.00 89.12 388 CYS A CA 1
ATOM 3156 C C . CYS A 1 388 ? 20.120 8.439 -14.512 1.00 89.12 388 CYS A C 1
ATOM 3158 O O . CYS A 1 388 ? 20.235 7.348 -13.939 1.00 89.12 388 CYS A O 1
ATOM 3160 N N . LYS A 1 389 ? 19.281 9.375 -14.053 1.00 90.56 389 LYS A N 1
ATOM 3161 C CA . LYS A 1 389 ? 18.478 9.255 -12.822 1.00 90.56 389 LYS A CA 1
ATOM 3162 C C . LYS A 1 389 ? 17.633 7.990 -12.793 1.00 90.56 389 LYS A C 1
ATOM 3164 O O . LYS A 1 389 ? 17.346 7.478 -11.711 1.00 90.56 389 LYS A O 1
ATOM 3169 N N . TRP A 1 390 ? 17.231 7.487 -13.960 1.00 94.25 390 TRP A N 1
ATOM 3170 C CA . TRP A 1 390 ? 16.426 6.278 -14.093 1.00 94.25 390 TRP A CA 1
ATOM 3171 C C . TRP A 1 390 ? 17.033 5.083 -13.347 1.00 94.25 390 TRP A C 1
ATOM 3173 O O . TRP A 1 390 ? 16.311 4.406 -12.616 1.00 94.25 390 TRP A O 1
ATOM 3183 N N . PHE A 1 391 ? 18.351 4.860 -13.420 1.00 91.56 391 PHE A N 1
ATOM 3184 C CA . PHE A 1 391 ? 19.009 3.745 -12.719 1.00 91.56 391 PHE A CA 1
ATOM 3185 C C . PHE A 1 391 ? 19.089 3.936 -11.198 1.00 91.56 391 PHE A C 1
ATOM 3187 O O . PHE A 1 391 ? 19.201 2.957 -10.461 1.00 91.56 391 PHE A O 1
ATOM 3194 N N . GLY A 1 392 ? 18.972 5.176 -10.719 1.00 89.62 392 GLY A N 1
ATOM 3195 C CA . GLY A 1 392 ? 18.974 5.523 -9.299 1.00 89.62 392 GLY A CA 1
ATOM 3196 C C . GLY A 1 392 ? 17.593 5.526 -8.638 1.00 89.62 392 GLY A C 1
ATOM 3197 O O . GLY A 1 392 ? 17.509 5.747 -7.434 1.00 89.62 392 GLY A O 1
ATOM 3198 N N . ARG A 1 393 ? 16.491 5.303 -9.364 1.00 92.62 393 ARG A N 1
ATOM 3199 C CA . ARG A 1 393 ? 15.124 5.329 -8.801 1.00 92.62 393 ARG A CA 1
ATOM 3200 C C . ARG A 1 393 ? 14.716 3.959 -8.255 1.00 92.62 393 ARG A C 1
ATOM 3202 O O . ARG A 1 393 ? 15.008 2.936 -8.858 1.00 92.62 393 ARG A O 1
ATOM 3209 N N . GLY A 1 394 ? 14.020 3.912 -7.118 1.00 92.69 394 GLY A N 1
ATOM 3210 C CA . GLY A 1 394 ? 13.582 2.645 -6.507 1.00 92.69 394 GLY A CA 1
ATOM 3211 C C . GLY A 1 394 ? 12.606 1.849 -7.379 1.00 92.69 394 GLY A C 1
ATOM 3212 O O . GLY A 1 394 ? 12.824 0.667 -7.634 1.00 92.69 394 GLY A O 1
ATOM 3213 N N . TRP A 1 395 ? 11.566 2.514 -7.891 1.00 93.81 395 TRP A N 1
ATOM 3214 C CA . TRP A 1 395 ? 10.508 1.886 -8.692 1.00 93.81 395 TRP A CA 1
ATOM 3215 C C . TRP A 1 395 ? 11.019 1.262 -9.994 1.00 93.81 395 TRP A C 1
ATOM 3217 O O . TRP A 1 395 ? 10.651 0.127 -10.286 1.00 93.81 395 TRP A O 1
ATOM 3227 N N . THR A 1 396 ? 11.986 1.891 -10.669 1.00 95.50 396 THR A N 1
ATOM 3228 C CA . THR A 1 396 ? 12.529 1.407 -11.950 1.00 95.50 396 THR A CA 1
ATOM 3229 C C . THR A 1 396 ? 13.269 0.068 -11.846 1.00 95.50 396 THR A C 1
ATOM 3231 O O . THR A 1 396 ? 13.571 -0.549 -12.863 1.00 95.50 396 THR A O 1
ATOM 3234 N N . LEU A 1 397 ? 13.539 -0.441 -10.635 1.00 95.50 397 LEU A N 1
ATOM 3235 C CA . LEU A 1 397 ? 14.111 -1.776 -10.449 1.00 95.50 397 LEU A CA 1
ATOM 3236 C C . LEU A 1 397 ? 13.172 -2.868 -10.967 1.00 95.50 397 LEU A C 1
ATOM 3238 O O . LEU A 1 397 ? 13.599 -3.760 -11.698 1.00 95.50 397 LEU A O 1
ATOM 3242 N N . GLN A 1 398 ? 11.887 -2.795 -10.612 1.00 94.81 398 GLN A N 1
ATOM 3243 C CA . GLN A 1 398 ? 10.919 -3.772 -11.110 1.00 94.81 398 GLN A CA 1
ATOM 3244 C C . GLN A 1 398 ? 10.612 -3.552 -12.592 1.00 94.81 398 GLN A C 1
ATOM 3246 O O . GLN A 1 398 ? 10.366 -4.511 -13.310 1.00 94.81 398 GLN A O 1
ATOM 3251 N N . GLU A 1 399 ? 10.697 -2.306 -13.058 1.00 96.12 399 GLU A N 1
ATOM 3252 C CA . GLU A 1 399 ? 10.492 -1.921 -14.460 1.00 96.12 399 GLU A CA 1
ATOM 3253 C C . GLU A 1 399 ? 11.636 -2.427 -15.359 1.00 96.12 399 GLU A C 1
ATOM 3255 O O . GLU A 1 399 ? 11.433 -2.657 -16.548 1.00 96.12 399 GLU A O 1
ATOM 3260 N N . LEU A 1 400 ? 12.822 -2.664 -14.782 1.00 96.94 400 LEU A N 1
ATOM 3261 C CA . LEU A 1 400 ? 13.967 -3.298 -15.438 1.00 96.94 400 LEU A CA 1
ATOM 3262 C C . LEU A 1 400 ? 13.862 -4.832 -15.466 1.00 96.94 400 LEU A C 1
ATOM 3264 O O . LEU A 1 400 ? 14.139 -5.466 -16.490 1.00 96.94 400 LEU A O 1
ATOM 3268 N N . ILE A 1 401 ? 13.530 -5.433 -14.318 1.00 95.81 401 ILE A N 1
ATOM 3269 C CA . ILE A 1 401 ? 13.614 -6.887 -14.114 1.00 95.81 401 ILE A CA 1
ATOM 3270 C C . ILE A 1 401 ? 12.359 -7.605 -14.611 1.00 95.81 401 ILE A C 1
ATOM 3272 O O . ILE A 1 401 ? 12.479 -8.659 -15.230 1.00 95.81 401 ILE A O 1
ATOM 3276 N N . ALA A 1 402 ? 11.166 -7.078 -14.325 1.00 94.81 402 ALA A N 1
ATOM 3277 C CA . ALA A 1 402 ? 9.919 -7.798 -14.565 1.00 94.81 402 ALA A CA 1
ATOM 3278 C C . ALA A 1 402 ? 9.588 -7.993 -16.059 1.00 94.81 402 ALA A C 1
ATOM 3280 O O . ALA A 1 402 ? 9.196 -9.111 -16.402 1.00 94.81 402 ALA A O 1
ATOM 3281 N N . PRO A 1 403 ? 9.735 -6.985 -16.950 1.00 95.62 403 PRO A N 1
ATOM 3282 C CA . PRO A 1 403 ? 9.487 -7.166 -18.380 1.00 95.62 403 PRO A CA 1
ATOM 3283 C C . PRO A 1 403 ? 10.536 -8.059 -19.037 1.00 95.62 403 PRO A C 1
ATOM 3285 O O . PRO A 1 403 ? 11.729 -7.970 -18.737 1.00 95.62 403 PRO A O 1
ATOM 3288 N N . GLU A 1 404 ? 10.112 -8.856 -20.013 1.00 92.25 404 GLU A N 1
ATOM 3289 C CA . GLU A 1 404 ? 11.030 -9.637 -20.846 1.00 92.25 404 GLU A CA 1
ATOM 3290 C C . GLU A 1 404 ? 11.900 -8.713 -21.716 1.00 92.25 404 GLU A C 1
ATOM 3292 O O . GLU A 1 404 ? 13.128 -8.816 -21.712 1.00 92.25 404 GLU A O 1
ATOM 3297 N N . ILE A 1 405 ? 11.270 -7.735 -22.375 1.00 96.12 405 ILE A N 1
ATOM 3298 C CA . ILE A 1 405 ? 11.923 -6.787 -23.283 1.00 96.12 405 ILE A CA 1
ATOM 3299 C C . ILE A 1 405 ? 11.869 -5.379 -22.684 1.00 96.12 405 ILE A C 1
ATOM 3301 O O . ILE A 1 405 ? 10.796 -4.873 -22.356 1.00 96.12 405 ILE A O 1
ATOM 3305 N N . VAL A 1 406 ? 13.034 -4.734 -22.588 1.00 98.25 406 VAL A N 1
ATOM 3306 C CA . VAL A 1 406 ? 13.164 -3.310 -22.246 1.00 98.25 406 VAL A CA 1
ATOM 3307 C C . VAL A 1 406 ? 14.000 -2.631 -23.328 1.00 98.25 406 VAL A C 1
ATOM 3309 O O . VAL A 1 406 ? 15.079 -3.124 -23.672 1.00 98.25 406 VAL A O 1
ATOM 3312 N N . GLU A 1 407 ? 13.508 -1.518 -23.858 1.00 98.06 407 GLU A N 1
ATOM 3313 C CA . GLU A 1 407 ? 14.174 -0.695 -24.867 1.00 98.06 407 GLU A CA 1
ATOM 3314 C C . GLU A 1 407 ? 14.385 0.714 -24.313 1.00 98.06 407 GLU A C 1
ATOM 3316 O O . GLU A 1 407 ? 13.456 1.311 -23.775 1.00 98.06 407 GLU A O 1
ATOM 3321 N N . PHE A 1 408 ? 15.609 1.225 -24.415 1.00 97.44 408 PHE A N 1
ATOM 3322 C CA . PHE A 1 408 ? 16.011 2.515 -23.859 1.00 97.44 408 PHE A CA 1
ATOM 3323 C C . PHE A 1 408 ? 16.003 3.586 -24.944 1.00 97.44 408 PHE A C 1
ATOM 3325 O O . PHE A 1 408 ? 16.537 3.364 -26.036 1.00 97.44 408 PHE A O 1
ATOM 3332 N N . TYR A 1 409 ? 15.427 4.737 -24.616 1.00 95.69 409 TYR A N 1
ATOM 3333 C CA . TYR A 1 409 ? 15.246 5.875 -25.510 1.00 95.69 409 TYR A CA 1
ATOM 3334 C C . TYR A 1 409 ? 15.721 7.169 -24.854 1.00 95.69 409 TYR A C 1
ATOM 3336 O O . TYR A 1 409 ? 15.571 7.329 -23.641 1.00 95.69 409 TYR A O 1
ATOM 3344 N N . ASP A 1 410 ? 16.287 8.073 -25.652 1.00 93.00 410 ASP A N 1
ATOM 3345 C CA . ASP A 1 410 ? 16.644 9.428 -25.218 1.00 93.00 410 ASP A CA 1
ATOM 3346 C C . ASP A 1 410 ? 15.427 10.376 -25.218 1.00 93.00 410 ASP A C 1
ATOM 3348 O O . ASP A 1 410 ? 14.288 9.960 -25.462 1.00 93.00 410 ASP A O 1
ATOM 3352 N N . VAL A 1 411 ? 15.660 11.657 -24.911 1.00 90.38 411 VAL A N 1
ATOM 3353 C CA . VAL A 1 411 ? 14.610 12.684 -24.822 1.00 90.38 411 VAL A CA 1
ATOM 3354 C C . VAL A 1 411 ? 13.952 12.987 -26.181 1.00 90.38 411 VAL A C 1
ATOM 3356 O O . VAL A 1 411 ? 12.802 13.419 -26.229 1.00 90.38 411 VAL A O 1
ATOM 3359 N N . GLU A 1 412 ? 14.631 12.697 -27.293 1.00 91.19 412 GLU A N 1
ATOM 3360 C CA . GLU A 1 412 ? 14.100 12.799 -28.655 1.00 91.19 412 GLU A CA 1
ATOM 3361 C C . GLU A 1 412 ? 13.496 11.483 -29.186 1.00 91.19 412 GLU A C 1
ATOM 3363 O O . GLU A 1 412 ? 13.150 11.403 -30.366 1.00 91.19 412 GLU A O 1
ATOM 3368 N N . TRP A 1 413 ? 13.329 10.457 -28.340 1.00 94.31 413 TRP A N 1
ATOM 3369 C CA . TRP A 1 413 ? 12.841 9.124 -28.724 1.00 94.31 413 TRP A CA 1
ATOM 3370 C C . TRP A 1 413 ? 13.732 8.383 -29.738 1.00 94.31 413 TRP A C 1
ATOM 3372 O O . TRP A 1 413 ? 13.274 7.468 -30.436 1.00 94.31 413 TRP A O 1
ATOM 3382 N N . ASN A 1 414 ? 15.031 8.688 -29.784 1.00 93.44 414 ASN A N 1
ATOM 3383 C CA . ASN A 1 414 ? 15.997 7.852 -30.488 1.00 93.44 414 ASN A CA 1
ATOM 3384 C C . ASN A 1 414 ? 16.349 6.632 -29.638 1.00 93.44 414 ASN A C 1
ATOM 3386 O O . ASN A 1 414 ? 16.556 6.711 -28.426 1.00 93.44 414 ASN A O 1
ATOM 3390 N N . LYS A 1 415 ? 16.427 5.468 -30.287 1.00 94.94 415 LYS A N 1
ATOM 3391 C CA . LYS A 1 415 ? 16.746 4.211 -29.610 1.00 94.94 415 LYS A CA 1
ATOM 3392 C C . LYS A 1 415 ? 18.226 4.167 -29.242 1.00 94.94 415 LYS A C 1
ATOM 3394 O O . LYS A 1 415 ? 19.076 4.119 -30.127 1.00 94.94 415 LYS A O 1
ATOM 3399 N N . ILE A 1 416 ? 18.507 4.077 -27.947 1.00 94.50 416 ILE A N 1
ATOM 3400 C CA . ILE A 1 416 ? 19.855 3.899 -27.392 1.00 94.50 416 ILE A CA 1
ATOM 3401 C C . ILE A 1 416 ? 20.255 2.421 -27.479 1.00 94.50 416 ILE A C 1
ATOM 3403 O O . ILE A 1 416 ? 21.353 2.068 -27.900 1.00 94.50 416 ILE A O 1
ATOM 3407 N N . GLY A 1 417 ? 19.340 1.526 -27.100 1.00 94.88 417 GLY A N 1
ATOM 3408 C CA . GLY A 1 417 ? 19.591 0.090 -27.101 1.00 94.88 417 GLY A CA 1
ATOM 3409 C C . GLY A 1 417 ? 18.493 -0.709 -26.412 1.00 94.88 417 GLY A C 1
ATOM 3410 O O . GLY A 1 417 ? 17.423 -0.202 -26.089 1.00 94.88 417 GLY A O 1
ATOM 3411 N N . THR A 1 418 ? 18.754 -1.990 -26.189 1.00 96.88 418 THR A N 1
ATOM 3412 C CA . THR A 1 418 ? 17.864 -2.913 -25.475 1.00 96.88 418 THR A CA 1
ATOM 3413 C C . THR A 1 418 ? 18.541 -3.408 -24.201 1.00 96.88 418 THR A C 1
ATOM 3415 O O . THR A 1 418 ? 19.769 -3.419 -24.119 1.00 96.88 418 THR A O 1
ATOM 3418 N N . LYS A 1 419 ? 17.768 -3.900 -23.226 1.00 95.88 419 LYS A N 1
ATOM 3419 C CA . LYS A 1 419 ? 18.319 -4.573 -22.034 1.00 95.88 419 LYS A CA 1
ATOM 3420 C C . LYS A 1 419 ? 19.277 -5.707 -22.398 1.00 95.88 419 LYS A C 1
ATOM 3422 O O . LYS A 1 419 ? 20.284 -5.882 -21.723 1.00 95.88 419 LYS A O 1
ATOM 3427 N N . ALA A 1 420 ? 19.011 -6.425 -23.491 1.00 94.88 420 ALA A N 1
ATOM 3428 C CA . ALA A 1 420 ? 19.900 -7.471 -23.987 1.00 94.88 420 ALA A CA 1
ATOM 3429 C C . ALA A 1 420 ? 21.208 -6.905 -24.572 1.00 94.88 420 ALA A C 1
ATOM 3431 O O . ALA A 1 420 ? 22.287 -7.386 -24.231 1.00 94.88 420 ALA A O 1
ATOM 3432 N N . SER A 1 421 ? 21.139 -5.865 -25.413 1.00 95.38 421 SER A N 1
ATOM 3433 C CA . SER A 1 421 ? 22.333 -5.281 -26.045 1.00 95.38 421 SER A CA 1
ATOM 3434 C C . SER A 1 421 ? 23.215 -4.510 -25.059 1.00 95.38 421 SER A C 1
ATOM 3436 O O . SER A 1 421 ? 24.433 -4.530 -25.193 1.00 95.38 421 SER A O 1
ATOM 3438 N N . LEU A 1 422 ? 22.612 -3.874 -24.051 1.00 93.44 422 LEU A N 1
ATOM 3439 C CA . LEU A 1 422 ? 23.287 -3.082 -23.015 1.00 93.44 422 LEU A CA 1
ATOM 3440 C C . LEU A 1 422 ? 23.536 -3.880 -21.723 1.00 93.44 422 LEU A C 1
ATOM 3442 O O . LEU A 1 422 ? 23.933 -3.322 -20.703 1.00 93.44 422 LEU A O 1
ATOM 3446 N N . CYS A 1 423 ? 23.314 -5.199 -21.741 1.00 92.50 423 CYS A N 1
ATOM 3447 C CA . CYS A 1 423 ? 23.274 -6.039 -20.542 1.00 92.50 423 CYS A CA 1
ATOM 3448 C C . CYS A 1 423 ? 24.524 -5.916 -19.655 1.00 92.50 423 CYS A C 1
ATOM 3450 O O . CYS A 1 423 ? 24.401 -5.894 -18.433 1.00 92.50 423 CYS A O 1
ATOM 3452 N N . LYS A 1 424 ? 25.722 -5.837 -20.250 1.00 86.75 424 LYS A N 1
ATOM 3453 C CA . LYS A 1 424 ? 26.986 -5.728 -19.499 1.00 86.75 424 LYS A CA 1
ATOM 3454 C C . LYS A 1 424 ? 27.104 -4.396 -18.764 1.00 86.75 424 LYS A C 1
ATOM 3456 O O . LYS A 1 424 ? 27.508 -4.370 -17.608 1.00 86.75 424 LYS A O 1
ATOM 3461 N N . GLU A 1 425 ? 26.735 -3.308 -19.426 1.00 87.50 425 GLU A N 1
ATOM 3462 C CA . GLU A 1 425 ? 26.775 -1.965 -18.854 1.00 87.50 425 GLU A CA 1
ATOM 3463 C C . GLU A 1 425 ? 25.718 -1.807 -17.755 1.00 87.50 425 GLU A C 1
ATOM 3465 O O . GLU A 1 425 ? 26.025 -1.373 -16.646 1.00 87.50 425 GLU A O 1
ATOM 3470 N N . ILE A 1 426 ? 24.496 -2.293 -18.001 1.00 91.12 426 ILE A N 1
ATOM 3471 C CA . ILE A 1 426 ? 23.425 -2.318 -16.998 1.00 91.12 426 ILE A CA 1
ATOM 3472 C C . ILE A 1 426 ? 23.840 -3.151 -15.778 1.00 91.12 426 ILE A C 1
ATOM 3474 O O . ILE A 1 426 ? 23.589 -2.732 -14.648 1.00 91.12 426 ILE A O 1
ATOM 3478 N N . ALA A 1 427 ? 24.492 -4.301 -15.971 1.00 88.25 427 ALA A N 1
ATOM 3479 C CA . ALA A 1 427 ? 24.995 -5.123 -14.870 1.00 88.25 427 ALA A CA 1
ATOM 3480 C C . ALA A 1 427 ? 26.038 -4.374 -14.024 1.00 88.25 427 ALA A C 1
ATOM 3482 O O . ALA A 1 427 ? 25.986 -4.437 -12.796 1.00 88.25 427 ALA A O 1
ATOM 3483 N N . LEU A 1 428 ? 26.936 -3.605 -14.650 1.00 83.69 428 LEU A N 1
ATOM 3484 C CA . LEU A 1 428 ? 27.908 -2.770 -13.935 1.00 83.69 428 LEU A CA 1
ATOM 3485 C C . LEU A 1 428 ? 27.224 -1.675 -13.104 1.00 83.69 428 LEU A C 1
ATOM 3487 O O . LEU A 1 428 ? 27.574 -1.485 -11.939 1.00 83.69 428 LEU A O 1
ATOM 3491 N N . ILE A 1 429 ? 26.219 -0.998 -13.662 1.00 85.12 429 ILE A N 1
ATOM 3492 C CA . ILE A 1 429 ? 25.490 0.081 -12.976 1.00 85.12 429 ILE A CA 1
ATOM 3493 C C . ILE A 1 429 ? 24.648 -0.468 -11.815 1.00 85.12 429 ILE A C 1
ATOM 3495 O O . ILE A 1 429 ? 24.651 0.075 -10.710 1.00 85.12 429 ILE A O 1
ATOM 3499 N N . THR A 1 430 ? 23.911 -1.552 -12.062 1.00 87.62 430 THR A N 1
ATOM 3500 C CA . THR A 1 430 ? 22.866 -2.049 -11.151 1.00 87.62 430 THR A CA 1
ATOM 3501 C C . THR A 1 430 ? 23.330 -3.149 -10.204 1.00 87.62 430 THR A C 1
ATOM 3503 O O . THR A 1 430 ? 22.630 -3.436 -9.236 1.00 87.62 430 THR A O 1
ATOM 3506 N N . GLN A 1 431 ? 24.492 -3.757 -10.469 1.00 83.38 431 GLN A N 1
ATOM 3507 C CA . GLN A 1 431 ? 24.995 -4.951 -9.777 1.00 83.38 431 GLN A CA 1
ATOM 3508 C C . GLN A 1 431 ? 24.060 -6.170 -9.907 1.00 83.38 431 GLN A C 1
ATOM 3510 O O . GLN A 1 431 ? 24.115 -7.091 -9.096 1.00 83.38 431 GLN A O 1
ATOM 3515 N N . ILE A 1 432 ? 23.190 -6.182 -10.922 1.00 88.25 432 ILE A N 1
ATOM 3516 C CA . ILE A 1 432 ? 22.318 -7.315 -11.241 1.00 88.25 432 ILE A CA 1
ATOM 3517 C C . ILE A 1 432 ? 23.061 -8.239 -12.204 1.00 88.25 432 ILE A C 1
ATOM 3519 O O . ILE A 1 432 ? 23.585 -7.792 -13.225 1.00 88.25 432 ILE A O 1
ATOM 3523 N N . ASP A 1 433 ? 23.071 -9.534 -11.894 1.00 83.75 433 ASP A N 1
ATOM 3524 C CA . ASP A 1 433 ? 23.681 -10.551 -12.744 1.00 83.75 433 ASP A CA 1
ATOM 3525 C C . ASP A 1 433 ? 23.094 -10.551 -14.167 1.00 83.75 433 ASP A C 1
ATOM 3527 O O . ASP A 1 433 ? 21.885 -10.416 -14.383 1.00 83.75 433 ASP A O 1
ATOM 3531 N N . THR A 1 434 ? 23.965 -10.751 -15.156 1.00 86.81 434 THR A N 1
ATOM 3532 C CA . THR A 1 434 ? 23.581 -10.715 -16.572 1.00 86.81 434 THR A CA 1
ATOM 3533 C C . THR A 1 434 ? 22.527 -11.764 -16.921 1.00 86.81 434 THR A C 1
ATOM 3535 O O . THR A 1 434 ? 21.645 -11.482 -17.728 1.00 86.81 434 THR A O 1
ATOM 3538 N N . HIS A 1 435 ? 22.529 -12.938 -16.277 1.00 85.75 435 HIS A N 1
ATOM 3539 C CA . HIS A 1 435 ? 21.499 -13.945 -16.532 1.00 85.75 435 HIS A CA 1
ATOM 3540 C C . HIS A 1 435 ? 20.119 -13.482 -16.058 1.00 85.75 435 HIS A C 1
ATOM 3542 O O . HIS A 1 435 ? 19.130 -13.741 -16.742 1.00 85.75 435 HIS A O 1
ATOM 3548 N N . ILE A 1 436 ? 20.038 -12.755 -14.937 1.00 88.19 436 ILE A N 1
ATOM 3549 C CA . ILE A 1 436 ? 18.783 -12.157 -14.454 1.00 88.19 436 ILE A CA 1
ATOM 3550 C C . ILE A 1 436 ? 18.289 -11.087 -15.430 1.00 88.19 436 ILE A C 1
ATOM 3552 O O . ILE A 1 436 ? 17.113 -11.081 -15.793 1.00 88.19 436 ILE A O 1
ATOM 3556 N N . LEU A 1 437 ? 19.182 -10.221 -15.920 1.00 91.12 437 LEU A N 1
ATOM 3557 C CA . LEU A 1 437 ? 18.831 -9.207 -16.924 1.00 91.12 437 LEU A CA 1
ATOM 3558 C C . LEU A 1 437 ? 18.332 -9.829 -18.239 1.00 91.12 437 LEU A C 1
ATOM 3560 O O . LEU A 1 437 ? 17.460 -9.254 -18.889 1.00 91.12 437 LEU A O 1
ATOM 3564 N N . LEU A 1 438 ? 18.834 -11.013 -18.595 1.00 89.06 438 LEU A N 1
ATOM 3565 C CA . LEU A 1 438 ? 18.421 -11.792 -19.766 1.00 89.06 438 LEU A CA 1
ATOM 3566 C C . LEU A 1 438 ? 17.218 -12.723 -19.506 1.00 89.06 438 LEU A C 1
ATOM 3568 O O . LEU A 1 438 ? 16.893 -13.545 -20.361 1.00 89.06 438 LEU A O 1
ATOM 3572 N N . GLY A 1 439 ? 16.538 -12.592 -18.361 1.00 83.75 439 GLY A N 1
ATOM 3573 C CA . GLY A 1 439 ? 15.253 -13.250 -18.092 1.00 83.75 439 GLY A CA 1
ATOM 3574 C C . GLY A 1 439 ? 15.307 -14.484 -17.186 1.00 83.75 439 GLY A C 1
ATOM 3575 O O . GLY A 1 439 ? 14.291 -15.165 -17.036 1.00 83.75 439 GLY A O 1
ATOM 3576 N N . ALA A 1 440 ? 16.446 -14.792 -16.559 1.00 78.69 440 ALA A N 1
ATOM 3577 C CA . ALA A 1 440 ? 16.488 -15.825 -15.526 1.00 78.69 440 ALA A CA 1
ATOM 3578 C C . ALA A 1 440 ? 15.615 -15.440 -14.317 1.00 78.69 440 ALA A C 1
ATOM 3580 O O . ALA A 1 440 ? 15.489 -14.270 -13.963 1.00 78.69 440 ALA A O 1
ATOM 3581 N N . ASP A 1 441 ? 15.009 -16.444 -13.676 1.00 75.56 441 ASP A N 1
ATOM 3582 C CA . ASP A 1 441 ? 14.048 -16.242 -12.588 1.00 75.56 441 ASP A CA 1
ATOM 3583 C C . ASP A 1 441 ? 14.715 -15.638 -11.333 1.00 75.56 441 ASP A C 1
ATOM 3585 O O . ASP A 1 441 ? 15.496 -16.335 -10.673 1.00 75.56 441 ASP A O 1
ATOM 3589 N N . PRO A 1 442 ? 14.363 -14.399 -10.929 1.00 80.06 442 PRO A N 1
ATOM 3590 C CA . PRO A 1 442 ? 14.915 -13.757 -9.736 1.00 80.06 442 PRO A CA 1
ATOM 3591 C C . PRO A 1 442 ? 14.695 -14.547 -8.448 1.00 80.06 442 PRO A C 1
ATOM 3593 O O . PRO A 1 442 ? 15.486 -14.437 -7.519 1.00 80.06 442 PRO A O 1
ATOM 3596 N N . ARG A 1 443 ? 13.645 -15.375 -8.374 1.00 76.06 443 ARG A N 1
ATOM 3597 C CA . ARG A 1 443 ? 13.309 -16.158 -7.172 1.00 76.06 443 ARG A CA 1
ATOM 3598 C C . ARG A 1 443 ? 14.326 -17.258 -6.868 1.00 76.06 443 ARG A C 1
ATOM 3600 O O . ARG A 1 443 ? 14.325 -17.778 -5.759 1.00 76.06 443 ARG A O 1
ATOM 3607 N N . LYS A 1 444 ? 15.186 -17.602 -7.833 1.00 72.06 444 LYS A N 1
ATOM 3608 C CA . LYS A 1 444 ? 16.316 -18.522 -7.639 1.00 72.06 444 LYS A CA 1
ATOM 3609 C C . LYS A 1 444 ? 17.524 -17.859 -6.969 1.00 72.06 444 LYS A C 1
ATOM 3611 O O . LYS A 1 444 ? 18.470 -18.554 -6.613 1.00 72.06 444 LYS A O 1
ATOM 3616 N N . ARG A 1 445 ? 17.509 -16.532 -6.823 1.00 74.88 445 ARG A N 1
ATOM 3617 C CA . ARG A 1 445 ? 18.546 -15.759 -6.137 1.00 74.88 445 ARG A CA 1
ATOM 3618 C C . ARG A 1 445 ? 18.172 -15.529 -4.681 1.00 74.88 445 ARG A C 1
ATOM 3620 O O . ARG A 1 445 ? 16.991 -15.422 -4.327 1.00 74.88 445 ARG A O 1
ATOM 3627 N N . SER A 1 446 ? 19.197 -15.430 -3.841 1.00 73.12 446 SER A N 1
ATOM 3628 C CA . SER A 1 446 ? 19.005 -15.231 -2.405 1.00 73.12 446 SER A CA 1
ATOM 3629 C C . SER A 1 446 ? 18.280 -13.914 -2.109 1.00 73.12 446 SER A C 1
ATOM 3631 O O . SER A 1 446 ? 18.303 -12.972 -2.908 1.00 73.12 446 SER A O 1
ATOM 3633 N N . ILE A 1 447 ? 17.618 -13.821 -0.956 1.00 80.25 447 ILE A N 1
ATOM 3634 C CA . ILE A 1 447 ? 16.985 -12.575 -0.513 1.00 80.25 447 ILE A CA 1
ATOM 3635 C C . ILE A 1 447 ? 18.017 -11.460 -0.405 1.00 80.25 447 ILE A C 1
ATOM 3637 O O . ILE A 1 447 ? 17.747 -10.355 -0.866 1.00 80.25 447 ILE A O 1
ATOM 3641 N N . ALA A 1 448 ? 19.190 -11.732 0.170 1.00 75.81 448 ALA A N 1
ATOM 3642 C CA . ALA A 1 448 ? 20.226 -10.713 0.329 1.00 75.81 448 ALA A CA 1
ATOM 3643 C C . ALA A 1 448 ? 20.711 -10.157 -1.012 1.00 75.81 448 ALA A C 1
ATOM 3645 O O . ALA A 1 448 ? 20.872 -8.947 -1.157 1.00 75.81 448 ALA A O 1
ATOM 3646 N N . GLU A 1 449 ? 20.905 -11.034 -1.996 1.00 78.50 449 GLU A N 1
ATOM 3647 C CA . GLU A 1 449 ? 21.293 -10.641 -3.347 1.00 78.50 449 GLU A CA 1
ATOM 3648 C C . GLU A 1 449 ? 20.194 -9.795 -3.997 1.00 78.50 449 GLU A C 1
ATOM 3650 O O . GLU A 1 449 ? 20.460 -8.681 -4.439 1.00 78.50 449 GLU A O 1
ATOM 3655 N N . ARG A 1 450 ? 18.932 -10.235 -3.950 1.00 89.50 450 ARG A N 1
ATOM 3656 C CA . ARG A 1 450 ? 17.803 -9.439 -4.459 1.00 89.50 450 ARG A CA 1
ATOM 3657 C C . ARG A 1 450 ? 17.666 -8.081 -3.763 1.00 89.50 450 ARG A C 1
ATOM 3659 O O . ARG A 1 450 ? 17.389 -7.084 -4.423 1.00 89.50 450 ARG A O 1
ATOM 3666 N N . MET A 1 451 ? 17.879 -8.019 -2.445 1.00 89.88 451 MET A N 1
ATOM 3667 C CA . MET A 1 451 ? 17.865 -6.766 -1.674 1.00 89.88 451 MET A CA 1
ATOM 3668 C C . MET A 1 451 ? 18.992 -5.826 -2.112 1.00 89.88 451 MET A C 1
ATOM 3670 O O . MET A 1 451 ? 18.798 -4.612 -2.180 1.00 89.88 451 MET A O 1
ATOM 3674 N N . SER A 1 452 ? 20.162 -6.377 -2.445 1.00 86.88 452 SER A N 1
ATOM 3675 C CA . SER A 1 452 ? 21.321 -5.595 -2.877 1.00 86.88 452 SER A CA 1
ATOM 3676 C C . SER A 1 452 ? 21.085 -4.836 -4.188 1.00 86.88 452 SER A C 1
ATOM 3678 O O . SER A 1 452 ? 21.622 -3.743 -4.359 1.00 86.88 452 SER A O 1
ATOM 3680 N N . TRP A 1 453 ? 20.220 -5.341 -5.076 1.00 93.38 453 TRP A N 1
ATOM 3681 C CA . TRP A 1 453 ? 19.869 -4.677 -6.339 1.00 93.38 453 TRP A CA 1
ATOM 3682 C C . TRP A 1 453 ? 19.148 -3.335 -6.129 1.00 93.38 453 TRP A C 1
ATOM 3684 O O . TRP A 1 453 ? 19.078 -2.499 -7.033 1.00 93.38 453 TRP A O 1
ATOM 3694 N N . ALA A 1 454 ? 18.617 -3.115 -4.922 1.00 94.19 454 ALA A N 1
ATOM 3695 C CA . ALA A 1 454 ? 18.000 -1.866 -4.499 1.00 94.19 454 ALA A CA 1
ATOM 3696 C C . ALA A 1 454 ? 18.934 -0.966 -3.670 1.00 94.19 454 ALA A C 1
ATOM 3698 O O . ALA A 1 454 ? 18.552 0.148 -3.319 1.00 94.19 454 ALA A O 1
ATOM 3699 N N . ALA A 1 455 ? 20.157 -1.408 -3.359 1.00 89.25 455 ALA A N 1
ATOM 3700 C CA . ALA A 1 455 ? 21.041 -0.743 -2.402 1.00 89.25 455 ALA A CA 1
ATOM 3701 C C . ALA A 1 455 ? 21.525 0.649 -2.837 1.00 89.25 455 ALA A C 1
ATOM 3703 O O . ALA A 1 455 ? 21.808 1.490 -1.984 1.00 89.25 455 ALA A O 1
ATOM 3704 N N . SER A 1 456 ? 21.645 0.895 -4.143 1.00 86.75 456 SER A N 1
ATOM 3705 C CA . SER A 1 456 ? 22.051 2.185 -4.721 1.00 86.75 456 SER A CA 1
ATOM 3706 C C . SER A 1 456 ? 20.870 3.049 -5.175 1.00 86.75 456 SER A C 1
ATOM 3708 O O . SER A 1 456 ? 21.084 4.111 -5.757 1.00 86.75 456 SER A O 1
ATOM 3710 N N . ARG A 1 457 ? 19.630 2.613 -4.923 1.00 91.94 457 ARG A N 1
ATOM 3711 C CA . ARG A 1 457 ? 18.418 3.277 -5.411 1.00 91.94 457 ARG A CA 1
ATOM 3712 C C . ARG A 1 457 ? 17.763 4.130 -4.327 1.00 91.94 457 ARG A C 1
ATOM 3714 O O . ARG A 1 457 ? 17.789 3.796 -3.146 1.00 91.94 457 ARG A O 1
ATOM 3721 N N . ALA A 1 458 ? 17.136 5.222 -4.749 1.00 89.81 458 ALA A N 1
ATOM 3722 C CA . ALA A 1 458 ? 16.453 6.191 -3.907 1.00 89.81 458 ALA A CA 1
ATOM 3723 C C . ALA A 1 458 ? 14.976 6.339 -4.298 1.00 89.81 458 ALA A C 1
ATOM 3725 O O . ALA A 1 458 ? 14.581 6.194 -5.461 1.00 89.81 458 ALA A O 1
ATOM 3726 N N . THR A 1 459 ? 14.149 6.673 -3.314 1.00 90.62 459 THR A N 1
ATOM 3727 C CA . THR A 1 459 ? 12.713 6.908 -3.478 1.00 90.62 459 THR A CA 1
ATOM 3728 C C . THR A 1 459 ? 12.330 8.288 -2.957 1.00 90.62 459 THR A C 1
ATOM 3730 O O . THR A 1 459 ? 12.981 8.833 -2.070 1.00 90.62 459 THR A O 1
ATOM 3733 N N . SER A 1 460 ? 11.274 8.880 -3.526 1.00 86.50 460 SER A N 1
ATOM 3734 C CA . SER A 1 460 ? 10.784 10.197 -3.092 1.00 86.50 460 SER A CA 1
ATOM 3735 C C . SER A 1 460 ? 10.108 10.134 -1.721 1.00 86.50 460 SER A C 1
ATOM 3737 O O . SER A 1 460 ? 10.300 11.028 -0.903 1.00 86.50 460 SER A O 1
ATOM 3739 N N . ARG A 1 461 ? 9.327 9.078 -1.462 1.00 84.06 461 ARG A N 1
ATOM 3740 C CA . ARG A 1 461 ? 8.806 8.760 -0.128 1.00 84.06 461 ARG A CA 1
ATOM 3741 C C . ARG A 1 461 ? 9.686 7.699 0.512 1.00 84.06 461 ARG A C 1
ATOM 3743 O O . ARG A 1 461 ? 10.133 6.781 -0.176 1.00 84.06 461 ARG A O 1
ATOM 3750 N N . LEU A 1 462 ? 9.923 7.810 1.815 1.00 83.00 462 LEU A N 1
ATOM 3751 C CA . LEU A 1 462 ? 10.793 6.878 2.536 1.00 83.00 462 LEU A CA 1
ATOM 3752 C C . LEU A 1 462 ? 10.248 5.449 2.485 1.00 83.00 462 LEU A C 1
ATOM 3754 O O . LEU A 1 462 ? 11.013 4.511 2.311 1.00 83.00 462 LEU A O 1
ATOM 3758 N N . GLU A 1 463 ? 8.932 5.285 2.583 1.00 85.62 463 GLU A N 1
ATOM 3759 C CA . GLU A 1 463 ? 8.267 3.984 2.620 1.00 85.62 463 GLU A CA 1
ATOM 3760 C C . GLU A 1 463 ? 8.280 3.260 1.270 1.00 85.62 463 GLU A C 1
ATOM 3762 O O . GLU A 1 463 ? 8.257 2.030 1.224 1.00 85.62 463 GLU A O 1
ATOM 3767 N N . ASP A 1 464 ? 8.368 4.008 0.165 1.00 90.38 464 ASP A N 1
ATOM 3768 C CA . ASP A 1 464 ? 8.411 3.433 -1.183 1.00 90.38 464 ASP A CA 1
ATOM 3769 C C . ASP A 1 464 ? 9.637 2.535 -1.381 1.00 90.38 464 ASP A C 1
ATOM 3771 O O . ASP A 1 464 ? 9.596 1.661 -2.240 1.00 90.38 464 ASP A O 1
ATOM 3775 N N . VAL A 1 465 ? 10.688 2.686 -0.560 1.00 91.19 465 VAL A N 1
ATOM 3776 C CA . VAL A 1 465 ? 11.853 1.787 -0.541 1.00 91.19 465 VAL A CA 1
ATOM 3777 C C . VAL A 1 465 ? 11.458 0.328 -0.284 1.00 91.19 465 VAL A C 1
ATOM 3779 O O . VAL A 1 465 ? 12.147 -0.593 -0.711 1.00 91.19 465 VAL A O 1
ATOM 3782 N N . ALA A 1 466 ? 10.342 0.116 0.419 1.00 92.25 466 ALA A N 1
ATOM 3783 C CA . ALA A 1 466 ? 9.760 -1.193 0.661 1.00 92.25 466 ALA A CA 1
ATOM 3784 C C . ALA A 1 466 ? 8.751 -1.560 -0.433 1.00 92.25 466 ALA A C 1
ATOM 3786 O O . ALA A 1 466 ? 8.783 -2.668 -0.970 1.00 92.25 466 ALA A O 1
ATOM 3787 N N . TYR A 1 467 ? 7.864 -0.627 -0.790 1.00 91.56 467 TYR A N 1
ATOM 3788 C CA . TYR A 1 467 ? 6.765 -0.907 -1.717 1.00 91.56 467 TYR A CA 1
ATOM 3789 C C . TYR A 1 467 ? 7.244 -1.220 -3.133 1.00 91.56 467 TYR A C 1
ATOM 3791 O O . TYR A 1 467 ? 6.681 -2.108 -3.772 1.00 91.56 467 TYR A O 1
ATOM 3799 N N . CYS A 1 468 ? 8.331 -0.592 -3.592 1.00 92.88 468 CYS A N 1
ATOM 3800 C CA . CYS A 1 468 ? 8.915 -0.892 -4.897 1.00 92.88 468 CYS A CA 1
ATOM 3801 C C . CYS A 1 468 ? 9.524 -2.301 -4.994 1.00 92.88 468 CYS A C 1
ATOM 3803 O O . CYS A 1 468 ? 9.809 -2.762 -6.097 1.00 92.88 468 CYS A O 1
ATOM 3805 N N . LEU A 1 469 ? 9.718 -2.994 -3.864 1.00 94.88 469 LEU A N 1
ATOM 3806 C CA . LEU A 1 469 ? 10.305 -4.335 -3.796 1.00 94.88 469 LEU A CA 1
ATOM 3807 C C . LEU A 1 469 ? 9.268 -5.447 -3.611 1.00 94.88 469 LEU A C 1
ATOM 3809 O O . LEU A 1 469 ? 9.607 -6.616 -3.784 1.00 94.88 469 LEU A O 1
ATOM 3813 N N . MET A 1 470 ? 8.008 -5.117 -3.305 1.00 90.81 470 MET A N 1
ATOM 3814 C CA . MET A 1 470 ? 6.961 -6.113 -3.031 1.00 90.81 470 MET A CA 1
ATOM 3815 C C . MET A 1 470 ? 6.828 -7.154 -4.147 1.00 90.81 470 MET A C 1
ATOM 3817 O O . MET A 1 470 ? 6.830 -8.354 -3.876 1.00 90.81 470 MET A O 1
ATOM 3821 N N . GLY A 1 471 ? 6.801 -6.701 -5.403 1.00 86.50 471 GLY A N 1
ATOM 3822 C CA . GLY A 1 471 ? 6.709 -7.583 -6.565 1.00 86.50 471 GLY A CA 1
ATOM 3823 C C . GLY A 1 471 ? 7.926 -8.493 -6.759 1.00 86.50 471 GLY A C 1
ATOM 3824 O O . GLY A 1 471 ? 7.765 -9.658 -7.110 1.00 86.50 471 GLY A O 1
ATOM 3825 N N . LEU A 1 472 ? 9.134 -7.996 -6.467 1.00 90.88 472 LEU A N 1
ATOM 3826 C CA . LEU A 1 472 ? 10.381 -8.765 -6.585 1.00 90.88 472 LEU A CA 1
ATOM 3827 C C . LEU A 1 472 ? 10.456 -9.912 -5.563 1.00 90.88 472 LEU A C 1
ATOM 3829 O O . LEU A 1 472 ? 11.053 -10.962 -5.825 1.00 90.88 472 LEU A O 1
ATOM 3833 N N . PHE A 1 473 ? 9.857 -9.706 -4.391 1.00 88.75 473 PHE A N 1
ATOM 3834 C CA . PHE A 1 473 ? 9.814 -10.693 -3.315 1.00 88.75 473 PHE A CA 1
ATOM 3835 C C . PHE A 1 473 ? 8.513 -11.495 -3.257 1.00 88.75 473 PHE A C 1
ATOM 3837 O O . PHE A 1 473 ? 8.407 -12.379 -2.412 1.00 88.75 473 PHE A O 1
ATOM 3844 N N . ASP A 1 474 ? 7.559 -11.229 -4.153 1.00 80.12 474 ASP A N 1
ATOM 3845 C CA . ASP A 1 474 ? 6.234 -11.862 -4.165 1.00 80.12 474 ASP A CA 1
ATOM 3846 C C . ASP A 1 474 ? 5.526 -11.767 -2.794 1.00 80.12 474 ASP A C 1
ATOM 3848 O O . ASP A 1 474 ? 4.952 -12.720 -2.252 1.00 80.12 474 ASP A O 1
ATOM 3852 N N . VAL A 1 475 ? 5.618 -10.580 -2.187 1.00 80.75 475 VAL A N 1
ATOM 3853 C CA . VAL A 1 475 ? 5.012 -10.256 -0.893 1.00 80.75 475 VAL A CA 1
ATOM 3854 C C . VAL A 1 475 ? 3.959 -9.178 -1.047 1.00 80.75 475 VAL A C 1
ATOM 3856 O O . VAL A 1 475 ? 4.102 -8.246 -1.829 1.00 80.75 475 VAL A O 1
ATOM 3859 N N . ASN A 1 476 ? 2.907 -9.290 -0.240 1.00 69.75 476 ASN A N 1
ATOM 3860 C CA . ASN A 1 476 ? 1.829 -8.313 -0.202 1.00 69.75 476 ASN A CA 1
ATOM 3861 C C . ASN A 1 476 ? 1.713 -7.772 1.215 1.00 69.75 476 ASN A C 1
ATOM 3863 O O . ASN A 1 476 ? 1.431 -8.528 2.147 1.00 69.75 476 ASN A O 1
ATOM 3867 N N . MET A 1 477 ? 1.880 -6.463 1.358 1.00 73.38 477 MET A N 1
ATOM 3868 C CA . MET A 1 477 ? 1.657 -5.748 2.607 1.00 73.38 477 MET A CA 1
ATOM 3869 C C . MET A 1 477 ? 0.843 -4.480 2.347 1.00 73.38 477 MET A C 1
ATOM 3871 O O . MET A 1 477 ? 1.021 -3.842 1.310 1.00 73.38 477 MET A O 1
ATOM 3875 N N . PRO A 1 478 ? -0.038 -4.076 3.279 1.00 67.31 478 PRO A N 1
ATOM 3876 C CA . PRO A 1 478 ? -0.664 -2.768 3.211 1.00 67.31 478 PRO A CA 1
ATOM 3877 C C . PRO A 1 478 ? 0.398 -1.678 3.224 1.00 67.31 478 PRO A C 1
ATOM 3879 O O . PRO A 1 478 ? 1.251 -1.653 4.119 1.00 67.31 478 PRO A O 1
ATOM 3882 N N . MET A 1 479 ? 0.330 -0.772 2.260 1.00 68.62 479 MET A N 1
ATOM 3883 C CA . MET A 1 479 ? 1.139 0.435 2.305 1.00 68.62 479 MET A CA 1
ATOM 3884 C C . MET A 1 479 ? 0.650 1.285 3.485 1.00 68.62 479 MET A C 1
ATOM 3886 O O . MET A 1 479 ? -0.548 1.418 3.660 1.00 68.62 479 MET A O 1
ATOM 3890 N N . LEU A 1 480 ? 1.521 1.857 4.303 1.00 65.56 480 LEU A N 1
ATOM 3891 C CA . LEU A 1 480 ? 1.194 2.824 5.351 1.00 65.56 480 LEU A CA 1
ATOM 3892 C C . LEU A 1 480 ? 2.146 4.018 5.181 1.00 65.56 480 LEU A C 1
ATOM 3894 O O . LEU A 1 480 ? 3.299 3.964 5.585 1.00 65.56 480 LEU A O 1
ATOM 3898 N N . TYR A 1 481 ? 1.707 5.095 4.526 1.00 65.31 481 TYR A N 1
ATOM 3899 C CA . TYR A 1 481 ? 2.543 6.301 4.430 1.00 65.31 481 TYR A CA 1
ATOM 3900 C C . TYR A 1 481 ? 2.533 7.036 5.774 1.00 65.31 481 TYR A C 1
ATOM 3902 O O . TYR A 1 481 ? 1.459 7.223 6.345 1.00 65.31 481 TYR A O 1
ATOM 3910 N N . GLY A 1 482 ? 3.710 7.433 6.264 1.00 60.59 482 GLY A N 1
ATOM 3911 C CA . GLY A 1 482 ? 3.924 7.985 7.603 1.00 60.59 482 GLY A CA 1
ATOM 3912 C C . GLY A 1 482 ? 4.617 7.018 8.572 1.00 60.59 482 GLY A C 1
ATOM 3913 O O . GLY A 1 482 ? 5.020 7.438 9.653 1.00 60.59 482 GLY A O 1
ATOM 3914 N N . GLU A 1 483 ? 4.801 5.742 8.206 1.00 61.84 483 GLU A N 1
ATOM 3915 C CA . GLU A 1 483 ? 5.507 4.767 9.053 1.00 61.84 483 GLU A CA 1
ATOM 3916 C C . GLU A 1 483 ? 7.043 4.823 8.914 1.00 61.84 483 GLU A C 1
ATOM 3918 O O . GLU A 1 483 ? 7.768 4.164 9.668 1.00 61.84 483 GLU A O 1
ATOM 3923 N N . GLY A 1 484 ? 7.556 5.598 7.951 1.00 75.50 484 GLY A N 1
ATOM 3924 C CA . GLY A 1 484 ? 8.986 5.779 7.720 1.00 75.50 484 GLY A CA 1
ATOM 3925 C C . GLY A 1 484 ? 9.713 4.464 7.423 1.00 75.50 484 GLY A C 1
ATOM 3926 O O . GLY A 1 484 ? 9.270 3.638 6.626 1.00 75.50 484 GLY A O 1
ATOM 3927 N N . THR A 1 485 ? 10.851 4.239 8.083 1.00 76.19 485 THR A N 1
ATOM 3928 C CA . THR A 1 485 ? 11.694 3.047 7.863 1.00 76.19 485 THR A CA 1
ATOM 3929 C C . THR A 1 485 ? 11.039 1.737 8.308 1.00 76.19 485 THR A C 1
ATOM 3931 O O . THR A 1 485 ? 11.489 0.657 7.921 1.00 76.19 485 THR A O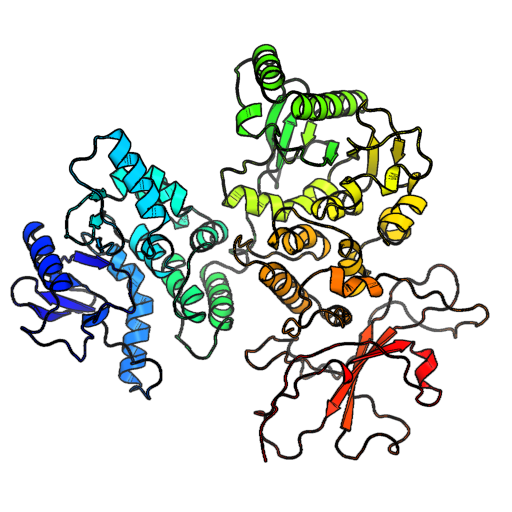 1
ATOM 3934 N N . ARG A 1 486 ? 9.939 1.803 9.072 1.00 79.50 486 ARG A N 1
ATOM 3935 C CA . ARG A 1 486 ? 9.173 0.623 9.489 1.00 79.50 486 ARG A CA 1
ATOM 3936 C C . ARG A 1 486 ? 8.576 -0.133 8.301 1.00 79.50 486 ARG A C 1
ATOM 3938 O O . ARG A 1 486 ? 8.461 -1.353 8.384 1.00 79.50 486 ARG A O 1
ATOM 3945 N N . ALA A 1 487 ? 8.291 0.546 7.188 1.00 81.56 487 ALA A N 1
ATOM 3946 C CA . ALA A 1 487 ? 7.807 -0.094 5.967 1.00 81.56 487 ALA A CA 1
ATOM 3947 C C . ALA A 1 487 ? 8.779 -1.183 5.482 1.00 81.56 487 ALA A C 1
ATOM 3949 O O . ALA A 1 487 ? 8.371 -2.298 5.161 1.00 81.56 487 ALA A O 1
ATOM 3950 N N . PHE A 1 488 ? 10.086 -0.898 5.510 1.00 90.81 488 PHE A N 1
ATOM 3951 C CA . PHE A 1 488 ? 11.119 -1.846 5.087 1.00 90.81 488 PHE A CA 1
ATOM 3952 C C . PHE A 1 488 ? 11.331 -2.987 6.091 1.00 90.81 488 PHE A C 1
ATOM 3954 O O . PHE A 1 488 ? 11.659 -4.111 5.708 1.00 90.81 488 PHE A O 1
ATOM 3961 N N . ILE A 1 489 ? 11.087 -2.732 7.377 1.00 85.25 489 ILE A N 1
ATOM 3962 C CA . ILE A 1 489 ? 11.066 -3.778 8.406 1.00 85.25 489 ILE A CA 1
ATOM 3963 C C . ILE A 1 489 ? 9.892 -4.733 8.157 1.00 85.25 489 ILE A C 1
ATOM 3965 O O . ILE A 1 489 ? 10.093 -5.943 8.107 1.00 85.25 489 ILE A O 1
ATOM 3969 N N . ARG A 1 490 ? 8.686 -4.206 7.921 1.00 87.81 490 ARG A N 1
ATOM 3970 C CA . ARG A 1 490 ? 7.496 -5.018 7.617 1.00 87.81 490 ARG A CA 1
ATOM 3971 C C . ARG A 1 490 ? 7.657 -5.834 6.339 1.00 87.81 490 ARG A C 1
ATOM 3973 O O . ARG A 1 490 ? 7.207 -6.974 6.295 1.00 87.81 490 ARG A O 1
ATOM 3980 N N . LEU A 1 491 ? 8.334 -5.291 5.325 1.00 91.12 491 LEU A N 1
ATOM 3981 C CA . LEU A 1 491 ? 8.693 -6.056 4.130 1.00 91.12 491 LEU A CA 1
ATOM 3982 C C . LEU A 1 491 ? 9.503 -7.304 4.509 1.00 91.12 491 LEU A C 1
ATOM 3984 O O . LEU A 1 491 ? 9.156 -8.405 4.093 1.00 91.12 491 LEU A O 1
ATOM 3988 N N . GLN A 1 492 ? 10.540 -7.153 5.338 1.00 90.38 492 GLN A N 1
ATOM 3989 C CA . GLN A 1 492 ? 11.356 -8.283 5.797 1.00 90.38 492 GLN A CA 1
ATOM 3990 C C . GLN A 1 492 ? 10.556 -9.279 6.655 1.00 90.38 492 GLN A C 1
ATOM 3992 O O . GLN A 1 492 ? 10.750 -10.489 6.529 1.00 90.38 492 GLN A O 1
ATOM 3997 N N . GLU A 1 493 ? 9.619 -8.796 7.477 1.00 83.75 493 GLU A N 1
ATOM 3998 C CA . GLU A 1 493 ? 8.696 -9.644 8.244 1.00 83.75 493 GLU A CA 1
ATOM 3999 C C . GLU A 1 493 ? 7.787 -10.487 7.334 1.00 83.75 493 GLU A C 1
ATOM 4001 O O . GLU A 1 493 ? 7.620 -11.685 7.572 1.00 83.75 493 GLU A O 1
ATOM 4006 N N . GLU A 1 494 ? 7.217 -9.891 6.280 1.00 82.50 494 GLU A N 1
ATOM 4007 C CA . GLU A 1 494 ? 6.404 -10.623 5.301 1.00 82.50 494 GLU A CA 1
ATOM 4008 C C . GLU A 1 494 ? 7.228 -11.644 4.513 1.00 82.50 494 GLU A C 1
ATOM 4010 O O . GLU A 1 494 ? 6.734 -12.738 4.241 1.00 82.50 494 GLU A O 1
ATOM 4015 N N . ILE A 1 495 ? 8.479 -11.315 4.173 1.00 80.06 495 ILE A N 1
ATOM 4016 C CA . ILE A 1 495 ? 9.382 -12.222 3.458 1.00 80.06 495 ILE A CA 1
ATOM 4017 C C . ILE A 1 495 ? 9.684 -13.461 4.313 1.00 80.06 495 ILE A C 1
ATOM 4019 O O . ILE A 1 495 ? 9.443 -14.580 3.865 1.00 80.06 495 ILE A O 1
ATOM 4023 N N . ILE A 1 496 ? 10.130 -13.294 5.564 1.00 75.94 496 ILE A N 1
ATOM 4024 C CA . ILE A 1 496 ? 10.444 -14.435 6.451 1.00 75.94 496 ILE A CA 1
ATOM 4025 C C . ILE A 1 496 ? 9.228 -15.309 6.728 1.00 75.94 496 ILE A C 1
ATOM 4027 O O . ILE A 1 496 ? 9.364 -16.518 6.887 1.00 75.94 496 ILE A O 1
ATOM 4031 N N . ARG A 1 497 ? 8.026 -14.724 6.762 1.00 68.38 497 ARG A N 1
ATOM 4032 C CA . ARG A 1 497 ? 6.803 -15.506 6.963 1.00 68.38 497 ARG A CA 1
ATOM 4033 C C . ARG A 1 497 ? 6.521 -16.464 5.800 1.00 68.38 497 ARG A C 1
ATOM 4035 O O . ARG A 1 497 ? 5.825 -17.455 5.996 1.00 68.38 497 ARG A O 1
ATOM 4042 N N . ARG A 1 498 ? 7.011 -16.159 4.594 1.00 66.31 498 ARG A N 1
ATOM 4043 C CA . ARG A 1 498 ? 6.743 -16.934 3.370 1.00 66.31 498 ARG A CA 1
ATOM 4044 C C . ARG A 1 498 ? 7.923 -17.780 2.910 1.00 66.31 498 ARG A C 1
ATOM 4046 O O . ARG A 1 498 ? 7.716 -18.740 2.174 1.00 66.31 498 ARG A O 1
ATOM 4053 N N . THR A 1 499 ? 9.143 -17.419 3.298 1.00 66.06 499 THR A N 1
ATOM 4054 C CA . THR A 1 499 ? 10.366 -18.051 2.798 1.00 66.06 499 THR A CA 1
ATOM 4055 C C . THR A 1 499 ? 11.347 -18.341 3.924 1.00 66.06 499 THR A C 1
ATOM 4057 O O . THR A 1 499 ? 11.655 -17.460 4.722 1.00 66.06 499 THR A O 1
ATOM 4060 N N . GLU A 1 500 ? 11.920 -19.542 3.917 1.00 66.00 500 GLU A N 1
ATOM 4061 C CA . GLU A 1 500 ? 13.000 -19.957 4.825 1.00 66.00 500 GLU A CA 1
ATOM 4062 C C . GLU A 1 500 ? 14.393 -19.635 4.254 1.00 66.00 500 GLU A C 1
ATOM 4064 O O . GLU A 1 500 ? 15.345 -20.398 4.404 1.00 66.00 500 GLU A O 1
ATOM 4069 N N . ASP A 1 501 ? 14.517 -18.504 3.558 1.00 65.44 501 ASP A N 1
ATOM 4070 C CA . ASP A 1 501 ? 15.808 -17.982 3.123 1.00 65.44 501 ASP A CA 1
ATOM 4071 C C . ASP A 1 501 ? 16.321 -16.987 4.174 1.00 65.44 501 ASP A C 1
ATOM 4073 O O . ASP A 1 501 ? 15.881 -15.847 4.321 1.00 65.44 501 ASP A O 1
ATOM 4077 N N . TYR A 1 502 ? 17.278 -17.458 4.958 1.00 70.25 502 TYR A N 1
ATOM 4078 C CA . TYR A 1 502 ? 17.830 -16.714 6.080 1.00 70.25 502 TYR A CA 1
ATOM 4079 C C . TYR A 1 502 ? 18.951 -15.741 5.680 1.00 70.25 502 TYR A C 1
ATOM 4081 O O . TYR A 1 502 ? 19.509 -15.058 6.545 1.00 70.25 502 TYR A O 1
ATOM 4089 N N . THR A 1 503 ? 19.265 -15.610 4.384 1.00 70.25 503 THR A N 1
ATOM 4090 C CA . THR A 1 503 ? 20.163 -14.550 3.894 1.00 70.25 503 THR A CA 1
ATOM 4091 C C . THR A 1 503 ? 19.601 -13.154 4.144 1.00 70.25 503 THR A C 1
ATOM 4093 O O . THR A 1 503 ? 20.352 -12.189 4.166 1.00 70.25 503 THR A O 1
ATOM 4096 N N . ILE A 1 504 ? 18.317 -13.025 4.469 1.00 76.19 504 ILE A N 1
ATOM 4097 C CA . ILE A 1 504 ? 17.716 -11.776 4.946 1.00 76.19 504 ILE A CA 1
ATOM 4098 C C . ILE A 1 504 ? 18.445 -11.138 6.148 1.00 76.19 504 ILE A C 1
ATOM 4100 O O . ILE A 1 504 ? 18.322 -9.938 6.370 1.00 76.19 504 ILE A O 1
ATOM 4104 N N . PHE A 1 505 ? 19.250 -11.897 6.903 1.00 73.50 505 PHE A N 1
ATOM 4105 C CA . PHE A 1 505 ? 20.095 -11.369 7.986 1.00 73.50 505 PHE A CA 1
ATOM 4106 C C . PHE A 1 505 ? 21.523 -10.998 7.548 1.00 73.50 505 PHE A C 1
ATOM 4108 O O . PHE A 1 505 ? 22.306 -10.508 8.358 1.00 73.50 505 PHE A O 1
ATOM 4115 N N . ALA A 1 506 ? 21.884 -11.226 6.285 1.00 69.31 506 ALA A N 1
ATOM 4116 C CA . ALA A 1 506 ? 23.201 -10.956 5.714 1.00 69.31 506 ALA A CA 1
ATOM 4117 C C . ALA A 1 506 ? 23.318 -9.502 5.221 1.00 69.31 506 ALA A C 1
ATOM 4119 O O . ALA A 1 506 ? 23.626 -9.257 4.056 1.00 69.31 506 ALA A O 1
ATOM 4120 N N . TRP A 1 507 ? 23.059 -8.543 6.111 1.00 72.31 507 TRP A N 1
ATOM 4121 C CA . TRP A 1 507 ? 23.219 -7.106 5.872 1.00 72.31 507 TRP A CA 1
ATOM 4122 C C . TRP A 1 507 ? 24.279 -6.503 6.804 1.00 72.31 507 TRP A C 1
ATOM 4124 O O . TRP A 1 507 ? 24.598 -7.047 7.863 1.00 72.31 507 TRP A O 1
ATOM 4134 N N . THR A 1 508 ? 24.837 -5.360 6.412 1.00 65.12 508 THR A N 1
ATOM 4135 C CA . THR A 1 508 ? 25.892 -4.638 7.132 1.00 65.12 508 THR A CA 1
ATOM 4136 C C . THR A 1 508 ? 25.479 -3.205 7.433 1.00 65.12 508 THR A C 1
ATOM 4138 O O . THR A 1 508 ? 25.027 -2.487 6.549 1.00 65.12 508 THR A O 1
ATOM 4141 N N . ALA A 1 509 ? 25.684 -2.774 8.675 1.00 62.94 509 ALA A N 1
ATOM 4142 C CA . ALA A 1 509 ? 25.523 -1.382 9.075 1.00 62.94 509 ALA A CA 1
ATOM 4143 C C . ALA A 1 509 ? 26.801 -0.580 8.808 1.00 62.94 509 ALA A C 1
ATOM 4145 O O . ALA A 1 509 ? 27.896 -1.066 9.095 1.00 62.94 509 ALA A O 1
ATOM 4146 N N . ASP A 1 510 ? 26.657 0.677 8.385 1.00 60.19 510 ASP A N 1
ATOM 4147 C CA . ASP A 1 510 ? 27.759 1.642 8.403 1.00 60.19 510 ASP A CA 1
ATOM 4148 C C . ASP A 1 510 ? 28.267 1.849 9.852 1.00 60.19 510 ASP A C 1
ATOM 4150 O O . ASP A 1 510 ? 27.486 2.296 10.704 1.00 60.19 510 ASP A O 1
ATOM 4154 N N . PRO A 1 511 ? 29.549 1.551 10.154 1.00 54.19 511 PRO A N 1
ATOM 4155 C CA . PRO A 1 511 ? 30.156 1.780 11.464 1.00 54.19 511 PRO A CA 1
ATOM 4156 C C . PRO A 1 511 ? 30.255 3.260 11.869 1.00 54.19 511 PRO A C 1
ATOM 4158 O O . PRO A 1 511 ? 30.653 3.571 12.982 1.00 54.19 511 PRO A O 1
ATOM 4161 N N . LEU A 1 512 ? 29.949 4.212 11.001 1.00 50.41 512 LEU A N 1
ATOM 4162 C CA . LEU A 1 512 ? 29.924 5.627 11.382 1.00 50.41 512 LEU A CA 1
ATOM 4163 C C . LEU A 1 512 ? 28.528 6.073 11.835 1.00 50.41 512 LEU A C 1
ATOM 4165 O O . LEU A 1 512 ? 28.370 7.147 12.414 1.00 50.41 512 LEU A O 1
ATOM 4169 N N . ASN A 1 513 ? 27.512 5.232 11.631 1.00 56.00 513 ASN A N 1
ATOM 4170 C CA . ASN A 1 513 ? 26.127 5.536 11.947 1.00 56.00 513 ASN A CA 1
ATOM 4171 C C . ASN A 1 513 ? 25.710 4.913 13.295 1.00 56.00 513 ASN A C 1
ATOM 4173 O O . ASN A 1 513 ? 25.423 3.718 13.389 1.00 56.00 513 ASN A O 1
ATOM 4177 N N . ASN A 1 514 ? 25.634 5.755 14.333 1.00 55.12 514 ASN A N 1
ATOM 4178 C CA . ASN A 1 514 ? 25.307 5.384 15.718 1.00 55.12 514 ASN A CA 1
ATOM 4179 C C . ASN A 1 514 ? 23.811 5.118 15.995 1.00 55.12 514 ASN A C 1
ATOM 4181 O O . ASN A 1 514 ? 23.424 4.974 17.157 1.00 55.12 514 ASN A O 1
ATOM 4185 N N . MET A 1 515 ? 22.956 5.048 14.970 1.00 54.88 515 MET A N 1
ATOM 4186 C CA . MET A 1 515 ? 21.527 4.784 15.165 1.00 54.88 515 MET A CA 1
ATOM 4187 C C . MET A 1 515 ? 21.284 3.396 15.794 1.00 54.88 515 MET A C 1
ATOM 4189 O O . MET A 1 515 ? 21.905 2.417 15.371 1.00 54.88 515 MET A O 1
ATOM 4193 N N . PRO A 1 516 ? 20.377 3.264 16.784 1.00 52.09 516 PRO A N 1
ATOM 4194 C CA . PRO A 1 516 ? 19.984 1.968 17.331 1.00 52.09 516 PRO A CA 1
ATOM 4195 C C . PRO A 1 516 ? 19.405 1.068 16.233 1.00 52.09 516 PRO A C 1
ATOM 4197 O O . PRO A 1 516 ? 18.501 1.482 15.509 1.00 52.09 516 PRO A O 1
ATOM 4200 N N . ARG A 1 517 ? 19.903 -0.169 16.116 1.00 61.47 517 ARG A N 1
ATOM 4201 C CA . ARG A 1 517 ? 19.454 -1.129 15.092 1.00 61.47 517 ARG A CA 1
ATOM 4202 C C . ARG A 1 517 ? 18.769 -2.351 15.698 1.00 61.47 517 ARG A C 1
ATOM 4204 O O . ARG A 1 517 ? 19.137 -2.820 16.784 1.00 61.47 517 ARG A O 1
ATOM 4211 N N . GLY A 1 518 ? 17.750 -2.829 14.987 1.00 63.53 518 GLY A N 1
ATOM 4212 C CA . GLY A 1 518 ? 16.991 -4.038 15.299 1.00 63.53 518 GLY A CA 1
ATOM 4213 C C . GLY A 1 518 ? 17.591 -5.292 14.658 1.00 63.53 518 GLY A C 1
ATOM 4214 O O . GLY A 1 518 ? 18.748 -5.305 14.251 1.00 63.53 518 GLY A O 1
ATOM 4215 N N . LEU A 1 519 ? 16.788 -6.357 14.596 1.00 70.94 519 LEU A N 1
ATOM 4216 C CA . LEU A 1 519 ? 17.130 -7.603 13.897 1.00 70.94 519 LEU A CA 1
ATOM 4217 C C . LEU A 1 519 ? 17.191 -7.414 12.370 1.00 70.94 519 LEU A C 1
ATOM 4219 O O . LEU A 1 519 ? 18.021 -8.020 11.697 1.00 70.94 519 LEU A O 1
ATOM 4223 N N . PHE A 1 520 ? 16.295 -6.580 11.849 1.00 82.00 520 PHE A N 1
ATOM 4224 C CA . PHE A 1 520 ? 16.139 -6.299 10.430 1.00 82.00 520 PHE A CA 1
ATOM 4225 C C . PHE A 1 520 ? 16.940 -5.080 9.994 1.00 82.00 520 PHE A C 1
ATOM 4227 O O . PHE A 1 520 ? 17.175 -4.167 10.793 1.00 82.00 520 PHE A O 1
ATOM 4234 N N . ALA A 1 521 ? 17.330 -5.077 8.720 1.00 81.12 521 ALA A N 1
ATOM 4235 C CA . ALA A 1 521 ? 17.954 -3.927 8.085 1.00 81.12 521 ALA A CA 1
ATOM 4236 C C . ALA A 1 521 ? 16.982 -2.745 8.070 1.00 81.12 521 ALA A C 1
ATOM 4238 O O . ALA A 1 521 ? 15.767 -2.934 7.960 1.00 81.12 521 ALA A O 1
ATOM 4239 N N . SER A 1 522 ? 17.513 -1.527 8.146 1.00 80.50 522 SER A N 1
ATOM 4240 C CA . SER A 1 522 ? 16.686 -0.318 8.072 1.00 80.50 522 SER A CA 1
ATOM 4241 C C . SER A 1 522 ? 16.465 0.119 6.626 1.00 80.50 522 SER A C 1
ATOM 4243 O O . SER A 1 522 ? 15.447 0.742 6.335 1.00 80.50 522 SER A O 1
ATOM 4245 N N . PHE A 1 523 ? 17.400 -0.217 5.729 1.00 86.25 523 PHE A N 1
ATOM 4246 C CA . PHE A 1 523 ? 17.355 0.144 4.313 1.00 86.25 523 PHE A CA 1
ATOM 4247 C C . PHE A 1 523 ? 17.992 -0.941 3.427 1.00 86.25 523 PHE A C 1
ATOM 4249 O O . PHE A 1 523 ? 18.899 -1.639 3.886 1.00 86.25 523 PHE A O 1
ATOM 4256 N N . PRO A 1 524 ? 17.635 -1.029 2.130 1.00 90.19 524 PRO A N 1
ATOM 4257 C CA . PRO A 1 524 ? 18.327 -1.901 1.179 1.00 90.19 524 PRO A CA 1
ATOM 4258 C C . PRO A 1 524 ? 19.826 -1.614 1.055 1.00 90.19 524 PRO A C 1
ATOM 4260 O O . PRO A 1 524 ? 20.603 -2.519 0.776 1.00 90.19 524 PRO A O 1
ATOM 4263 N N . ALA A 1 525 ? 20.251 -0.368 1.299 1.00 85.00 525 ALA A N 1
ATOM 4264 C CA . ALA A 1 525 ? 21.661 0.023 1.301 1.00 85.00 525 ALA A CA 1
ATOM 4265 C C . ALA A 1 525 ? 22.511 -0.803 2.284 1.00 85.00 525 ALA A C 1
ATOM 4267 O O . ALA A 1 525 ? 23.696 -1.026 2.033 1.00 85.00 525 ALA A O 1
ATOM 4268 N N . ASP A 1 526 ? 21.903 -1.319 3.358 1.00 80.75 526 ASP A N 1
ATOM 4269 C CA . ASP A 1 526 ? 22.582 -2.205 4.302 1.00 80.75 526 ASP A CA 1
ATOM 4270 C C . ASP A 1 526 ? 22.972 -3.554 3.631 1.00 80.75 526 ASP A C 1
ATOM 4272 O O . ASP A 1 526 ? 23.909 -4.215 4.073 1.00 80.75 526 ASP A O 1
ATOM 4276 N N . PHE A 1 527 ? 22.338 -3.952 2.519 1.00 80.25 527 PHE A N 1
ATOM 4277 C CA . PHE A 1 527 ? 22.662 -5.154 1.726 1.00 80.25 527 PHE A CA 1
ATOM 4278 C C . PHE A 1 527 ? 23.651 -4.897 0.576 1.00 80.25 527 PHE A C 1
ATOM 4280 O O . PHE A 1 527 ? 23.885 -5.781 -0.246 1.00 80.25 527 PHE A O 1
ATOM 4287 N N . LYS A 1 528 ? 24.266 -3.709 0.484 1.00 75.94 528 LYS A N 1
ATOM 4288 C CA . LYS A 1 528 ? 25.154 -3.340 -0.640 1.00 75.94 528 LYS A CA 1
ATOM 4289 C C . LYS A 1 528 ? 26.292 -4.339 -0.895 1.00 75.94 528 LYS A C 1
ATOM 4291 O O . LYS A 1 528 ? 26.728 -4.501 -2.031 1.00 75.94 528 LYS A O 1
ATOM 4296 N N . LEU A 1 529 ? 26.800 -4.990 0.151 1.00 67.31 529 LEU A N 1
ATOM 4297 C CA . LEU A 1 529 ? 27.888 -5.969 0.043 1.00 67.31 529 LEU A CA 1
ATOM 4298 C C . LEU A 1 529 ? 27.407 -7.382 -0.313 1.00 67.31 529 LEU A C 1
ATOM 4300 O O . LEU A 1 529 ? 28.230 -8.235 -0.635 1.00 67.31 529 LEU A O 1
ATOM 4304 N N . SER A 1 530 ? 26.097 -7.615 -0.286 1.00 66.75 530 SER A N 1
ATOM 4305 C CA . SER A 1 530 ? 25.473 -8.925 -0.477 1.00 66.75 530 SER A CA 1
ATOM 4306 C C . SER A 1 530 ? 25.180 -9.247 -1.947 1.00 66.75 530 SER A C 1
ATOM 4308 O O . SER A 1 530 ? 24.790 -10.367 -2.251 1.00 66.75 530 SER A O 1
ATOM 4310 N N . GLY A 1 531 ? 25.382 -8.278 -2.848 1.00 55.66 531 GLY A N 1
ATOM 4311 C CA . GLY A 1 531 ? 25.171 -8.406 -4.297 1.00 55.66 531 GLY A CA 1
ATOM 4312 C C . GLY A 1 531 ? 26.392 -8.794 -5.116 1.00 55.66 531 GLY A C 1
ATOM 4313 O O . GLY A 1 531 ? 26.291 -8.966 -6.324 1.00 55.66 531 GLY A O 1
ATOM 4314 N N . ARG A 1 532 ? 27.571 -8.902 -4.495 1.00 53.62 532 ARG A N 1
ATOM 4315 C CA . ARG A 1 532 ? 28.773 -9.327 -5.215 1.00 53.62 532 ARG A CA 1
ATOM 4316 C C . ARG A 1 532 ? 28.744 -10.844 -5.361 1.00 53.62 532 ARG A C 1
ATOM 4318 O O . ARG A 1 532 ? 28.911 -11.544 -4.365 1.00 53.62 532 ARG A O 1
ATOM 4325 N N . SER A 1 533 ? 28.607 -11.348 -6.587 1.00 41.31 533 SER A N 1
ATOM 4326 C CA . SER A 1 533 ? 29.005 -12.723 -6.897 1.00 41.31 533 SER A CA 1
ATOM 4327 C C . SER A 1 533 ? 30.467 -12.894 -6.474 1.00 41.31 533 SER A C 1
ATOM 4329 O O . SER A 1 533 ? 31.352 -12.171 -6.936 1.00 41.31 533 SER A O 1
ATOM 4331 N N . PHE A 1 534 ? 30.738 -13.801 -5.540 1.00 34.22 534 PHE A N 1
ATOM 4332 C CA . PHE A 1 534 ? 32.110 -14.120 -5.162 1.00 34.22 534 PHE A CA 1
ATOM 4333 C C . PHE A 1 534 ? 32.734 -14.923 -6.308 1.00 34.22 534 PHE A C 1
ATOM 4335 O O . PHE A 1 534 ? 32.349 -16.063 -6.553 1.00 34.22 534 PHE A O 1
ATOM 4342 N N . HIS A 1 535 ? 33.687 -14.339 -7.036 1.00 28.44 535 HIS A N 1
ATOM 4343 C CA . HIS A 1 535 ? 34.493 -15.095 -7.993 1.00 28.44 535 HIS A CA 1
ATOM 4344 C C . HIS A 1 535 ? 35.542 -15.933 -7.246 1.00 28.44 535 HIS A C 1
ATOM 4346 O O . HIS A 1 535 ? 36.338 -15.394 -6.474 1.00 28.44 535 HIS A O 1
ATOM 4352 N N . ALA A 1 536 ? 35.549 -17.246 -7.486 1.00 29.59 536 ALA A N 1
ATOM 4353 C CA . ALA A 1 536 ? 36.590 -18.153 -7.009 1.00 29.59 536 ALA A CA 1
ATOM 4354 C C . ALA A 1 536 ? 37.882 -18.002 -7.847 1.00 29.59 536 ALA A C 1
ATOM 4356 O O . ALA A 1 536 ? 37.784 -17.802 -9.059 1.00 29.59 536 ALA A O 1
ATOM 4357 N N . PRO A 1 537 ? 39.087 -18.140 -7.258 1.00 27.45 537 PRO A N 1
ATOM 4358 C CA . PRO A 1 537 ? 40.331 -18.274 -8.018 1.00 27.45 537 PRO A CA 1
ATOM 4359 C C . PRO A 1 537 ? 40.392 -19.599 -8.795 1.00 27.45 537 PRO A C 1
ATOM 4361 O O . PRO A 1 537 ? 39.862 -20.620 -8.348 1.00 27.45 537 PRO A O 1
ATOM 4364 N N . ASP A 1 538 ? 41.084 -19.582 -9.935 1.00 24.62 538 ASP A N 1
ATOM 4365 C CA . ASP A 1 538 ? 41.220 -20.715 -10.856 1.00 24.62 538 ASP A CA 1
ATOM 4366 C C . ASP A 1 538 ? 41.819 -21.983 -10.212 1.00 24.62 538 ASP A C 1
ATOM 4368 O O . ASP A 1 538 ? 42.798 -21.916 -9.467 1.00 24.62 538 ASP A O 1
ATOM 4372 N N . GLY A 1 539 ? 41.287 -23.161 -10.588 1.00 31.39 539 GLY A N 1
ATOM 4373 C CA . GLY A 1 539 ? 42.069 -24.409 -10.558 1.00 31.39 539 GLY A CA 1
ATOM 4374 C C . GLY A 1 539 ? 41.571 -25.633 -9.773 1.00 31.39 539 GLY A C 1
ATOM 4375 O O . GLY A 1 539 ? 42.419 -26.430 -9.388 1.00 31.39 539 GLY A O 1
ATOM 4376 N N . PHE A 1 540 ? 40.268 -25.879 -9.551 1.00 27.05 540 PHE A N 1
ATOM 4377 C CA . PHE A 1 540 ? 39.836 -27.132 -8.884 1.00 27.05 540 PHE A CA 1
ATOM 4378 C C . PHE A 1 540 ? 38.609 -27.824 -9.507 1.00 27.05 540 PHE A C 1
ATOM 4380 O O . PHE A 1 540 ? 37.596 -27.194 -9.802 1.00 27.05 540 PHE A O 1
ATOM 4387 N N . GLN A 1 541 ? 38.709 -29.151 -9.682 1.00 27.69 541 GLN A N 1
ATOM 4388 C CA . GLN A 1 541 ? 37.666 -30.043 -10.213 1.00 27.69 541 GLN A CA 1
ATOM 4389 C C . GLN A 1 541 ? 36.633 -30.463 -9.147 1.00 27.69 541 GLN A C 1
ATOM 4391 O O . GLN A 1 541 ? 36.977 -30.708 -7.992 1.00 27.69 541 GLN A O 1
ATOM 4396 N N . LYS A 1 542 ? 35.366 -30.607 -9.572 1.00 29.34 542 LYS A N 1
ATOM 4397 C CA . LYS A 1 542 ? 34.226 -31.119 -8.781 1.00 29.34 542 LYS A CA 1
ATOM 4398 C C . LYS A 1 542 ? 34.318 -32.636 -8.526 1.00 29.34 542 LYS A C 1
ATOM 4400 O O . LYS A 1 542 ? 34.682 -33.362 -9.455 1.00 29.34 542 LYS A O 1
ATOM 4405 N N . PRO A 1 543 ? 33.850 -33.157 -7.374 1.00 26.16 543 PRO A N 1
ATOM 4406 C CA . PRO A 1 543 ? 33.464 -34.560 -7.258 1.00 26.16 543 PRO A CA 1
ATOM 4407 C C . PRO A 1 543 ? 32.105 -34.810 -7.936 1.00 26.16 543 PRO A C 1
ATOM 4409 O O . PRO A 1 543 ? 31.229 -33.944 -7.955 1.00 26.16 543 PRO A O 1
ATOM 4412 N N . LYS A 1 544 ? 31.949 -36.008 -8.508 1.00 30.73 544 LYS A N 1
ATOM 4413 C CA . LYS A 1 544 ? 30.746 -36.489 -9.206 1.00 30.73 544 LYS A CA 1
ATOM 4414 C C . LYS A 1 544 ? 29.772 -37.211 -8.253 1.00 30.73 544 LYS A C 1
ATOM 4416 O O . LYS A 1 544 ? 30.224 -37.903 -7.348 1.00 30.73 544 LYS A O 1
ATOM 4421 N N . HIS A 1 545 ? 28.482 -37.149 -8.618 1.00 25.56 545 HIS A N 1
ATOM 4422 C CA . HIS A 1 545 ? 27.290 -37.879 -8.123 1.00 25.56 545 HIS A CA 1
ATOM 4423 C C . HIS A 1 545 ? 26.616 -37.338 -6.841 1.00 25.56 545 HIS A C 1
ATOM 4425 O O . HIS A 1 545 ? 27.294 -37.039 -5.872 1.00 25.56 545 HIS A O 1
ATOM 4431 N N . GLY A 1 546 ? 25.286 -37.195 -6.756 1.00 26.48 546 GLY A N 1
ATOM 4432 C CA . GLY A 1 546 ? 24.205 -37.578 -7.668 1.00 26.48 546 GLY A CA 1
ATOM 4433 C C . GLY A 1 546 ? 22.868 -36.912 -7.298 1.00 26.48 546 GLY A C 1
ATOM 4434 O O . GLY A 1 546 ? 22.696 -36.427 -6.186 1.00 26.48 546 GLY A O 1
ATOM 4435 N N . ASP A 1 547 ? 21.980 -36.912 -8.288 1.00 23.61 547 ASP A N 1
ATOM 4436 C CA . ASP A 1 547 ? 20.566 -36.535 -8.313 1.00 23.61 547 ASP A CA 1
ATOM 4437 C C . ASP A 1 547 ? 20.135 -35.091 -8.021 1.00 23.61 547 ASP A C 1
ATOM 4439 O O . ASP A 1 547 ? 20.220 -34.533 -6.930 1.00 23.61 547 ASP A O 1
ATOM 4443 N N . ALA A 1 548 ? 19.572 -34.520 -9.085 1.00 32.47 548 ALA A N 1
ATOM 4444 C CA . ALA A 1 548 ? 18.706 -33.368 -9.090 1.00 32.47 548 ALA A CA 1
ATOM 4445 C C . ALA A 1 548 ? 17.526 -33.569 -8.127 1.00 32.47 548 ALA A C 1
ATOM 4447 O O . ALA A 1 548 ? 16.807 -34.562 -8.206 1.00 32.47 548 ALA A O 1
ATOM 4448 N N . GLY A 1 549 ? 17.288 -32.576 -7.271 1.00 25.83 549 GLY A N 1
ATOM 4449 C CA . GLY A 1 549 ? 16.074 -32.478 -6.471 1.00 25.83 549 GLY A CA 1
ATOM 4450 C C . GLY A 1 549 ? 16.338 -32.440 -4.972 1.00 25.83 549 GLY A C 1
ATOM 4451 O O . GLY A 1 549 ? 16.551 -33.467 -4.340 1.00 25.83 549 GLY A O 1
ATOM 4452 N N . SER A 1 550 ? 16.133 -31.254 -4.394 1.00 25.77 550 SER A N 1
ATOM 4453 C CA . SER A 1 550 ? 15.821 -31.007 -2.979 1.00 25.77 550 SER A CA 1
ATOM 4454 C C . SER A 1 550 ? 16.926 -31.173 -1.922 1.00 25.77 550 SER A C 1
ATOM 4456 O O . SER A 1 550 ? 17.798 -32.027 -2.021 1.00 25.77 550 SER A O 1
ATOM 4458 N N . ARG A 1 551 ? 16.708 -30.413 -0.831 1.00 27.61 551 ARG A N 1
ATOM 4459 C CA . ARG A 1 551 ? 17.191 -30.558 0.560 1.00 27.61 551 ARG A CA 1
ATOM 4460 C C . ARG A 1 551 ? 18.324 -29.584 0.906 1.00 27.61 551 ARG A C 1
ATOM 4462 O O . ARG A 1 551 ? 19.491 -29.852 0.668 1.00 27.61 551 ARG A O 1
ATOM 4469 N N . TYR A 1 552 ? 18.008 -28.389 1.427 1.00 33.00 552 TYR A N 1
ATOM 4470 C CA . TYR A 1 552 ? 17.643 -28.182 2.845 1.00 33.00 552 TYR A CA 1
ATOM 4471 C C . TYR A 1 552 ? 18.338 -29.217 3.727 1.00 33.00 552 TYR A C 1
ATOM 4473 O O . TYR A 1 552 ? 18.077 -30.410 3.590 1.00 33.00 552 TYR A O 1
ATOM 4481 N N . VAL A 1 553 ? 19.200 -28.801 4.652 1.00 30.02 553 VAL A N 1
ATOM 4482 C CA . VAL A 1 553 ? 19.617 -29.710 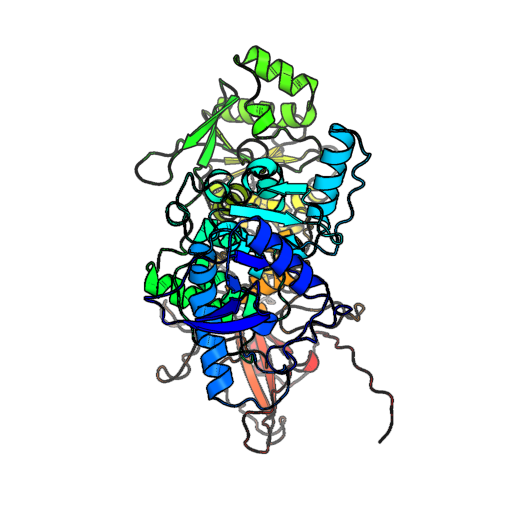5.724 1.00 30.02 553 VAL A CA 1
ATOM 4483 C C . VAL A 1 553 ? 18.337 -30.107 6.464 1.00 30.02 553 VAL A C 1
ATOM 4485 O O . VAL A 1 553 ? 17.819 -29.312 7.238 1.00 30.02 553 VAL A O 1
ATOM 4488 N N . ARG A 1 554 ? 17.785 -31.295 6.176 1.00 27.59 554 ARG A N 1
ATOM 4489 C CA . ARG A 1 554 ? 16.655 -31.861 6.918 1.00 27.59 554 ARG A CA 1
ATOM 4490 C C . ARG A 1 554 ? 17.132 -32.107 8.340 1.00 27.59 554 ARG A C 1
ATOM 4492 O O . ARG A 1 554 ? 17.775 -33.118 8.623 1.00 27.59 554 ARG A O 1
ATOM 4499 N N . VAL A 1 555 ? 16.845 -31.159 9.220 1.00 34.78 555 VAL A N 1
ATOM 4500 C CA . VAL A 1 555 ? 16.822 -31.387 10.657 1.00 34.78 555 VAL A CA 1
ATOM 4501 C C . VAL A 1 555 ? 15.496 -32.098 10.916 1.00 34.78 555 VAL A C 1
ATOM 4503 O O . VAL A 1 555 ? 14.447 -31.533 10.669 1.00 34.78 555 VAL A O 1
ATOM 4506 N N . ASN A 1 556 ? 15.568 -33.386 11.263 1.00 33.31 556 ASN A N 1
ATOM 4507 C CA . ASN A 1 556 ? 14.469 -34.297 11.618 1.00 33.31 556 ASN A CA 1
ATOM 4508 C C . ASN A 1 556 ? 13.023 -33.763 11.476 1.00 33.31 556 ASN A C 1
ATOM 4510 O O . ASN A 1 556 ? 12.549 -33.009 12.322 1.00 33.31 556 ASN A O 1
ATOM 4514 N N . ASP A 1 557 ? 12.305 -34.312 10.487 1.00 35.53 557 ASP A N 1
ATOM 4515 C CA . ASP A 1 557 ? 10.916 -34.045 10.054 1.00 35.53 557 ASP A CA 1
ATOM 4516 C C . ASP A 1 557 ? 9.804 -34.217 11.136 1.00 35.53 557 ASP A C 1
ATOM 4518 O O . ASP A 1 557 ? 8.637 -34.393 10.794 1.00 35.53 557 ASP A O 1
ATOM 4522 N N . GLN A 1 558 ? 10.108 -34.224 12.441 1.00 33.66 558 GLN A N 1
ATOM 4523 C CA . GLN A 1 558 ? 9.124 -34.523 13.496 1.00 33.66 558 GLN A CA 1
ATOM 4524 C C . GLN A 1 558 ? 8.669 -33.314 14.326 1.00 33.66 558 GLN A C 1
ATOM 4526 O O . GLN A 1 558 ? 7.601 -33.394 14.931 1.00 33.66 558 GLN A O 1
ATOM 4531 N N . HIS A 1 559 ? 9.394 -32.188 14.333 1.00 43.25 559 HIS A N 1
ATOM 4532 C CA . HIS A 1 559 ? 9.020 -31.017 15.141 1.00 43.25 559 HIS A CA 1
ATOM 4533 C C . HIS A 1 559 ? 9.584 -29.694 14.596 1.00 43.25 559 HIS A C 1
ATOM 4535 O O . HIS A 1 559 ? 10.545 -29.189 15.167 1.00 43.25 559 HIS A O 1
ATOM 4541 N N . GLU A 1 560 ? 9.002 -29.068 13.567 1.00 51.03 560 GLU A N 1
ATOM 4542 C CA . GLU A 1 560 ? 9.402 -27.691 13.215 1.00 51.03 560 GLU A CA 1
ATOM 4543 C C . GLU A 1 560 ? 8.196 -26.792 12.910 1.00 51.03 560 GLU A C 1
ATOM 4545 O O . GLU A 1 560 ? 7.402 -27.049 12.008 1.00 51.03 560 GLU A O 1
ATOM 4550 N N . GLN A 1 561 ? 8.045 -25.736 13.717 1.00 50.88 561 GLN A N 1
ATOM 4551 C CA . GLN A 1 561 ? 7.236 -24.568 13.372 1.00 50.88 561 GLN A CA 1
ATOM 4552 C C . GLN A 1 561 ? 8.096 -23.608 12.535 1.00 50.88 561 GLN A C 1
ATOM 4554 O O . GLN A 1 561 ? 9.301 -23.516 12.799 1.00 50.88 561 GLN A O 1
ATOM 4559 N N . PRO A 1 562 ? 7.505 -22.876 11.574 1.00 52.22 562 PRO A N 1
ATOM 4560 C CA . PRO A 1 562 ? 8.226 -21.871 10.800 1.00 52.22 562 PRO A CA 1
ATOM 4561 C C . PRO A 1 562 ? 8.809 -20.775 11.712 1.00 52.22 562 PRO A C 1
ATOM 4563 O O . PRO A 1 562 ? 8.303 -20.560 12.824 1.00 52.22 562 PRO A O 1
ATOM 4566 N N . PRO A 1 563 ? 9.845 -20.045 11.256 1.00 60.62 563 PRO A N 1
ATOM 4567 C CA . PRO A 1 563 ? 10.395 -18.914 11.993 1.00 60.62 563 PRO A CA 1
ATOM 4568 C C . PRO A 1 563 ? 9.294 -17.930 12.400 1.00 60.62 563 PRO A C 1
ATOM 4570 O O . PRO A 1 563 ? 8.493 -17.496 11.572 1.00 60.62 563 PRO A O 1
ATOM 4573 N N . SER A 1 564 ? 9.258 -17.549 13.676 1.00 56.06 564 SER A N 1
ATOM 4574 C CA . SER A 1 564 ? 8.261 -16.616 14.205 1.00 56.06 564 SER A CA 1
ATOM 4575 C C . SER A 1 564 ? 8.924 -15.444 14.915 1.00 56.06 564 SER A C 1
ATOM 4577 O O . SER A 1 564 ? 9.834 -15.593 15.732 1.00 56.06 564 SER A O 1
ATOM 4579 N N . LEU A 1 565 ? 8.474 -14.235 14.587 1.00 59.09 565 LEU A N 1
ATOM 4580 C CA . LEU A 1 565 ? 8.903 -13.030 15.279 1.00 59.09 565 LEU A CA 1
ATOM 4581 C C . LEU A 1 565 ? 8.059 -12.861 16.545 1.00 59.09 565 LEU A C 1
ATOM 4583 O O . LEU A 1 565 ? 6.834 -12.840 16.486 1.00 59.09 565 LEU A O 1
ATOM 4587 N N . THR A 1 566 ? 8.711 -12.727 17.694 1.00 55.66 566 THR A N 1
ATOM 4588 C CA . THR A 1 566 ? 8.060 -12.507 18.990 1.00 55.66 566 THR A CA 1
ATOM 4589 C C . THR A 1 566 ? 8.501 -11.172 19.578 1.00 55.66 566 THR A C 1
ATOM 4591 O O . THR A 1 566 ? 9.523 -10.604 19.187 1.00 55.66 566 THR A O 1
ATOM 4594 N N . SER A 1 567 ? 7.799 -10.695 20.607 1.00 47.12 567 SER A N 1
ATOM 4595 C CA . SER A 1 567 ? 8.206 -9.508 21.375 1.00 47.12 567 SER A CA 1
ATOM 4596 C C . SER A 1 567 ? 9.589 -9.631 22.035 1.00 47.12 567 SER A C 1
ATOM 4598 O O . SER A 1 567 ? 10.142 -8.636 22.502 1.00 47.12 567 SER A O 1
ATOM 4600 N N . ARG A 1 568 ? 10.144 -10.847 22.073 1.00 44.75 568 ARG A N 1
ATOM 4601 C CA . ARG A 1 568 ? 11.441 -11.195 22.649 1.00 44.75 568 ARG A CA 1
ATOM 4602 C C . ARG A 1 568 ? 12.535 -11.441 21.591 1.00 44.75 568 ARG A C 1
ATOM 4604 O O . ARG A 1 568 ? 13.701 -11.599 21.949 1.00 44.75 568 ARG A O 1
ATOM 4611 N N . GLY A 1 569 ? 12.189 -11.427 20.301 1.00 54.69 569 GLY A N 1
ATOM 4612 C CA . GLY A 1 569 ? 13.107 -11.656 19.181 1.00 54.69 569 GLY A CA 1
ATOM 4613 C C . GLY A 1 569 ? 12.608 -12.726 18.209 1.00 54.69 569 GLY A C 1
ATOM 4614 O O . GLY A 1 569 ? 11.446 -13.126 18.254 1.00 54.69 569 GLY A O 1
ATOM 4615 N N . LEU A 1 570 ? 13.491 -13.187 17.325 1.00 62.97 570 LEU A N 1
ATOM 4616 C CA . LEU A 1 570 ? 13.199 -14.256 16.371 1.00 62.97 570 LEU A CA 1
ATOM 4617 C C . LEU A 1 570 ? 13.300 -15.625 17.047 1.00 62.97 570 LEU A C 1
ATOM 4619 O O . LEU A 1 570 ? 14.355 -15.979 17.574 1.00 62.97 570 LEU A O 1
ATOM 4623 N N . LEU A 1 571 ? 12.217 -16.391 16.992 1.00 59.91 571 LEU A N 1
ATOM 4624 C CA . LEU A 1 571 ? 12.214 -17.815 17.283 1.00 59.91 571 LEU A CA 1
ATOM 4625 C C . LEU A 1 571 ? 12.418 -18.566 15.967 1.00 59.91 571 LEU A C 1
ATOM 4627 O O . LEU A 1 571 ? 11.610 -18.458 15.050 1.00 59.91 571 LEU A O 1
ATOM 4631 N N . ILE A 1 572 ? 13.521 -19.298 15.873 1.00 63.22 572 ILE A N 1
ATOM 4632 C CA . ILE A 1 572 ? 13.938 -20.030 14.678 1.00 63.22 572 ILE A CA 1
ATOM 4633 C C . ILE A 1 572 ? 14.642 -21.313 15.114 1.00 63.22 572 ILE A C 1
ATOM 4635 O O . ILE A 1 572 ? 15.444 -21.297 16.052 1.00 63.22 572 ILE A O 1
ATOM 4639 N N . ASN A 1 573 ? 14.354 -22.413 14.424 1.00 56.00 573 ASN A N 1
ATOM 4640 C CA . ASN A 1 573 ? 15.092 -23.657 14.585 1.00 56.00 573 ASN A CA 1
ATOM 4641 C C . ASN A 1 573 ? 16.321 -23.617 13.679 1.00 56.00 573 ASN A C 1
ATOM 4643 O O . ASN A 1 573 ? 16.215 -23.360 12.483 1.00 56.00 573 ASN A O 1
ATOM 4647 N N . LEU A 1 574 ? 17.501 -23.825 14.262 1.00 52.56 574 LEU A N 1
ATOM 4648 C CA . LEU A 1 574 ? 18.756 -23.855 13.516 1.00 52.56 574 LEU A CA 1
ATOM 4649 C C . LEU A 1 574 ? 19.422 -25.226 13.668 1.00 52.56 574 LEU A C 1
ATOM 4651 O O . LEU A 1 574 ? 19.500 -25.739 14.791 1.00 52.56 574 LEU A O 1
ATOM 4655 N N . PRO A 1 575 ? 19.970 -25.803 12.582 1.00 47.97 575 PRO A N 1
ATOM 4656 C CA . PRO A 1 575 ? 20.725 -27.043 12.657 1.00 47.97 575 PRO A CA 1
ATOM 4657 C C . PRO A 1 575 ? 21.932 -26.880 13.583 1.00 47.97 575 PRO A C 1
ATOM 4659 O O . PRO A 1 575 ? 22.798 -26.019 13.390 1.00 47.97 575 PRO A O 1
ATOM 4662 N N . ARG A 1 576 ? 22.029 -27.760 14.582 1.00 43.16 576 ARG A N 1
ATOM 4663 C CA . ARG A 1 576 ? 23.226 -27.895 15.415 1.00 43.16 576 ARG A CA 1
ATOM 4664 C C . ARG A 1 576 ? 24.211 -28.831 14.718 1.00 43.16 576 ARG A C 1
ATOM 4666 O O . ARG A 1 576 ? 24.032 -30.044 14.745 1.00 43.16 576 ARG A O 1
ATOM 4673 N N . MET A 1 577 ? 25.283 -28.289 14.145 1.00 42.66 577 MET A N 1
ATOM 4674 C CA . MET A 1 577 ? 26.401 -29.104 13.654 1.00 42.66 577 MET A CA 1
ATOM 4675 C C . MET A 1 577 ? 27.472 -29.262 14.738 1.00 42.66 577 MET A C 1
ATOM 4677 O O . MET A 1 577 ? 27.875 -28.290 15.380 1.00 42.66 577 MET A O 1
ATOM 4681 N N . SER A 1 578 ? 27.944 -30.492 14.953 1.00 39.34 578 SER A N 1
ATOM 4682 C CA . SER A 1 578 ? 29.044 -30.769 15.882 1.00 39.34 578 SER A CA 1
ATOM 4683 C C . SER A 1 578 ? 30.384 -30.424 15.232 1.00 39.34 578 SER A C 1
ATOM 4685 O O . SER A 1 578 ? 30.743 -30.998 14.208 1.00 39.34 578 SER A O 1
ATOM 4687 N N . MET A 1 579 ? 31.151 -29.521 15.847 1.00 38.94 579 MET A N 1
ATOM 4688 C CA . MET A 1 579 ? 32.538 -29.255 15.452 1.00 38.94 579 MET A CA 1
ATOM 4689 C C . MET A 1 579 ? 33.420 -30.480 15.738 1.00 38.94 579 MET A C 1
ATOM 4691 O O . MET A 1 579 ? 33.294 -31.110 16.789 1.00 38.94 579 MET A O 1
ATOM 4695 N N . VAL A 1 580 ? 34.359 -30.782 14.836 1.00 40.62 580 VAL A N 1
ATOM 4696 C CA . VAL A 1 580 ? 35.288 -31.927 14.944 1.00 40.62 580 VAL A CA 1
ATOM 4697 C C . VAL A 1 580 ? 36.331 -31.739 16.065 1.00 40.62 580 VAL A C 1
ATOM 4699 O O . VAL A 1 580 ? 36.903 -32.714 16.545 1.00 40.62 580 VAL A O 1
ATOM 4702 N N . LYS A 1 581 ? 36.562 -30.509 16.556 1.00 42.34 581 LYS A N 1
ATOM 4703 C CA . LYS A 1 581 ? 37.484 -30.236 17.677 1.00 42.34 581 LYS A CA 1
ATOM 4704 C C . LYS A 1 581 ? 36.832 -29.357 18.750 1.00 42.34 581 LYS A C 1
ATOM 4706 O O . LYS A 1 581 ? 36.583 -28.176 18.537 1.00 42.34 581 LYS A O 1
ATOM 4711 N N . LYS A 1 582 ? 36.601 -29.946 19.932 1.00 39.56 582 LYS A N 1
ATOM 4712 C CA . LYS A 1 582 ? 36.045 -29.321 21.156 1.00 39.56 582 LYS A CA 1
ATOM 4713 C C . LYS A 1 582 ? 36.899 -28.187 21.756 1.00 39.56 582 LYS A C 1
ATOM 4715 O O . LYS A 1 582 ? 36.481 -27.577 22.729 1.00 39.56 582 LYS A O 1
ATOM 4720 N N . THR A 1 583 ? 38.100 -27.932 21.243 1.00 44.38 583 THR A N 1
ATOM 4721 C CA . THR A 1 583 ? 39.142 -27.187 21.969 1.00 44.38 583 THR A CA 1
ATOM 4722 C C . THR A 1 583 ? 39.076 -25.660 21.856 1.00 44.38 583 THR A C 1
ATOM 4724 O O . THR A 1 583 ? 39.791 -24.994 22.593 1.00 44.38 583 THR A O 1
ATOM 4727 N N . GLU A 1 584 ? 38.245 -25.081 20.980 1.00 44.97 584 GLU A N 1
ATOM 4728 C CA . GLU A 1 584 ? 38.246 -23.619 20.731 1.00 44.97 584 GLU A CA 1
ATOM 4729 C C . GLU A 1 584 ? 36.973 -22.883 21.188 1.00 44.97 584 GLU A C 1
ATOM 4731 O O . GLU A 1 584 ? 36.963 -21.658 21.328 1.00 44.97 584 GLU A O 1
ATOM 4736 N N . LEU A 1 585 ? 35.898 -23.611 21.483 1.00 47.72 585 LEU A N 1
ATOM 4737 C CA . LEU A 1 585 ? 34.682 -23.064 22.078 1.00 47.72 585 LEU A CA 1
ATOM 4738 C C . LEU A 1 585 ? 34.591 -23.622 23.497 1.00 47.72 585 LEU A C 1
ATOM 4740 O O . LEU A 1 585 ? 34.579 -24.834 23.681 1.00 47.72 585 LEU A O 1
ATOM 4744 N N . GLY A 1 586 ? 34.572 -22.741 24.505 1.00 48.66 586 GLY A N 1
ATOM 4745 C CA . GLY A 1 586 ? 34.332 -23.154 25.893 1.00 48.66 586 GLY A CA 1
ATOM 4746 C C . GLY A 1 586 ? 33.056 -24.007 26.017 1.00 48.66 586 GLY A C 1
ATOM 4747 O O . GLY A 1 586 ? 32.200 -23.928 25.133 1.00 48.66 586 GLY A O 1
ATOM 4748 N N . PRO A 1 587 ? 32.906 -24.794 27.098 1.00 47.25 587 PRO A N 1
ATOM 4749 C CA . PRO A 1 587 ? 31.889 -25.849 27.225 1.00 47.25 587 PRO A CA 1
ATOM 4750 C C . PRO A 1 587 ? 30.438 -25.384 26.997 1.00 47.25 587 PRO A C 1
ATOM 4752 O O . PRO A 1 587 ? 29.604 -26.191 26.599 1.00 47.25 587 PRO A O 1
ATOM 4755 N N . ASP A 1 588 ? 30.167 -24.085 27.151 1.00 50.75 588 ASP A N 1
ATOM 4756 C CA . ASP A 1 588 ? 28.837 -23.470 27.055 1.00 50.75 588 ASP A CA 1
ATOM 4757 C C . ASP A 1 588 ? 28.627 -22.624 25.784 1.00 50.75 588 ASP A C 1
ATOM 4759 O O . ASP A 1 588 ? 27.809 -21.703 25.765 1.00 50.75 588 ASP A O 1
ATOM 4763 N N . LYS A 1 589 ? 29.406 -22.835 24.716 1.00 47.00 589 LYS A N 1
ATOM 4764 C CA . LYS A 1 589 ? 29.299 -22.051 23.470 1.00 47.00 589 LYS A CA 1
ATOM 4765 C C . LYS A 1 589 ? 29.056 -22.962 22.270 1.00 47.00 589 LYS A C 1
ATOM 4767 O O . LYS A 1 589 ? 29.825 -23.881 22.011 1.00 47.00 589 LYS A O 1
ATOM 4772 N N . TYR A 1 590 ? 28.020 -22.649 21.499 1.00 48.28 590 TYR A N 1
ATOM 4773 C CA . TYR A 1 590 ? 27.630 -23.338 20.273 1.00 48.28 590 TYR A CA 1
ATOM 4774 C C . TYR A 1 590 ? 27.747 -22.414 19.054 1.00 48.28 590 TYR A C 1
ATOM 4776 O O . TYR A 1 590 ? 27.702 -21.189 19.157 1.00 48.28 590 TYR A O 1
ATOM 4784 N N . LEU A 1 591 ? 27.896 -23.005 17.874 1.00 45.53 591 LEU A N 1
ATOM 4785 C CA . LEU A 1 591 ? 27.731 -22.309 16.602 1.00 45.53 591 LEU A CA 1
ATOM 4786 C C . LEU A 1 591 ? 26.476 -22.876 15.940 1.00 45.53 591 LEU A C 1
ATOM 4788 O O . LEU A 1 591 ? 26.347 -24.093 15.809 1.00 45.53 591 LEU A O 1
ATOM 4792 N N . ALA A 1 592 ? 25.552 -21.994 15.582 1.00 44.81 592 ALA A N 1
ATOM 4793 C CA . ALA A 1 592 ? 24.385 -22.299 14.774 1.00 44.81 592 ALA A CA 1
ATOM 4794 C C . ALA A 1 592 ? 24.604 -21.741 13.366 1.00 44.81 592 ALA A C 1
ATOM 4796 O O . ALA A 1 592 ? 25.278 -20.725 13.188 1.00 44.81 592 ALA A O 1
ATOM 4797 N N . TRP A 1 593 ? 24.073 -22.423 12.361 1.00 49.62 593 TRP A N 1
ATOM 4798 C CA . TRP A 1 593 ? 24.417 -22.171 10.966 1.00 49.62 593 TRP A CA 1
ATOM 4799 C C . TRP A 1 593 ? 23.185 -21.755 10.183 1.00 49.62 593 TRP A C 1
ATOM 4801 O O . TRP A 1 593 ? 22.139 -22.389 10.281 1.00 49.62 593 TRP A O 1
ATOM 4811 N N . ILE A 1 594 ? 23.345 -20.705 9.391 1.00 50.34 594 ILE A N 1
ATOM 4812 C CA . ILE A 1 594 ? 22.450 -20.309 8.319 1.00 50.34 594 ILE A CA 1
ATOM 4813 C C . ILE A 1 594 ? 23.236 -20.514 7.022 1.00 50.34 594 ILE A C 1
ATOM 4815 O O . ILE A 1 594 ? 24.165 -19.771 6.707 1.00 50.34 594 ILE A O 1
ATOM 4819 N N . CYS A 1 595 ? 22.910 -21.564 6.282 1.00 44.94 595 CYS A N 1
ATOM 4820 C CA . CYS A 1 595 ? 23.561 -21.841 5.006 1.00 44.94 595 CYS A CA 1
ATOM 4821 C C . CYS A 1 595 ? 22.775 -21.170 3.879 1.00 44.94 595 CYS A C 1
ATOM 4823 O O . CYS A 1 595 ? 21.560 -21.343 3.807 1.00 44.94 595 CYS A O 1
ATOM 4825 N N . SER A 1 596 ? 23.464 -20.449 2.993 1.00 39.72 596 SER A N 1
ATOM 4826 C CA . SER A 1 596 ? 22.917 -20.087 1.687 1.00 39.72 596 SER A CA 1
ATOM 4827 C C . SER A 1 596 ? 23.510 -21.014 0.636 1.00 39.72 596 SER A C 1
ATOM 4829 O O . SER A 1 596 ? 24.731 -21.159 0.552 1.00 39.72 596 SER A O 1
ATOM 4831 N N . ILE A 1 597 ? 22.650 -21.655 -0.148 1.00 39.78 597 ILE A N 1
ATOM 4832 C CA . ILE A 1 597 ? 23.051 -22.433 -1.319 1.00 39.78 597 ILE A CA 1
ATOM 4833 C C . ILE A 1 597 ? 22.656 -21.590 -2.529 1.00 39.78 597 ILE A C 1
ATOM 4835 O O . ILE A 1 597 ? 21.469 -21.361 -2.747 1.00 39.78 597 ILE A O 1
ATOM 4839 N N . GLU A 1 598 ? 23.624 -21.128 -3.319 1.00 36.19 598 GLU A N 1
ATOM 4840 C CA . GLU A 1 598 ? 23.305 -20.653 -4.666 1.00 36.19 598 GLU A CA 1
ATOM 4841 C C . GLU A 1 598 ? 22.968 -21.849 -5.557 1.00 36.19 598 GLU A C 1
ATOM 4843 O O . GLU A 1 598 ? 23.728 -22.817 -5.652 1.00 36.19 598 GLU A O 1
ATOM 4848 N N . SER A 1 599 ? 21.824 -21.769 -6.231 1.00 34.91 599 SER A N 1
ATOM 4849 C CA . SER A 1 599 ? 21.391 -22.753 -7.215 1.00 34.91 599 SER A CA 1
ATOM 4850 C C . SER A 1 599 ? 21.511 -22.211 -8.642 1.00 34.91 599 SER A C 1
ATOM 4852 O O . SER A 1 599 ? 20.554 -21.628 -9.141 1.00 34.91 599 SER A O 1
ATOM 4854 N N . ASP A 1 600 ? 22.635 -22.456 -9.326 1.00 36.97 600 ASP A N 1
ATOM 4855 C CA . ASP A 1 600 ? 22.607 -22.843 -10.751 1.00 36.97 600 ASP A CA 1
ATOM 4856 C C . ASP A 1 600 ? 23.929 -23.522 -11.198 1.00 36.97 600 ASP A C 1
ATOM 4858 O O . ASP A 1 600 ? 25.011 -23.005 -10.910 1.00 36.97 600 ASP A O 1
ATOM 4862 N N . PRO A 1 601 ? 23.901 -24.692 -11.877 1.00 44.44 601 PRO A N 1
ATOM 4863 C CA . PRO A 1 601 ? 25.086 -25.466 -12.231 1.00 44.44 601 PRO A CA 1
ATOM 4864 C C . PRO A 1 601 ? 25.455 -25.366 -13.721 1.00 44.44 601 PRO A C 1
ATOM 4866 O O . PRO A 1 601 ? 25.729 -26.392 -14.348 1.00 44.44 601 PRO A O 1
ATOM 4869 N N . THR A 1 602 ? 25.518 -24.172 -14.310 1.00 43.38 602 THR A N 1
ATOM 4870 C CA . THR A 1 602 ? 25.942 -24.033 -15.715 1.00 43.38 602 THR A CA 1
ATOM 4871 C C . THR A 1 602 ? 27.108 -23.065 -15.873 1.00 43.38 602 THR A C 1
ATOM 4873 O O . THR A 1 602 ? 26.940 -21.861 -15.746 1.00 43.38 602 THR A O 1
ATOM 4876 N N . LEU A 1 603 ? 28.258 -23.649 -16.237 1.00 40.31 603 LEU A N 1
ATOM 4877 C CA . LEU A 1 603 ? 29.562 -23.056 -16.572 1.00 40.31 603 LEU A CA 1
ATOM 4878 C C . LEU A 1 603 ? 30.496 -22.811 -15.367 1.00 40.31 603 LEU A C 1
ATOM 4880 O O . LEU A 1 603 ? 30.180 -22.136 -14.401 1.00 40.31 603 LEU A O 1
ATOM 4884 N N . SER A 1 604 ? 31.659 -23.469 -15.433 1.00 38.22 604 SER A N 1
ATOM 4885 C CA . SER A 1 604 ? 32.782 -23.465 -14.478 1.00 38.22 604 SER A CA 1
ATOM 4886 C C . SER A 1 604 ? 32.486 -23.859 -13.022 1.00 38.22 604 SER A C 1
ATOM 4888 O O . SER A 1 604 ? 32.504 -23.043 -12.116 1.00 38.22 604 SER A O 1
ATOM 4890 N N . GLY A 1 605 ? 32.341 -25.165 -12.777 1.00 40.72 605 GLY A N 1
ATOM 4891 C CA . GLY A 1 605 ? 33.247 -25.893 -11.868 1.00 40.72 605 GLY A CA 1
ATOM 4892 C C . GLY A 1 605 ? 33.324 -25.601 -10.357 1.00 40.72 605 GLY A C 1
ATOM 4893 O O . GLY A 1 605 ? 33.635 -26.539 -9.632 1.00 40.72 605 GLY A O 1
ATOM 4894 N N . VAL A 1 606 ? 33.024 -24.416 -9.831 1.00 38.97 606 VAL A N 1
ATOM 4895 C CA . VAL A 1 606 ? 33.202 -24.102 -8.405 1.00 38.97 606 VAL A CA 1
ATOM 4896 C C . VAL A 1 606 ? 32.122 -23.127 -7.939 1.00 38.97 606 VAL A C 1
ATOM 4898 O O . VAL A 1 606 ? 32.212 -21.936 -8.200 1.00 38.97 606 VAL A O 1
ATOM 4901 N N . THR A 1 607 ? 31.123 -23.621 -7.208 1.00 39.47 607 THR A N 1
ATOM 4902 C CA . THR A 1 607 ? 30.265 -22.785 -6.359 1.00 39.47 607 THR A CA 1
ATOM 4903 C C . THR A 1 607 ? 30.866 -22.768 -4.956 1.00 39.47 607 THR A C 1
ATOM 4905 O O . THR A 1 607 ? 30.989 -23.810 -4.307 1.00 39.47 607 THR A O 1
ATOM 4908 N N . GLU A 1 608 ? 31.307 -21.601 -4.488 1.00 40.69 608 GLU A N 1
ATOM 4909 C CA . GLU A 1 608 ? 31.590 -21.408 -3.067 1.00 40.69 608 GLU A CA 1
ATOM 4910 C C . GLU A 1 608 ? 30.269 -21.143 -2.346 1.00 40.69 608 GLU A C 1
ATOM 4912 O O . GLU A 1 608 ? 29.668 -20.086 -2.493 1.00 40.69 608 GLU A O 1
ATOM 4917 N N . GLU A 1 609 ? 29.800 -22.110 -1.558 1.00 42.69 609 GLU A N 1
ATOM 4918 C CA . GLU A 1 609 ? 28.671 -21.876 -0.657 1.00 42.69 609 GLU A CA 1
ATOM 4919 C C . GLU A 1 609 ? 29.085 -20.872 0.428 1.00 42.69 609 GLU A C 1
ATOM 4921 O O . GLU A 1 609 ? 30.061 -21.090 1.158 1.00 42.69 609 GLU A O 1
ATOM 4926 N N . LEU A 1 610 ? 28.341 -19.772 0.545 1.00 39.94 610 LEU A N 1
ATOM 4927 C CA . LEU A 1 610 ? 28.501 -18.812 1.631 1.00 39.94 610 LEU A CA 1
ATOM 4928 C C . LEU A 1 610 ? 27.688 -19.283 2.835 1.00 39.94 610 LEU A C 1
ATOM 4930 O O . LEU A 1 610 ? 26.461 -19.389 2.790 1.00 39.94 610 LEU A O 1
ATOM 4934 N N . MET A 1 611 ? 28.377 -19.533 3.944 1.00 43.84 611 MET A N 1
ATOM 4935 C CA . MET A 1 611 ? 27.740 -19.844 5.217 1.00 43.84 611 MET A CA 1
ATOM 4936 C C . MET A 1 611 ? 27.710 -18.606 6.106 1.00 43.84 611 MET A C 1
ATOM 4938 O O . MET A 1 611 ? 28.752 -18.033 6.434 1.00 43.84 611 MET A O 1
ATOM 4942 N N . VAL A 1 612 ? 26.509 -18.229 6.536 1.00 47.81 612 VAL A N 1
ATOM 4943 C CA . VAL A 1 612 ? 26.284 -17.287 7.628 1.00 47.81 612 VAL A CA 1
ATOM 4944 C C . VAL A 1 612 ? 26.336 -18.092 8.933 1.00 47.81 612 VAL A C 1
ATOM 4946 O O . VAL A 1 612 ? 25.486 -18.927 9.223 1.00 47.81 612 VAL A O 1
ATOM 4949 N N . CYS A 1 613 ? 27.362 -17.880 9.744 1.00 47.28 613 CYS A N 1
ATOM 4950 C CA . CYS A 1 613 ? 27.502 -18.497 11.056 1.00 47.28 613 CYS A CA 1
ATOM 4951 C C . CYS A 1 613 ? 26.961 -17.558 12.136 1.00 47.28 613 CYS A C 1
ATOM 4953 O O . CYS A 1 613 ? 27.370 -16.398 12.217 1.00 47.28 613 CYS A O 1
ATOM 4955 N N . ILE A 1 614 ? 26.100 -18.084 13.002 1.00 51.12 614 ILE A N 1
ATOM 4956 C CA . ILE A 1 614 ? 25.619 -17.427 14.212 1.00 51.12 614 ILE A CA 1
ATOM 4957 C C . ILE A 1 614 ? 26.294 -18.075 15.420 1.00 51.12 614 ILE A C 1
ATOM 4959 O O . ILE A 1 614 ? 26.126 -19.258 15.707 1.00 51.12 614 ILE A O 1
ATOM 4963 N N . LYS A 1 615 ? 27.023 -17.287 16.204 1.00 45.44 615 LYS A N 1
ATOM 4964 C CA . LYS A 1 615 ? 27.546 -17.726 17.497 1.00 45.44 615 LYS A CA 1
ATOM 4965 C C . LYS A 1 615 ? 26.445 -17.682 18.553 1.00 45.44 615 LYS A C 1
ATOM 4967 O O . LYS A 1 615 ? 25.935 -16.611 18.875 1.00 45.44 615 LYS A O 1
ATOM 4972 N N . VAL A 1 616 ? 26.134 -18.837 19.134 1.00 47.66 616 VAL A N 1
ATOM 4973 C CA . VAL A 1 616 ? 25.098 -19.014 20.157 1.00 47.66 616 VAL A CA 1
ATOM 4974 C C . VAL A 1 616 ? 25.759 -19.384 21.484 1.00 47.66 616 VAL A C 1
ATOM 4976 O O . VAL A 1 616 ? 26.638 -20.237 21.545 1.00 47.66 616 VAL A O 1
ATOM 4979 N N . GLN A 1 617 ? 25.370 -18.737 22.577 1.00 44.69 617 GLN A N 1
ATOM 4980 C CA . GLN A 1 617 ? 25.839 -19.113 23.911 1.00 44.69 617 GLN A CA 1
ATOM 4981 C C . GLN A 1 617 ? 24.772 -19.968 24.594 1.00 44.69 617 GLN A C 1
ATOM 4983 O O . GLN A 1 617 ? 23.606 -19.577 24.624 1.00 44.69 617 GLN A O 1
ATOM 4988 N N . GLN A 1 618 ? 25.166 -21.119 25.142 1.00 44.19 618 GLN A N 1
ATOM 4989 C CA . GLN A 1 618 ? 24.314 -21.885 26.039 1.00 44.19 618 GLN A CA 1
ATOM 4990 C C . GLN A 1 618 ? 24.094 -21.054 27.297 1.00 44.19 618 GLN A C 1
ATOM 4992 O O . GLN A 1 618 ? 25.041 -20.652 27.973 1.00 44.19 618 GLN A O 1
ATOM 4997 N N . LEU A 1 619 ? 22.834 -20.776 27.600 1.00 43.44 619 LEU A N 1
ATOM 4998 C CA . LEU A 1 619 ? 22.466 -20.208 28.883 1.00 43.44 619 LEU A CA 1
ATOM 4999 C C . LEU A 1 619 ? 22.552 -21.345 29.901 1.00 43.44 619 LEU A C 1
ATOM 5001 O O . LEU A 1 619 ? 21.744 -22.271 29.864 1.00 43.44 619 LEU A O 1
ATOM 5005 N N . GLN A 1 620 ? 23.578 -21.313 30.751 1.00 41.62 620 GLN A N 1
ATOM 50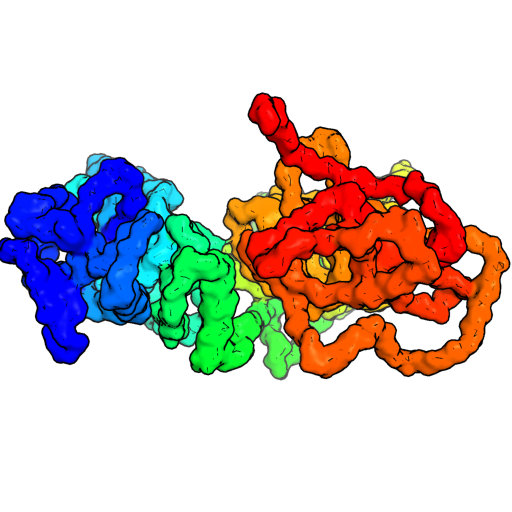06 C CA . GLN A 1 620 ? 23.555 -22.088 31.986 1.00 41.62 620 GLN A CA 1
ATOM 5007 C C . GLN A 1 620 ? 22.399 -21.533 32.831 1.00 41.62 620 GLN A C 1
ATOM 5009 O O . GLN A 1 620 ? 22.252 -20.317 32.953 1.00 41.62 620 GLN A O 1
ATOM 5014 N N . ASP A 1 621 ? 21.568 -22.438 33.337 1.00 39.88 621 ASP A N 1
ATOM 5015 C CA . ASP A 1 621 ? 20.301 -22.229 34.047 1.00 39.88 621 ASP A CA 1
ATOM 5016 C C . ASP A 1 621 ? 19.045 -22.128 33.169 1.00 39.88 621 ASP A C 1
ATOM 5018 O O . ASP A 1 621 ? 18.654 -21.105 32.605 1.00 39.88 621 ASP A O 1
ATOM 5022 N N . SER A 1 622 ? 18.380 -23.277 33.123 1.00 42.34 622 SER A N 1
ATOM 5023 C CA . SER A 1 622 ? 17.081 -23.590 32.550 1.00 42.34 622 SER A CA 1
ATOM 5024 C C . SER A 1 622 ? 15.940 -22.743 33.124 1.00 42.34 622 SER A C 1
ATOM 5026 O O . SER A 1 622 ? 15.166 -23.199 33.964 1.00 42.34 622 SER A O 1
ATOM 5028 N N . LYS A 1 623 ? 15.773 -21.536 32.579 1.00 34.94 623 LYS A N 1
ATOM 5029 C CA . LYS A 1 623 ? 14.452 -20.957 32.301 1.00 34.94 623 LYS A CA 1
ATOM 5030 C C . LYS A 1 623 ? 14.462 -20.332 30.898 1.00 34.94 623 LYS A C 1
ATOM 5032 O O . LYS A 1 623 ? 15.379 -19.569 30.598 1.00 34.94 623 LYS A O 1
ATOM 5037 N N . PRO A 1 624 ? 13.448 -20.585 30.048 1.00 36.78 624 PRO A N 1
ATOM 5038 C CA . PRO A 1 624 ? 13.338 -20.055 28.677 1.00 36.78 624 PRO A CA 1
ATOM 5039 C C . PRO A 1 624 ? 13.136 -18.521 28.600 1.00 36.78 624 PRO A C 1
ATOM 5041 O O . PRO A 1 624 ? 12.683 -17.987 27.592 1.00 36.78 624 PRO A O 1
ATOM 5044 N N . GLU A 1 625 ? 13.445 -17.787 29.670 1.00 36.06 625 GLU A N 1
ATOM 5045 C CA . GLU A 1 625 ? 13.220 -16.345 29.812 1.00 36.06 625 GLU A CA 1
ATOM 5046 C C . GLU A 1 625 ? 14.419 -15.487 29.392 1.00 36.06 625 GLU A C 1
ATOM 5048 O O . GLU A 1 625 ? 14.272 -14.279 29.213 1.00 36.06 625 GLU A O 1
ATOM 5053 N N . LYS A 1 626 ? 15.605 -16.077 29.198 1.00 35.56 626 LYS A N 1
ATOM 5054 C CA . LYS A 1 626 ? 16.785 -15.335 28.742 1.00 35.56 626 LYS A CA 1
ATOM 5055 C C . LYS A 1 626 ? 16.931 -15.470 27.228 1.00 35.56 626 LYS A C 1
ATOM 5057 O O . LYS A 1 626 ? 17.302 -16.513 26.709 1.00 35.56 626 LYS A O 1
ATOM 5062 N N . PHE A 1 627 ? 16.654 -14.388 26.511 1.00 38.94 627 PHE A N 1
ATOM 5063 C CA . PHE A 1 627 ? 16.931 -14.284 25.079 1.00 38.94 627 PHE A CA 1
ATOM 5064 C C . PHE A 1 627 ? 18.396 -13.902 24.883 1.00 38.94 627 PHE A C 1
ATOM 5066 O O . PHE A 1 627 ? 18.865 -12.905 25.437 1.00 38.94 627 PHE A O 1
ATOM 5073 N N . VAL A 1 628 ? 19.137 -14.671 24.082 1.00 40.25 628 VAL A N 1
ATOM 5074 C CA . VAL A 1 628 ? 20.478 -14.260 23.654 1.00 40.25 628 VAL A CA 1
ATOM 5075 C C . VAL A 1 628 ? 20.308 -13.262 22.517 1.00 40.25 628 VAL A C 1
ATOM 5077 O O . VAL A 1 628 ? 20.046 -13.637 21.377 1.00 40.25 628 VAL A O 1
ATOM 5080 N N . ARG A 1 629 ? 20.460 -11.969 22.815 1.00 39.78 629 ARG A N 1
ATOM 5081 C CA . ARG A 1 629 ? 20.499 -10.939 21.771 1.00 39.78 629 ARG A CA 1
ATOM 5082 C C . ARG A 1 629 ? 21.722 -11.186 20.884 1.00 39.78 629 ARG A C 1
ATOM 5084 O O . ARG A 1 629 ? 22.860 -11.016 21.333 1.00 39.78 629 ARG A O 1
ATOM 5091 N N . LEU A 1 630 ? 21.492 -11.569 19.628 1.00 42.06 630 LEU A N 1
ATOM 5092 C CA . LEU A 1 630 ? 22.547 -11.654 18.622 1.00 42.06 630 LEU A CA 1
ATOM 5093 C C . LEU A 1 630 ? 23.127 -10.253 18.431 1.00 42.06 630 LEU A C 1
ATOM 5095 O O . LEU A 1 630 ? 22.414 -9.303 18.118 1.00 42.06 630 LEU A O 1
ATOM 5099 N N . ARG A 1 631 ? 24.421 -10.107 18.723 1.00 38.72 631 ARG A N 1
ATOM 5100 C CA . ARG A 1 631 ? 25.151 -8.859 18.511 1.00 38.72 631 ARG A CA 1
ATOM 5101 C C . ARG A 1 631 ? 25.932 -8.995 17.203 1.00 38.72 631 ARG A C 1
ATOM 5103 O O . ARG A 1 631 ? 26.392 -10.101 16.940 1.00 38.72 631 ARG A O 1
ATOM 5110 N N . PRO A 1 632 ? 26.192 -7.902 16.470 1.00 37.06 632 PRO A N 1
ATOM 5111 C CA . PRO A 1 632 ? 27.252 -7.780 15.467 1.00 37.06 632 PRO A CA 1
ATOM 5112 C C . PRO A 1 632 ? 28.369 -8.843 15.440 1.00 37.06 632 PRO A C 1
ATOM 5114 O O . PRO A 1 632 ? 28.538 -9.592 14.490 1.00 37.06 632 PRO A O 1
ATOM 5117 N N . ARG A 1 633 ? 29.104 -8.938 16.553 1.00 36.00 633 ARG A N 1
ATOM 5118 C CA . ARG A 1 633 ? 30.257 -9.814 16.809 1.00 36.00 633 ARG A CA 1
ATOM 5119 C C . ARG A 1 633 ? 29.940 -11.314 16.829 1.00 36.00 633 ARG A C 1
ATOM 5121 O O . ARG A 1 633 ? 30.822 -12.115 17.127 1.00 36.00 633 ARG A O 1
ATOM 5128 N N . HIS A 1 634 ? 28.677 -11.681 16.653 1.00 40.00 634 HIS A N 1
ATOM 5129 C CA . HIS A 1 634 ? 28.181 -13.051 16.680 1.00 40.00 634 HIS A CA 1
ATOM 5130 C C . HIS A 1 634 ? 27.721 -13.529 15.298 1.00 40.00 634 HIS A C 1
ATOM 5132 O O . HIS A 1 634 ? 27.373 -14.699 15.197 1.00 40.00 634 HIS A O 1
ATOM 5138 N N . LEU A 1 635 ? 27.741 -12.678 14.264 1.00 43.34 635 LEU A N 1
ATOM 5139 C CA . LEU A 1 635 ? 27.424 -13.048 12.885 1.00 43.34 635 LEU A CA 1
ATOM 5140 C C . LEU A 1 635 ? 28.697 -13.038 12.032 1.00 43.34 635 LEU A C 1
ATOM 5142 O O . LEU A 1 635 ? 29.449 -12.064 12.039 1.00 43.34 635 LEU A O 1
ATOM 5146 N N . PHE A 1 636 ? 28.934 -14.109 11.285 1.00 45.66 636 PHE A N 1
ATOM 5147 C CA . PHE A 1 636 ? 30.087 -14.235 10.393 1.00 45.66 636 PHE A CA 1
ATOM 5148 C C . PHE A 1 636 ? 29.621 -14.766 9.041 1.00 45.66 636 PHE A C 1
ATOM 5150 O O . PHE A 1 636 ? 28.806 -15.676 9.017 1.00 45.66 636 PHE A O 1
ATOM 5157 N N . ILE A 1 637 ? 30.158 -14.262 7.930 1.00 44.19 637 ILE A N 1
ATOM 5158 C CA . ILE A 1 637 ? 29.989 -14.884 6.607 1.00 44.19 637 ILE A CA 1
ATOM 5159 C C . ILE A 1 637 ? 31.328 -15.502 6.219 1.00 44.19 637 ILE A C 1
ATOM 5161 O O . ILE A 1 637 ? 32.358 -14.830 6.295 1.00 44.19 637 ILE A O 1
ATOM 5165 N N . ARG A 1 638 ? 31.331 -16.785 5.846 1.00 46.56 638 ARG A N 1
ATOM 5166 C CA . ARG A 1 638 ? 32.529 -17.488 5.370 1.00 46.56 638 ARG A CA 1
ATOM 5167 C C . ARG A 1 638 ? 32.231 -18.394 4.173 1.00 46.56 638 ARG A C 1
ATOM 5169 O O . ARG A 1 638 ? 31.199 -19.062 4.182 1.00 46.56 638 ARG A O 1
ATOM 5176 N N . PRO A 1 639 ? 33.164 -18.505 3.213 1.00 40.16 639 PRO A N 1
ATOM 5177 C CA . PRO A 1 639 ? 33.146 -19.565 2.210 1.00 40.16 639 PRO A CA 1
ATOM 5178 C C . PRO A 1 639 ? 33.276 -20.949 2.859 1.00 40.16 639 PRO A C 1
ATOM 5180 O O . PRO A 1 639 ? 34.130 -21.152 3.730 1.00 40.16 639 PRO A O 1
ATOM 5183 N N . ARG A 1 640 ? 32.481 -21.926 2.409 1.00 39.25 640 ARG A N 1
ATOM 5184 C CA . ARG A 1 640 ? 32.491 -23.308 2.925 1.00 39.25 640 ARG A CA 1
ATOM 5185 C C . ARG A 1 640 ? 33.867 -23.982 2.843 1.00 39.25 640 ARG A C 1
ATOM 5187 O O . ARG A 1 640 ? 34.205 -24.752 3.732 1.00 39.25 640 ARG A O 1
ATOM 5194 N N . LYS A 1 641 ? 34.694 -23.667 1.839 1.00 39.62 641 LYS A N 1
ATOM 5195 C CA . LYS A 1 641 ? 36.041 -24.256 1.674 1.00 39.62 641 LYS A CA 1
ATOM 5196 C C . LYS A 1 641 ? 37.042 -23.851 2.766 1.00 39.62 641 LYS A C 1
ATOM 5198 O O . LYS A 1 641 ? 37.950 -24.611 3.069 1.00 39.62 641 LYS A O 1
ATOM 5203 N N . LEU A 1 642 ? 36.857 -22.693 3.403 1.00 41.06 642 LEU A N 1
ATOM 5204 C CA . LEU A 1 642 ? 37.730 -22.202 4.481 1.00 41.06 642 LEU A CA 1
ATOM 5205 C C . LEU A 1 642 ? 37.380 -22.787 5.862 1.00 41.06 642 LEU A C 1
ATOM 5207 O O . LEU A 1 642 ? 37.947 -22.359 6.866 1.00 41.06 642 LEU A O 1
ATOM 5211 N N . PHE A 1 643 ? 36.440 -23.735 5.940 1.00 43.56 643 PHE A N 1
ATOM 5212 C CA . PHE A 1 643 ? 36.088 -24.413 7.193 1.00 43.56 643 PHE A CA 1
ATOM 5213 C C . PHE A 1 643 ? 37.071 -25.503 7.613 1.00 43.56 643 PHE A C 1
ATOM 5215 O O . PHE A 1 643 ? 37.094 -25.880 8.785 1.00 43.56 643 PHE A O 1
ATOM 5222 N N . GLU A 1 644 ? 37.877 -26.002 6.680 1.00 42.41 644 GLU A N 1
ATOM 5223 C CA . GLU A 1 644 ? 38.840 -27.071 6.951 1.00 42.41 644 GLU A CA 1
ATOM 5224 C C . GLU A 1 644 ? 40.170 -26.533 7.512 1.00 42.41 644 GLU A C 1
ATOM 5226 O O . GLU A 1 644 ? 40.920 -27.279 8.146 1.00 42.41 644 GLU A O 1
ATOM 5231 N N . GLU A 1 645 ? 40.431 -25.225 7.387 1.00 38.44 645 GLU A N 1
ATOM 5232 C CA . GLU A 1 645 ? 41.655 -24.575 7.863 1.00 38.44 645 GLU A CA 1
ATOM 5233 C C . GLU A 1 645 ? 41.407 -23.570 9.005 1.00 38.44 645 GLU A C 1
ATOM 5235 O O . GLU A 1 645 ? 40.371 -22.916 9.108 1.00 38.44 645 GLU A O 1
ATOM 5240 N N . LYS A 1 646 ? 42.391 -23.494 9.912 1.00 38.50 646 LYS A N 1
ATOM 5241 C CA . LYS A 1 646 ? 42.361 -22.822 11.225 1.00 38.50 646 LYS A CA 1
ATOM 5242 C C . LYS A 1 646 ? 41.762 -21.403 11.214 1.00 38.50 646 LYS A C 1
ATOM 5244 O O . LYS A 1 646 ? 41.956 -20.614 10.292 1.00 38.50 646 LYS A O 1
ATOM 5249 N N . PHE A 1 647 ? 41.114 -21.041 12.325 1.00 35.00 647 PHE A N 1
ATOM 5250 C CA . PHE A 1 647 ? 40.529 -19.720 12.568 1.00 35.00 647 PHE A CA 1
ATOM 5251 C C . PHE A 1 647 ? 41.544 -18.568 12.413 1.00 35.00 647 PHE A C 1
ATOM 5253 O O . PHE A 1 647 ? 42.371 -18.326 13.286 1.00 35.00 647 PHE A O 1
ATOM 5260 N N . SER A 1 648 ? 41.399 -17.780 11.347 1.00 32.16 648 SER A N 1
ATOM 5261 C CA . SER A 1 648 ? 41.857 -16.385 11.268 1.00 32.16 648 SER A CA 1
ATOM 5262 C C . SER A 1 648 ? 40.646 -15.485 10.980 1.00 32.16 648 SER A C 1
ATOM 5264 O O . SER A 1 648 ? 39.854 -15.823 10.093 1.00 32.16 648 SER A O 1
ATOM 5266 N N . PRO A 1 649 ? 40.397 -14.405 11.744 1.00 32.81 649 PRO A N 1
ATOM 5267 C CA . PRO A 1 649 ? 39.238 -13.542 11.548 1.00 32.81 649 PRO A CA 1
ATOM 5268 C C . PRO A 1 649 ? 39.485 -12.577 10.381 1.00 32.81 649 PRO A C 1
ATOM 5270 O O . PRO A 1 649 ? 40.350 -11.710 10.458 1.00 32.81 649 PRO A O 1
ATOM 5273 N N . LYS A 1 650 ? 38.691 -12.682 9.312 1.00 28.39 650 LYS A N 1
ATOM 5274 C CA . LYS A 1 650 ? 38.447 -11.558 8.399 1.00 28.39 650 LYS A CA 1
ATOM 5275 C C . LYS A 1 650 ? 36.975 -11.164 8.543 1.00 28.39 650 LYS A C 1
ATOM 5277 O O . LYS A 1 650 ? 36.087 -12.006 8.464 1.00 28.39 650 LYS A O 1
ATOM 5282 N N . THR A 1 651 ? 36.783 -9.913 8.935 1.00 30.88 651 THR A N 1
ATOM 5283 C CA . THR A 1 651 ? 35.686 -9.388 9.760 1.00 30.88 651 THR A CA 1
ATOM 5284 C C . THR A 1 651 ? 34.552 -8.798 8.921 1.00 30.88 651 THR A C 1
ATOM 5286 O O . THR A 1 651 ? 34.819 -8.084 7.962 1.00 30.88 651 THR A O 1
ATOM 5289 N N . MET A 1 652 ? 33.298 -9.007 9.339 1.00 32.16 652 MET A N 1
ATOM 5290 C CA . MET A 1 652 ? 32.199 -8.064 9.083 1.00 32.16 652 MET A CA 1
ATOM 5291 C C . MET A 1 652 ? 32.037 -7.166 10.312 1.00 32.16 652 MET A C 1
ATOM 5293 O O . MET A 1 652 ? 32.028 -7.658 11.443 1.00 32.16 652 MET A O 1
ATOM 5297 N N . TYR A 1 653 ? 31.918 -5.857 10.100 1.00 27.59 653 TYR A N 1
ATOM 5298 C CA . TYR A 1 653 ? 31.670 -4.895 11.169 1.00 27.59 653 TYR A CA 1
ATOM 5299 C C . TYR A 1 653 ? 30.171 -4.754 11.401 1.00 27.59 653 TYR A C 1
ATOM 5301 O O . TYR A 1 653 ? 29.393 -4.617 10.461 1.00 27.59 653 TYR A O 1
ATOM 5309 N N . CYS A 1 654 ? 29.767 -4.728 12.665 1.00 30.42 654 CYS A N 1
ATOM 5310 C CA . CYS A 1 654 ? 28.468 -4.200 13.039 1.00 30.42 654 CYS A CA 1
ATOM 5311 C C . CYS A 1 654 ? 28.638 -3.469 14.389 1.00 30.42 654 CYS A C 1
ATOM 5313 O O . CYS A 1 654 ? 29.399 -3.887 15.272 1.00 30.42 654 CYS A O 1
ATOM 5315 N N . LEU A 1 655 ? 28.014 -2.302 14.506 1.00 23.70 655 LEU A N 1
ATOM 5316 C CA . LEU A 1 655 ? 28.035 -1.487 15.712 1.00 23.70 655 LEU A CA 1
ATOM 5317 C C . LEU A 1 655 ? 26.700 -1.592 16.430 1.00 23.70 655 LEU A C 1
ATOM 5319 O O . LEU A 1 655 ? 25.639 -1.625 15.814 1.00 23.70 655 LEU A O 1
ATOM 5323 N N . SER A 1 656 ? 26.765 -1.600 17.758 1.00 28.95 656 SER A N 1
ATOM 5324 C CA . SER A 1 656 ? 25.623 -1.292 18.610 1.00 28.95 656 SER A CA 1
ATOM 5325 C C . SER A 1 656 ? 26.042 -0.228 19.615 1.00 28.95 656 SER A C 1
ATOM 5327 O O . SER A 1 656 ? 27.008 -0.443 20.352 1.00 28.95 656 SER A O 1
ATOM 5329 N N . ALA A 1 657 ? 25.297 0.872 19.679 1.00 25.52 657 ALA A N 1
ATOM 5330 C CA . ALA A 1 657 ? 25.408 1.851 20.747 1.00 25.52 657 ALA A CA 1
ATOM 5331 C C . ALA A 1 657 ? 24.870 1.286 22.073 1.00 25.52 657 ALA A C 1
ATOM 5333 O O . ALA A 1 657 ? 23.879 0.553 22.109 1.00 25.52 657 ALA A O 1
ATOM 5334 N N . GLY A 1 658 ? 25.549 1.659 23.156 1.00 26.97 658 GLY A N 1
ATOM 5335 C CA . GLY A 1 658 ? 25.138 1.425 24.534 1.00 26.97 658 GLY A CA 1
ATOM 5336 C C . GLY A 1 658 ? 26.323 1.516 25.490 1.00 26.97 658 GLY A C 1
ATOM 5337 O O . GLY A 1 658 ? 26.821 0.484 25.935 1.00 2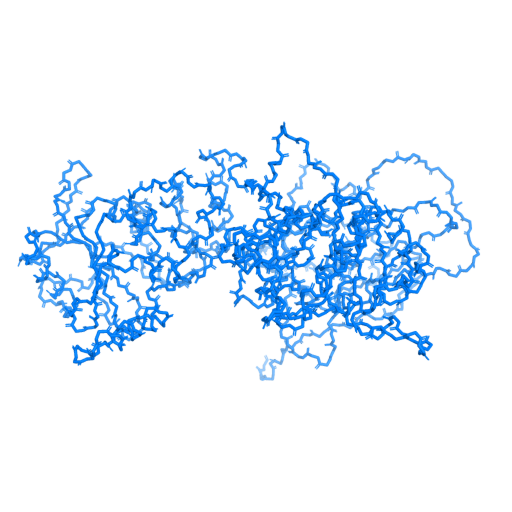6.97 658 GLY A O 1
ATOM 5338 N N . LYS A 1 659 ? 26.769 2.740 25.814 1.00 25.58 659 LYS A N 1
ATOM 5339 C CA . LYS A 1 659 ? 27.418 2.992 27.111 1.00 25.58 659 LYS A CA 1
ATOM 5340 C C . LYS A 1 659 ? 26.383 2.684 28.202 1.00 25.58 659 LYS A C 1
ATOM 5342 O O . LYS A 1 659 ? 25.236 3.110 28.083 1.00 25.58 659 LYS A O 1
ATOM 5347 N N . PRO A 1 660 ? 26.801 2.006 29.270 1.00 31.00 660 PRO A N 1
ATOM 5348 C CA . PRO A 1 660 ? 26.664 2.627 30.572 1.00 31.00 660 PRO A CA 1
ATOM 5349 C C . PRO A 1 660 ? 28.070 2.883 31.108 1.00 31.00 660 PRO A C 1
ATOM 5351 O O . PRO A 1 660 ? 28.737 1.991 31.622 1.00 31.00 660 PRO A O 1
ATOM 5354 N N . GLU A 1 661 ? 28.533 4.124 30.979 1.00 37.06 661 GLU A N 1
ATOM 5355 C CA . GLU A 1 661 ? 29.332 4.678 32.065 1.00 37.06 661 GLU A CA 1
ATOM 5356 C C . GLU A 1 661 ? 28.337 4.936 33.193 1.00 37.06 661 GLU A C 1
ATOM 5358 O O . GLU A 1 661 ? 27.520 5.846 33.096 1.00 37.06 661 GLU A O 1
ATOM 5363 N N . ASN A 1 662 ? 28.308 4.039 34.175 1.00 32.44 662 ASN A N 1
ATOM 5364 C CA . ASN A 1 662 ? 28.354 4.391 35.590 1.00 32.44 662 ASN A CA 1
ATOM 5365 C C . ASN A 1 662 ? 28.306 3.123 36.450 1.00 32.44 662 ASN A C 1
ATOM 5367 O O . ASN A 1 662 ? 27.326 2.389 36.443 1.00 32.44 662 ASN A O 1
ATOM 5371 N N . SER A 1 663 ? 29.410 2.950 37.181 1.00 32.28 663 SER A N 1
ATOM 5372 C CA . SER A 1 663 ? 29.550 2.382 38.528 1.00 32.28 663 SER A CA 1
ATOM 5373 C C . SER A 1 663 ? 28.960 1.003 38.871 1.00 32.28 663 SER A C 1
ATOM 5375 O O . SER A 1 663 ? 27.745 0.841 38.938 1.00 32.28 663 SER A O 1
ATOM 5377 N N . GLN A 1 664 ? 29.900 0.161 39.332 1.00 28.12 664 GLN A N 1
ATOM 5378 C CA . GLN A 1 664 ? 29.818 -1.088 40.112 1.00 28.12 664 GLN A CA 1
ATOM 5379 C C . GLN A 1 664 ? 29.682 -2.397 39.337 1.00 28.12 664 GLN A C 1
ATOM 5381 O O . GLN A 1 664 ? 28.602 -2.697 38.790 1.00 28.12 664 GLN A O 1
#

Radius of gyration: 30.02 Å; chains: 1; bounding box: 78×73×77 Å

pLDDT: mean 74.81, std 20.84, range [23.61, 98.5]

Organism: NCBI:txid50376

Secondary structure (DSSP, 8-state):
-EEEETTT--EEE--GGG---EEEEEE---TT-----TTT--TT---HHHHHHHHHHHHTT-SEEEEHHHHS-PPPTTS---HHHHHHHHHHHHHHHHHHHT-SEEEEEETT----TTS-HHHHHHHHHHHHHH-HHHHBSTHHHHHHSSS-EEEEETTS-EEEETTTTHHHHHHHH---HHHHTTSS-GGGS-HHHHHHTTTT-B-SSSTHHHHTTTGGGT------TTSTTHHHHHHHHHHHHHH-GGGGSPPPPPEEEEETTTTEEEEE-SSSS-PPPEEEEEE---S-PPPHHHHT--SSHHHHHHHHHHH-HHHHHHHHHHHHHHHHTT-SEEE-TTTSS-TT-HHHHHHHHHHHHHHHHH-SEEEEE-TT--TT-TTTTTT-GGGGBSTHHHHHHSSS-EEEE-TT--EEEETTTTHHHHHHHH---HHHHTT--GGGS-HHHHHHTTTT-B-SSSTHHHHTTHHHHT------TT-TTHHHHHHHHHHHHH---GGGG-----TT------SS-SSGGGGTTTT---PPPS--PPPP---SS--S----TTS-PPPEEETTEEE----BPPPS-TTSS-TTEEEEEEE-------SSS---PEEEEEEEE--SS--TT------GGGEEEEEGGGGSS-----PPP-----------

InterPro domains:
  IPR010730 Heterokaryon incompatibility [PF06985] (22-117)
  IPR010730 Heterokaryon incompatibility [PF06985] (282-381)
  IPR058525 Domain of unknown function DUF8212 [PF26640] (486-509)